Protein AF-0000000084686240 (afdb_homodimer)

Radius of gyration: 30.11 Å; Cα contacts (8 Å, |Δi|>4): 1381; chains: 2; bounding box: 44×96×64 Å

Secondary structure (DSSP, 8-state):
------SS-EEEEE--SHHHHHHHHHHHHTTPEEEEEE-SSHHHHHHHHHHHT-SEEESSHHHHHTT---SEEEE-S-GGGHHHHHHHHHHTT-EEEEPSSSSSSHHHHHHHHHHHHHTT--EEE--GGGGSHHHHHHHHHGGGS--EEEEEEEEE-PPPSSHHHHHHHHHHHTHHHHHHHHHHSTT----GGGSEEEEEETTEEEEEEEETTEEEEEEEESS-BS-EEEEEEEESSEEEEEETTTTEEEEEE----HHHHHHHHHHHHHHHHHHHHHHHHHHHHHT--S-HHHHHHHHHHHHHHTTSS--SS-HHHHHHHHHHHHHHHHHHHT-/------SS-EEEEE--SHHHHHHHHHHHHTTPEEEEEE-SSHHHHHHHHHHHT-SEEESSHHHHHTT---SEEEE-S-GGGHHHHHHHHHHTT-EEEEPSSSSSSHHHHHHHHHHHHHTT--EEE--GGGGSHHHHHHHHHGGGS--EEEEEEEEE-PPPSSHHHHHHHHHHHTHHHHHHHHHHSTT----GGGSEEEEEETTEEEEEEEETTEEEEEEEESS-BS-EEEEEEEESSEEEEEETTTTEEEEEE----HHHHHHHHHHHHHHHHHHHHHHHHHHHHTT--S-HHHHHHHHHHHHHHTTSS--SS-HHHHHHHHHHHHHHHHHHHT-

pLDDT: mean 86.52, std 18.17, range [26.11, 98.81]

Nearest PDB structures (foldseek):
  2glx-assembly6_F  TM=7.530E-01  e=4.816E-18  Ensifer adhaerens
  4had-assembly1_C  TM=7.810E-01  e=4.188E-17  Rhizobium etli CFN 42
  5uib-assembly1_A  TM=7.452E-01  e=3.749E-17  Rhizobium rhizogenes K84
  4had-assembly1_D  TM=7.802E-01  e=6.175E-17  Rhizobium etli CFN 42
  4koa-assembly1_A-2  TM=7.677E-01  e=1.500E-16  Sinorhizobium meliloti 1021

Solvent-accessible surface area (backbone atoms only — not comparable to full-atom values): 34046 Å² total; per-residue (Å²): 130,77,77,69,71,63,91,54,48,36,28,28,38,32,24,52,47,76,63,22,49,51,50,51,52,38,41,45,75,63,54,35,40,51,56,32,27,25,14,81,52,49,67,44,11,43,52,49,30,64,72,68,70,45,53,46,64,28,58,40,71,66,66,39,56,75,76,49,79,49,53,31,34,37,42,39,60,66,49,90,50,32,57,64,53,48,53,56,35,37,76,70,61,20,25,38,40,29,39,65,53,60,36,91,41,32,69,55,37,49,49,52,50,52,54,19,56,75,59,77,31,56,64,34,64,52,61,30,67,57,44,18,63,25,46,45,50,44,59,74,38,48,84,76,43,43,58,69,49,35,39,42,38,47,35,23,35,84,61,61,92,42,64,70,50,24,52,51,49,50,63,59,48,46,54,55,64,46,46,38,51,38,66,68,41,73,88,57,73,67,69,61,85,76,37,47,64,46,68,87,47,85,39,30,39,41,35,42,36,64,52,88,86,16,43,33,37,41,36,40,28,27,54,34,16,40,70,41,42,33,37,34,40,30,5,53,42,14,26,40,39,31,34,66,73,74,45,37,64,43,80,41,67,33,68,72,50,80,67,43,62,61,45,39,54,27,47,45,17,38,44,44,12,44,46,34,38,46,43,39,44,38,36,66,70,54,65,52,64,90,51,56,10,45,43,49,46,50,45,41,39,52,34,21,76,59,67,74,42,69,63,80,52,48,65,67,61,53,34,50,38,36,42,48,46,49,50,52,54,55,49,56,66,75,102,129,77,77,70,72,64,90,53,50,35,30,29,38,32,22,52,46,75,64,22,50,51,50,51,52,38,40,47,74,63,56,36,40,51,55,32,27,25,15,82,51,48,67,44,11,42,52,49,29,62,72,69,69,45,54,45,65,27,58,40,69,66,67,38,56,75,75,48,79,49,54,33,35,37,42,38,61,65,51,92,51,31,57,64,52,48,52,55,35,36,76,72,62,21,25,36,39,29,41,65,51,60,38,90,42,32,69,54,38,49,50,52,47,52,53,19,56,76,60,76,32,56,63,32,64,51,62,29,67,55,44,20,64,25,46,46,50,44,58,72,37,48,85,76,44,44,59,69,48,33,39,42,37,45,36,21,35,83,58,61,94,43,63,71,50,24,52,52,50,50,62,59,48,47,52,55,64,45,46,41,50,37,68,69,42,73,87,57,73,68,68,59,87,76,37,47,62,45,68,85,48,87,38,30,41,40,36,42,37,62,52,89,87,15,43,33,37,40,37,39,27,26,56,35,16,38,70,40,44,33,39,34,38,30,5,54,43,14,26,41,39,33,34,66,73,73,44,37,64,43,83,42,67,33,68,72,51,78,67,46,61,63,44,40,55,27,47,46,17,37,44,44,11,44,47,32,36,46,43,38,45,37,37,66,68,41,76,53,64,89,50,57,10,45,43,48,47,52,45,40,39,52,35,21,75,58,67,74,43,69,64,79,51,48,66,67,60,54,36,50,38,36,41,50,45,50,51,53,53,53,47,54,66,76,102

Foldseek 3Di:
DPPPLPPEFEEEEEDLDPVSLVLLVLSVVLRHAHAEYEDCPQVSRVVSCVVSVGHDYDNDDVVVLVPDQTQAYEYDDDQVCQLVVLLVNLVSNHAYEYEPPNHDFLVSLVVSQVSNVVSVHHYHYCLLLCQFPLLVVCLVCVVVQAAWAEKAKDFEAADDDDLVRLLVVVLRCLLNVLLSLCSSPVPWAPPQVQKDWDDPDRNWIWIWDDTPNHTYIHTTHNHDDDGFTWMKIQHPFWMWIAGSQLRDIDTQGPPPDPVCVVCRVVVRVVRVVVVSVVSVCCVVVVVPDSRVSSSSLSSQCSCVSSVNDPRPADSVSSSSSSNSSVVNSVNHVVD/DPPPLPPEFEEEEEDLDPVSLVLLVLSVVLRHAHAEYEDCPQVSRVVSCVVSVGHDYDNDDVVVLVPDQTQAYEYDDDQVCQLVVLLVNLVSNHAYEYEPPNHDFLVSLVVSQVSNVVSVHHYDYCLLLCQFPLLVVCLVCVVVQAAWAEKAKDFEAADDDDLVRLLVVVLRCLLNVLLSLCSSPVPWAPPQVQKDWDDPDRNWIWIWDDTPNHTYIHTTHNHDDDGFTWMKIQHPFWMWIAGSQLRDIATQGPPPDPVCVVCRVVVRVVVVVCVSVVSVCCVVVVVPDSRVSSSSLSSQCVCVSSVNDPRPADSVSSSSSSNSSVVNSVNHPVD

InterPro domains:
  IPR000683 Gfo/Idh/MocA-like oxidoreductase, N-terminal [PF01408] (9-120)
  IPR036291 NAD(P)-binding domain superfamily [SSF51735] (6-153)
  IPR050463 Gfo/Idh/MocA family oxidoreductases and glycosidases [PTHR43818] (7-157)

Sequence (670 aa):
MVSEIRETLNVAIVGAGLMGCWHAQYALSSGANIVAVIDTNLSNANKLIKKIKQGKAYADIDSMLLEVVPDVIHICVPVGNHLELAVRSIEAGLHVLMEKPLVITSAEAIKIHKLAENNNILICPVHQFCFQNGVTQVVNQLQNFGKPLRIDFNITSAGANSKSQLNEVIEDILPHPLSILRQLWPEQSFNCHNWVVRQVNDGELVILGEYNNIILNIYISMSARPTICQFSIQSTVGTLHVNLFHDYLVKEFGGVSKIKKITQPIFLSFKMFSTSVINLIKRIFIRQPAYPGLQTLIEEFYFAVMGRKVIPINSTDSIDVSKARDELISMMSDKMVSEIRETLNVAIVGAGLMGCWHAQYALSSGANIVAVIDTNLSNANKLIKKIKQGKAYADIDSMLLEVVPDVIHICVPVGNHLELAVRSIEAGLHVLMEKPLVITSAEAIKIHKLAENNNILICPVHQFCFQNGVTQVVNQLQNFGKPLRIDFNITSAGANSKSQLNEVIEDILPHPLSILRQLWPEQSFNCHNWVVRQVNDGELVILGEYNNIILNIYISMSARPTICQFSIQSTVGTLHVNLFHDYLVKEFGGVSKIKKITQPIFLSFKMFSTSVINLIKRIFIRQPAYPGLQTLIEEFYFAVMGRKVIPINSTDSIDVSKARDELISMMSDK

Structure (mmCIF, N/CA/C/O backbone):
data_AF-0000000084686240-model_v1
#
loop_
_entity.id
_entity.type
_entity.pdbx_description
1 polymer Oxidoreductase
#
loop_
_atom_site.group_PDB
_atom_site.id
_atom_site.type_symbol
_atom_site.label_atom_id
_atom_site.label_alt_id
_atom_site.label_comp_id
_atom_site.label_asym_id
_atom_site.label_entity_id
_atom_site.label_seq_id
_atom_site.pdbx_PDB_ins_code
_atom_site.Cartn_x
_atom_site.Cartn_y
_atom_site.Cartn_z
_atom_site.occupancy
_atom_site.B_iso_or_equiv
_atom_site.auth_seq_id
_atom_site.auth_comp_id
_atom_site.auth_asym_id
_atom_site.auth_atom_id
_atom_site.pdbx_PDB_model_num
ATOM 1 N N . MET A 1 1 ? -20.578 45.125 26.391 1 26.39 1 MET A N 1
ATOM 2 C CA . MET A 1 1 ? -19.688 45.688 25.344 1 26.39 1 MET A CA 1
ATOM 3 C C . MET A 1 1 ? -19.594 44.719 24.172 1 26.39 1 MET A C 1
ATOM 5 O O . MET A 1 1 ? -19.203 43.562 24.344 1 26.39 1 MET A O 1
ATOM 9 N N . VAL A 1 2 ? -20.469 44.719 23.297 1 35.22 2 VAL A N 1
ATOM 10 C CA . VAL A 1 2 ? -20.641 43.906 22.094 1 35.22 2 VAL A CA 1
ATOM 11 C C . VAL A 1 2 ? -19.328 43.844 21.328 1 35.22 2 VAL A C 1
ATOM 13 O O . VAL A 1 2 ? -18.766 44.844 20.938 1 35.22 2 VAL A O 1
ATOM 16 N N . SER A 1 3 ? -18.359 43 21.766 1 39.53 3 SER A N 1
ATOM 17 C CA . SER A 1 3 ? -17.062 42.969 21.094 1 39.53 3 SER A CA 1
ATOM 18 C C . SER A 1 3 ? -17.219 43.25 19.594 1 39.53 3 SER A C 1
ATOM 20 O O . SER A 1 3 ? -18.031 42.625 18.922 1 39.53 3 SER A O 1
ATOM 22 N N . GLU A 1 4 ? -17.188 44.438 19.203 1 41.28 4 GLU A N 1
ATOM 23 C CA . GLU A 1 4 ? -17.281 44.969 17.844 1 41.28 4 GLU A CA 1
ATOM 24 C C . GLU A 1 4 ? -16.625 44 16.844 1 41.28 4 GLU A C 1
ATOM 26 O O . GLU A 1 4 ? -15.492 43.562 17.047 1 41.28 4 GLU A O 1
ATOM 31 N N . ILE A 1 5 ? -17.391 43.156 16.172 1 48.72 5 ILE A N 1
ATOM 32 C CA . ILE A 1 5 ? -16.984 42.25 15.102 1 48.72 5 ILE A CA 1
ATOM 33 C C . ILE A 1 5 ? -15.906 42.906 14.25 1 48.72 5 ILE A C 1
ATOM 35 O O . ILE A 1 5 ? -16.172 43.875 13.547 1 48.72 5 ILE A O 1
ATOM 39 N N . ARG A 1 6 ? -14.68 43.094 14.766 1 58.62 6 ARG A N 1
ATOM 40 C CA . ARG A 1 6 ? -13.602 43.656 13.953 1 58.62 6 ARG A CA 1
ATOM 41 C C . ARG A 1 6 ? -13.57 43 12.57 1 58.62 6 ARG A C 1
ATOM 43 O O . ARG A 1 6 ? -13.648 41.781 12.453 1 58.62 6 ARG A O 1
ATOM 50 N N . GLU A 1 7 ? -13.844 43.781 11.555 1 72.5 7 GLU A N 1
ATOM 51 C CA . GLU A 1 7 ? -13.875 43.406 10.156 1 72.5 7 GLU A CA 1
ATOM 52 C C . GLU A 1 7 ? -12.523 42.875 9.695 1 72.5 7 GLU A C 1
ATOM 54 O O . GLU A 1 7 ? -12.453 41.938 8.891 1 72.5 7 GLU A O 1
ATOM 59 N N . THR A 1 8 ? -11.484 43.375 10.414 1 92.06 8 THR A N 1
ATOM 60 C CA . THR A 1 8 ? -10.141 42.938 10.031 1 92.06 8 THR A CA 1
ATOM 61 C C . THR A 1 8 ? -9.328 42.531 11.258 1 92.06 8 THR A C 1
ATOM 63 O O . THR A 1 8 ? -9.273 43.281 12.242 1 92.06 8 THR A O 1
ATOM 66 N N . LEU A 1 9 ? -8.742 41.406 11.32 1 97.31 9 LEU A N 1
ATOM 67 C CA . LEU A 1 9 ? -7.973 40.875 12.438 1 97.31 9 LEU A CA 1
ATOM 68 C C . LEU A 1 9 ? -6.531 41.375 12.391 1 97.31 9 LEU A C 1
ATOM 70 O O . LEU A 1 9 ? -5.93 41.438 11.312 1 97.31 9 LEU A O 1
ATOM 74 N N . ASN A 1 10 ? -6.039 41.812 13.523 1 98 10 ASN A N 1
ATOM 75 C CA . ASN A 1 10 ? -4.609 42.062 13.68 1 98 10 ASN A CA 1
ATOM 76 C C . ASN A 1 10 ? -3.863 40.781 14.078 1 98 10 ASN A C 1
ATOM 78 O O . ASN A 1 10 ? -4.199 40.156 15.086 1 98 10 ASN A O 1
ATOM 82 N N . VAL A 1 11 ? -2.848 40.5 13.297 1 98.56 11 VAL A N 1
ATOM 83 C CA . VAL A 1 11 ? -2.199 39.219 13.453 1 98.56 11 VAL A CA 1
ATOM 84 C C . VAL A 1 11 ? -0.699 39.406 13.664 1 98.56 11 VAL A C 1
ATOM 86 O O . VAL A 1 11 ? -0.094 40.312 13.086 1 98.56 11 VAL A O 1
ATOM 89 N N . ALA A 1 12 ? -0.129 38.594 14.516 1 98.81 12 ALA A N 1
ATOM 90 C CA . ALA A 1 12 ? 1.32 38.5 14.672 1 98.81 12 ALA A CA 1
ATOM 91 C C . ALA A 1 12 ? 1.836 37.125 14.18 1 98.81 12 ALA A C 1
ATOM 93 O O . ALA A 1 12 ? 1.16 36.125 14.328 1 98.81 12 ALA A O 1
ATOM 94 N N . ILE A 1 13 ? 3.027 37.156 13.625 1 98.75 13 ILE A N 1
ATOM 95 C CA . ILE A 1 13 ? 3.699 35.938 13.172 1 98.75 13 ILE A CA 1
ATOM 96 C C . ILE A 1 13 ? 4.961 35.688 14 1 98.75 13 ILE A C 1
ATOM 98 O O . ILE A 1 13 ? 5.848 36.562 14.047 1 98.75 13 ILE A O 1
ATOM 102 N N . VAL A 1 14 ? 4.973 34.562 14.68 1 98.69 14 VAL A N 1
ATOM 103 C CA . VAL A 1 14 ? 6.184 34.188 15.398 1 98.69 14 VAL A CA 1
ATOM 104 C C . VAL A 1 14 ? 6.973 33.156 14.586 1 98.69 14 VAL A C 1
ATOM 106 O O . VAL A 1 14 ? 6.492 32.062 14.344 1 98.69 14 VAL A O 1
ATOM 109 N N . GLY A 1 15 ? 8.203 33.438 14.312 1 97.81 15 GLY A N 1
ATOM 110 C CA . GLY A 1 15 ? 9.016 32.656 13.406 1 97.81 15 GLY A CA 1
ATOM 111 C C . GLY A 1 15 ? 8.969 33.156 11.977 1 97.81 15 GLY A C 1
ATOM 112 O O . GLY A 1 15 ? 7.926 33.094 11.32 1 97.81 15 GLY A O 1
ATOM 113 N N . ALA A 1 16 ? 10.141 33.562 11.461 1 95.94 16 ALA A N 1
ATOM 114 C CA . ALA A 1 16 ? 10.219 34.125 10.117 1 95.94 16 ALA A CA 1
ATOM 115 C C . ALA A 1 16 ? 10.922 33.188 9.156 1 95.94 16 ALA A C 1
ATOM 117 O O . ALA A 1 16 ? 11.586 33.625 8.219 1 95.94 16 ALA A O 1
ATOM 118 N N . GLY A 1 17 ? 10.805 31.938 9.461 1 91.38 17 GLY A N 1
ATOM 119 C CA . GLY A 1 17 ? 11.312 30.938 8.531 1 91.38 17 GLY A CA 1
ATOM 120 C C . GLY A 1 17 ? 10.352 30.625 7.398 1 91.38 17 GLY A C 1
ATOM 121 O O . GLY A 1 17 ? 9.492 31.453 7.066 1 91.38 17 GLY A O 1
ATOM 122 N N . LEU A 1 18 ? 10.547 29.5 6.758 1 88.25 18 LEU A N 1
ATOM 123 C CA . LEU A 1 18 ? 9.766 29.109 5.59 1 88.25 18 LEU A CA 1
ATOM 124 C C . LEU A 1 18 ? 8.273 29.141 5.906 1 88.25 18 LEU A C 1
ATOM 126 O O . LEU A 1 18 ? 7.496 29.797 5.199 1 88.25 18 LEU A O 1
ATOM 130 N N . MET A 1 19 ? 7.91 28.469 6.973 1 91.38 19 MET A N 1
ATOM 131 C CA . MET A 1 19 ? 6.492 28.391 7.301 1 91.38 19 MET A CA 1
ATOM 132 C C . MET A 1 19 ? 5.965 29.766 7.738 1 91.38 19 MET A C 1
ATOM 134 O O . MET A 1 19 ? 4.816 30.109 7.445 1 91.38 19 MET A O 1
ATOM 138 N N . GLY A 1 20 ? 6.781 30.484 8.484 1 94.62 20 GLY A N 1
ATOM 139 C CA . GLY A 1 20 ? 6.383 31.844 8.852 1 94.62 20 GLY A CA 1
ATOM 140 C C . GLY A 1 20 ? 6.023 32.688 7.656 1 94.62 20 GLY A C 1
ATOM 141 O O . GLY A 1 20 ? 5.047 33.438 7.699 1 94.62 20 GLY A O 1
ATOM 142 N N . CYS A 1 21 ? 6.754 32.531 6.613 1 93.06 21 CYS A N 1
ATOM 143 C CA . CYS A 1 21 ? 6.512 33.281 5.391 1 93.06 21 CYS A CA 1
ATOM 144 C C . CYS A 1 21 ? 5.188 32.875 4.754 1 93.06 21 CYS A C 1
ATOM 146 O O . CYS A 1 21 ? 4.418 33.719 4.316 1 93.06 21 CYS A O 1
ATOM 148 N N . TRP A 1 22 ? 4.918 31.625 4.746 1 93.31 22 TRP A N 1
ATOM 149 C CA . TRP A 1 22 ? 3.662 31.156 4.176 1 93.31 22 TRP A CA 1
ATOM 150 C C . TRP A 1 22 ? 2.477 31.609 5.02 1 93.31 22 TRP A C 1
ATOM 152 O O . TRP A 1 22 ? 1.455 32.031 4.484 1 93.31 22 TRP A O 1
ATOM 162 N N . HIS A 1 23 ? 2.648 31.547 6.301 1 96.94 23 HIS A N 1
ATOM 163 C CA . HIS A 1 23 ? 1.595 32 7.195 1 96.94 23 HIS A CA 1
ATOM 164 C C . HIS A 1 23 ? 1.312 33.5 6.988 1 96.94 23 HIS A C 1
ATOM 166 O O . HIS A 1 23 ? 0.153 33.906 6.953 1 96.94 23 HIS A O 1
ATOM 172 N N . ALA A 1 24 ? 2.346 34.25 6.84 1 96.62 24 ALA A N 1
ATOM 173 C CA . ALA A 1 24 ? 2.182 35.688 6.609 1 96.62 24 ALA A CA 1
ATOM 174 C C . ALA A 1 24 ? 1.425 35.938 5.312 1 96.62 24 ALA A C 1
ATOM 176 O O . ALA A 1 24 ? 0.478 36.719 5.285 1 96.62 24 ALA A O 1
ATOM 177 N N . GLN A 1 25 ? 1.811 35.25 4.328 1 94.44 25 GLN A N 1
ATOM 178 C CA . GLN A 1 25 ? 1.181 35.406 3.021 1 94.44 25 GLN A CA 1
ATOM 179 C C . GLN A 1 25 ? -0.308 35.062 3.084 1 94.44 25 GLN A C 1
ATOM 181 O O . GLN A 1 25 ? -1.14 35.844 2.572 1 94.44 25 GLN A O 1
ATOM 186 N N . TYR A 1 26 ? -0.598 34.031 3.699 1 95.31 26 TYR A N 1
ATOM 187 C CA . TYR A 1 26 ? -1.983 33.594 3.715 1 95.31 26 TYR A CA 1
ATOM 188 C C . TYR A 1 26 ? -2.816 34.406 4.695 1 95.31 26 TYR A C 1
ATOM 190 O O . TYR A 1 26 ? -4.02 34.594 4.492 1 95.31 26 TYR A O 1
ATOM 198 N N . ALA A 1 27 ? -2.182 34.906 5.742 1 96.81 27 ALA A N 1
ATOM 199 C CA . ALA A 1 27 ? -2.879 35.844 6.617 1 96.81 27 ALA A CA 1
ATOM 200 C C . ALA A 1 27 ? -3.312 37.094 5.848 1 96.81 27 ALA A C 1
ATOM 202 O O . ALA A 1 27 ? -4.465 37.531 5.953 1 96.81 27 ALA A O 1
ATOM 203 N N . LEU A 1 28 ? -2.434 37.594 5.043 1 95.69 28 LEU A N 1
ATOM 204 C CA . LEU A 1 28 ? -2.719 38.781 4.238 1 95.69 28 LEU A CA 1
ATOM 205 C C . LEU A 1 28 ? -3.805 38.5 3.207 1 95.69 28 LEU A C 1
ATOM 207 O O . LEU A 1 28 ? -4.738 39.281 3.045 1 95.69 28 LEU A O 1
ATOM 211 N N . SER A 1 29 ? -3.646 37.375 2.578 1 93.75 29 SER A N 1
ATOM 212 C CA . SER A 1 29 ? -4.605 37 1.54 1 93.75 29 SER A CA 1
ATOM 213 C C . SER A 1 29 ? -5.988 36.75 2.129 1 93.75 29 SER A C 1
ATOM 215 O O . SER A 1 29 ? -6.992 36.844 1.418 1 93.75 29 SER A O 1
ATOM 217 N N . SER A 1 30 ? -6.004 36.5 3.412 1 94.31 30 SER A N 1
ATOM 218 C CA . SER A 1 30 ? -7.27 36.25 4.09 1 94.31 30 SER A CA 1
ATOM 219 C C . SER A 1 30 ? -7.844 37.531 4.68 1 94.31 30 SER A C 1
ATOM 221 O O . SER A 1 30 ? -8.828 37.5 5.418 1 94.31 30 SER A O 1
ATOM 223 N N . GLY A 1 31 ? -7.129 38.625 4.441 1 94.38 31 GLY A N 1
ATOM 224 C CA . GLY A 1 31 ? -7.672 39.906 4.793 1 94.38 31 GLY A CA 1
ATOM 225 C C . GLY A 1 31 ? -7.203 40.406 6.148 1 94.38 31 GLY A C 1
ATOM 226 O O . GLY A 1 31 ? -7.703 41.406 6.656 1 94.38 31 GLY A O 1
ATOM 227 N N . ALA A 1 32 ? -6.277 39.812 6.742 1 97.38 32 ALA A N 1
ATOM 228 C CA . ALA A 1 32 ? -5.789 40.219 8.055 1 97.38 32 ALA A CA 1
ATOM 229 C C . ALA A 1 32 ? -4.707 41.281 7.934 1 97.38 32 ALA A C 1
ATOM 231 O O . ALA A 1 32 ? -4.152 41.5 6.852 1 97.38 32 ALA A O 1
ATOM 232 N N . ASN A 1 33 ? -4.527 42 9 1 97.12 33 ASN A N 1
ATOM 233 C CA . ASN A 1 33 ? -3.416 42.906 9.133 1 97.12 33 ASN A CA 1
ATOM 234 C C . ASN A 1 33 ? -2.287 42.344 9.977 1 97.12 33 ASN A C 1
ATOM 236 O O . ASN A 1 33 ? -2.5 41.969 11.133 1 97.12 33 ASN A O 1
ATOM 240 N N . ILE A 1 34 ? -1.116 42.281 9.375 1 98.31 34 ILE A N 1
ATOM 241 C CA . ILE A 1 34 ? 0.021 41.812 10.156 1 98.31 34 ILE A CA 1
ATOM 242 C C . ILE A 1 34 ? 0.659 43 10.906 1 98.31 34 ILE A C 1
ATOM 244 O O . ILE A 1 34 ? 1.183 43.906 10.289 1 98.31 34 ILE A O 1
ATOM 248 N N . VAL A 1 35 ? 0.664 42.906 12.172 1 98.38 35 VAL A N 1
ATOM 249 C CA . VAL A 1 35 ? 1.104 44.031 12.969 1 98.38 35 VAL A CA 1
ATOM 250 C C . VAL A 1 35 ? 2.48 43.75 13.562 1 98.38 35 VAL A C 1
ATOM 252 O O . VAL A 1 35 ? 3.17 44.688 14.016 1 98.38 35 VAL A O 1
ATOM 255 N N . ALA A 1 36 ? 2.822 42.469 13.555 1 98.75 36 ALA A N 1
ATOM 256 C CA . ALA A 1 36 ? 4.102 42.125 14.172 1 98.75 36 ALA A CA 1
ATOM 257 C C . ALA A 1 36 ? 4.668 40.844 13.578 1 98.75 36 ALA A C 1
ATOM 259 O O . ALA A 1 36 ? 3.92 39.906 13.266 1 98.75 36 ALA A O 1
ATOM 260 N N . VAL A 1 37 ? 5.965 40.844 13.43 1 98.75 37 VAL A N 1
ATOM 261 C CA . VAL A 1 37 ? 6.738 39.625 13.148 1 98.75 37 VAL A CA 1
ATOM 262 C C . VAL A 1 37 ? 7.816 39.438 14.211 1 98.75 37 VAL A C 1
ATOM 264 O O . VAL A 1 37 ? 8.594 40.375 14.477 1 98.75 37 VAL A O 1
ATOM 267 N N . ILE A 1 38 ? 7.781 38.281 14.812 1 98.62 38 ILE A N 1
ATOM 268 C CA . ILE A 1 38 ? 8.719 38 15.891 1 98.62 38 ILE A CA 1
ATOM 269 C C . ILE A 1 38 ? 9.703 36.906 15.445 1 98.62 38 ILE A C 1
ATOM 271 O O . ILE A 1 38 ? 9.305 35.875 14.922 1 98.62 38 ILE A O 1
ATOM 275 N N . ASP A 1 39 ? 10.953 37.125 15.648 1 98.19 39 ASP A N 1
ATOM 276 C CA . ASP A 1 39 ? 12.016 36.156 15.453 1 98.19 39 ASP A CA 1
ATOM 277 C C . ASP A 1 39 ? 13.227 36.469 16.328 1 98.19 39 ASP A C 1
ATOM 279 O O . ASP A 1 39 ? 13.586 37.625 16.484 1 98.19 39 ASP A O 1
ATOM 283 N N . THR A 1 40 ? 13.727 35.375 16.891 1 96.5 40 THR A N 1
ATOM 284 C CA . THR A 1 40 ? 14.906 35.625 17.719 1 96.5 40 THR A CA 1
ATOM 285 C C . THR A 1 40 ? 16.031 36.25 16.891 1 96.5 40 THR A C 1
ATOM 287 O O . THR A 1 40 ? 16.891 36.938 17.438 1 96.5 40 THR A O 1
ATOM 290 N N . ASN A 1 41 ? 16.062 35.906 15.648 1 96.62 41 ASN A N 1
ATOM 291 C CA . ASN A 1 41 ? 16.906 36.625 14.688 1 96.62 41 ASN A CA 1
ATOM 292 C C . ASN A 1 41 ? 16.188 37.781 14.039 1 96.62 41 ASN A C 1
ATOM 294 O O . ASN A 1 41 ? 15.469 37.625 13.055 1 96.62 41 ASN A O 1
ATOM 298 N N . LEU A 1 42 ? 16.484 39 14.492 1 96.75 42 LEU A N 1
ATOM 299 C CA . LEU A 1 42 ? 15.758 40.188 14.062 1 96.75 42 LEU A CA 1
ATOM 300 C C . LEU A 1 42 ? 15.914 40.406 12.562 1 96.75 42 LEU A C 1
ATOM 302 O O . LEU A 1 42 ? 15.016 40.938 11.906 1 96.75 42 LEU A O 1
ATOM 306 N N . SER A 1 43 ? 17.047 40 12.078 1 96.94 43 SER A N 1
ATOM 307 C CA . SER A 1 43 ? 17.266 40.156 10.641 1 96.94 43 SER A CA 1
ATOM 308 C C . SER A 1 43 ? 16.234 39.375 9.836 1 96.94 43 SER A C 1
ATOM 310 O O . SER A 1 43 ? 15.742 39.844 8.812 1 96.94 43 SER A O 1
ATOM 312 N N . ASN A 1 44 ? 15.93 38.188 10.312 1 96.5 44 ASN A N 1
ATOM 313 C CA . ASN A 1 44 ? 14.914 37.375 9.656 1 96.5 44 ASN A CA 1
ATOM 314 C C . ASN A 1 44 ? 13.539 38.031 9.727 1 96.5 44 ASN A C 1
ATOM 316 O O . ASN A 1 44 ? 12.805 38.062 8.734 1 96.5 44 ASN A O 1
ATOM 320 N N . ALA A 1 45 ? 13.234 38.562 10.867 1 97.5 45 ALA A N 1
ATOM 321 C CA . ALA A 1 45 ? 11.953 39.219 11.055 1 97.5 45 ALA A CA 1
ATOM 322 C C . ALA A 1 45 ? 11.844 40.438 10.133 1 97.5 45 ALA A C 1
ATOM 324 O O . ALA A 1 45 ? 10.812 40.656 9.5 1 97.5 45 ALA A O 1
ATOM 325 N N . ASN A 1 46 ? 12.906 41.188 10.07 1 97.62 46 ASN A N 1
ATOM 326 C CA . ASN A 1 46 ? 12.922 42.375 9.234 1 97.62 46 ASN A CA 1
ATOM 327 C C . ASN A 1 46 ? 12.789 42.031 7.758 1 97.62 46 ASN A C 1
ATOM 329 O O . ASN A 1 46 ? 12.133 42.75 7 1 97.62 46 ASN A O 1
ATOM 333 N N . LYS A 1 47 ? 13.438 41 7.387 1 97.19 47 LYS A N 1
ATOM 334 C CA . LYS A 1 47 ? 13.328 40.562 6 1 97.19 47 LYS A CA 1
ATOM 335 C C . LYS A 1 47 ? 11.875 40.25 5.637 1 97.19 47 LYS A C 1
ATOM 337 O O . LYS A 1 47 ? 11.414 40.625 4.559 1 97.19 47 LYS A O 1
ATOM 342 N N . LEU A 1 48 ? 11.227 39.562 6.547 1 97.06 48 LEU A N 1
ATOM 343 C CA . LEU A 1 48 ? 9.828 39.25 6.297 1 97.06 48 LEU A CA 1
ATOM 344 C C . LEU A 1 48 ? 8.969 40.5 6.289 1 97.06 48 LEU A C 1
ATOM 346 O O . LEU A 1 48 ? 8.094 40.656 5.43 1 97.06 48 LEU A O 1
ATOM 350 N N . ILE A 1 49 ? 9.195 41.469 7.098 1 97.5 49 ILE A N 1
ATOM 351 C CA . ILE A 1 49 ? 8.469 42.719 7.164 1 97.5 49 ILE A CA 1
ATOM 352 C C . ILE A 1 49 ? 8.633 43.5 5.852 1 97.5 49 ILE A C 1
ATOM 354 O O . ILE A 1 49 ? 7.676 44.062 5.332 1 97.5 49 ILE A O 1
ATOM 358 N N . LYS A 1 50 ? 9.828 43.469 5.395 1 96.5 50 LYS A N 1
ATOM 359 C CA . LYS A 1 50 ? 10.109 44.156 4.133 1 96.5 50 LYS A CA 1
ATOM 360 C C . LYS A 1 50 ? 9.328 43.5 2.982 1 96.5 50 LYS A C 1
ATOM 362 O O . LYS A 1 50 ? 8.852 44.219 2.086 1 96.5 50 LYS A O 1
ATOM 367 N N . LYS A 1 51 ? 9.297 42.25 3.051 1 95.31 51 LYS A N 1
ATOM 368 C CA . LYS A 1 51 ? 8.609 41.531 2 1 95.31 51 LYS A CA 1
ATOM 369 C C . LYS A 1 51 ? 7.105 41.812 2.02 1 95.31 51 LYS A C 1
ATOM 371 O O . LYS A 1 51 ? 6.492 42 0.968 1 95.31 51 LYS A O 1
ATOM 376 N N . ILE A 1 52 ? 6.5 41.844 3.234 1 95.81 52 ILE A N 1
ATOM 377 C CA . ILE A 1 52 ? 5.047 41.938 3.322 1 95.81 52 ILE A CA 1
ATOM 378 C C . ILE A 1 52 ? 4.637 43.406 3.465 1 95.81 52 ILE A C 1
ATOM 380 O O . ILE A 1 52 ? 3.455 43.75 3.326 1 95.81 52 ILE A O 1
ATOM 384 N N . LYS A 1 53 ? 5.523 44.312 3.797 1 95.38 53 LYS A N 1
ATOM 385 C CA . LYS A 1 53 ? 5.355 45.75 3.889 1 95.38 53 LYS A CA 1
ATOM 386 C C . LYS A 1 53 ? 4.312 46.125 4.938 1 95.38 53 LYS A C 1
ATOM 388 O O . LYS A 1 53 ? 3.492 47 4.723 1 95.38 53 LYS A O 1
ATOM 393 N N . GLN A 1 54 ? 4.277 45.406 5.969 1 95.12 54 GLN A N 1
ATOM 394 C CA . GLN A 1 54 ? 3.355 45.625 7.078 1 95.12 54 GLN A CA 1
ATOM 395 C C . GLN A 1 54 ? 3.961 45.156 8.398 1 95.12 54 GLN A C 1
ATOM 397 O O . GLN A 1 54 ? 4.727 44.188 8.43 1 95.12 54 GLN A O 1
ATOM 402 N N . GLY A 1 55 ? 3.686 45.938 9.406 1 96.69 55 GLY A N 1
ATOM 403 C CA . GLY A 1 55 ? 4.02 45.469 10.742 1 96.69 55 GLY A CA 1
ATOM 404 C C . GLY A 1 55 ? 5.406 45.906 11.195 1 96.69 55 GLY A C 1
ATOM 405 O O . GLY A 1 55 ? 6.07 46.688 10.508 1 96.69 55 GLY A O 1
ATOM 406 N N . LYS A 1 56 ? 5.75 45.469 12.367 1 98.12 56 LYS A N 1
ATOM 407 C CA . LYS A 1 56 ? 7.031 45.75 13 1 98.12 56 LYS A CA 1
ATOM 408 C C . LYS A 1 56 ? 7.719 44.469 13.461 1 98.12 56 LYS A C 1
ATOM 410 O O . LYS A 1 56 ? 7.055 43.5 13.844 1 98.12 56 LYS A O 1
ATOM 415 N N . ALA A 1 57 ? 9.078 44.531 13.398 1 98.38 57 ALA A N 1
ATOM 416 C CA . ALA A 1 57 ? 9.859 43.375 13.828 1 98.38 57 ALA A CA 1
ATOM 417 C C . ALA A 1 57 ? 10.156 43.438 15.328 1 98.38 57 ALA A C 1
ATOM 419 O O . ALA A 1 57 ? 10.438 44.5 15.867 1 98.38 57 ALA A O 1
ATOM 420 N N . TYR A 1 58 ? 10.023 42.312 15.977 1 98.56 58 TYR A N 1
ATOM 421 C CA . TYR A 1 58 ? 10.344 42.219 17.391 1 98.56 58 TYR A CA 1
ATOM 422 C C . TYR A 1 58 ? 11.25 41 17.656 1 98.56 58 TYR A C 1
ATOM 424 O O . TYR A 1 58 ? 11.203 40.031 16.922 1 98.56 58 TYR A O 1
ATOM 432 N N . ALA A 1 59 ? 11.961 41.031 18.766 1 97.31 59 ALA A N 1
ATOM 433 C CA . ALA A 1 59 ? 12.875 39.938 19.125 1 97.31 59 ALA A CA 1
ATOM 434 C C . ALA A 1 59 ? 12.172 38.875 19.938 1 97.31 59 ALA A C 1
ATOM 436 O O . ALA A 1 59 ? 12.617 37.719 19.984 1 97.31 59 ALA A O 1
ATOM 437 N N . ASP A 1 60 ? 11.164 39.281 20.594 1 97.5 60 ASP A N 1
ATOM 438 C CA . ASP A 1 60 ? 10.422 38.344 21.422 1 97.5 60 ASP A CA 1
ATOM 439 C C . ASP A 1 60 ? 8.992 38.844 21.656 1 97.5 60 ASP A C 1
ATOM 441 O O . ASP A 1 60 ? 8.656 39.969 21.328 1 97.5 60 ASP A O 1
ATOM 445 N N . ILE A 1 61 ? 8.203 37.906 22.188 1 98 61 ILE A N 1
ATOM 446 C CA . ILE A 1 61 ? 6.773 38.156 22.344 1 98 61 ILE A CA 1
ATOM 447 C C . ILE A 1 61 ? 6.543 39.25 23.391 1 98 61 ILE A C 1
ATOM 449 O O . ILE A 1 61 ? 5.629 40.062 23.25 1 98 61 ILE A O 1
ATOM 453 N N . ASP A 1 62 ? 7.32 39.344 24.406 1 97.81 62 ASP A N 1
ATOM 454 C CA . ASP A 1 62 ? 7.129 40.344 25.469 1 97.81 62 ASP A CA 1
ATOM 455 C C . ASP A 1 62 ? 7.352 41.75 24.938 1 97.81 62 ASP A C 1
ATOM 457 O O . ASP A 1 62 ? 6.602 42.688 25.281 1 97.81 62 ASP A O 1
ATOM 461 N N . SER A 1 63 ? 8.414 41.875 24.156 1 97.81 63 SER A N 1
ATOM 462 C CA . SER A 1 63 ? 8.656 43.188 23.562 1 97.81 63 SER A CA 1
ATOM 463 C C . SER A 1 63 ? 7.488 43.625 22.672 1 97.81 63 SER A C 1
ATOM 465 O O . SER A 1 63 ? 7.133 44.812 22.641 1 97.81 63 SER A O 1
ATOM 467 N N . MET A 1 64 ? 6.918 42.719 21.938 1 98.25 64 MET A N 1
ATOM 468 C CA . MET A 1 64 ? 5.754 43 21.109 1 98.25 64 MET A CA 1
ATOM 469 C C . MET A 1 64 ? 4.566 43.438 21.969 1 98.25 64 MET A C 1
ATOM 471 O O . MET A 1 64 ? 3.93 44.438 21.703 1 98.25 64 MET A O 1
ATOM 475 N N . LEU A 1 65 ? 4.344 42.688 23.094 1 97.81 65 LEU A N 1
ATOM 476 C CA . LEU A 1 65 ? 3.16 42.875 23.922 1 97.81 65 LEU A CA 1
ATOM 477 C C . LEU A 1 65 ? 3.211 44.219 24.641 1 97.81 65 LEU A C 1
ATOM 479 O O . LEU A 1 65 ? 2.174 44.781 25.031 1 97.81 65 LEU A O 1
ATOM 483 N N . LEU A 1 66 ? 4.375 44.75 24.797 1 97.12 66 LEU A N 1
ATOM 484 C CA . LEU A 1 66 ? 4.531 46.094 25.391 1 97.12 66 LEU A CA 1
ATOM 485 C C . LEU A 1 66 ? 3.998 47.156 24.469 1 97.12 66 LEU A C 1
ATOM 487 O O . LEU A 1 66 ? 3.607 48.25 24.922 1 97.12 66 LEU A O 1
ATOM 491 N N . GLU A 1 67 ? 3.941 46.875 23.234 1 97.5 67 GLU A N 1
ATOM 492 C CA . GLU A 1 67 ? 3.604 47.906 22.25 1 97.5 67 GLU A CA 1
ATOM 493 C C . GLU A 1 67 ? 2.256 47.625 21.594 1 97.5 67 GLU A C 1
ATOM 495 O O . GLU A 1 67 ? 1.496 48.562 21.297 1 97.5 67 GLU A O 1
ATOM 500 N N . VAL A 1 68 ? 2.012 46.375 21.312 1 96.69 68 VAL A N 1
ATOM 501 C CA . VAL A 1 68 ? 0.79 46.031 20.594 1 96.69 68 VAL A CA 1
ATOM 502 C C . VAL A 1 68 ? 0.302 44.656 21.062 1 96.69 68 VAL A C 1
ATOM 504 O O . VAL A 1 68 ? 1.109 43.75 21.359 1 96.69 68 VAL A O 1
ATOM 507 N N . VAL A 1 69 ? -1.013 44.469 21.156 1 96.56 69 VAL A N 1
ATOM 508 C CA . VAL A 1 69 ? -1.642 43.188 21.453 1 96.56 69 VAL A CA 1
ATOM 509 C C . VAL A 1 69 ? -2.521 42.75 20.281 1 96.56 69 VAL A C 1
ATOM 511 O O . VAL A 1 69 ? -3.639 43.25 20.125 1 96.56 69 VAL A O 1
ATOM 514 N N . PRO A 1 70 ? -2.02 41.875 19.469 1 97.94 70 PRO A N 1
ATOM 515 C CA . PRO A 1 70 ? -2.805 41.406 18.328 1 97.94 70 PRO A CA 1
ATOM 516 C C . PRO A 1 70 ? -3.994 40.531 18.75 1 97.94 70 PRO A C 1
ATOM 518 O O . PRO A 1 70 ? -4.098 40.125 19.906 1 97.94 70 PRO A O 1
ATOM 521 N N . ASP A 1 71 ? -4.93 40.281 17.734 1 98 71 ASP A N 1
ATOM 522 C CA . ASP A 1 71 ? -6.055 39.406 17.969 1 98 71 ASP A CA 1
ATOM 523 C C . ASP A 1 71 ? -5.605 37.938 17.922 1 98 71 ASP A C 1
ATOM 525 O O . ASP A 1 71 ? -6.102 37.094 18.688 1 98 71 ASP A O 1
ATOM 529 N N . VAL A 1 72 ? -4.75 37.656 16.984 1 98.69 72 VAL A N 1
ATOM 530 C CA . VAL A 1 72 ? -4.305 36.281 16.703 1 98.69 72 VAL A CA 1
ATOM 531 C C . VAL A 1 72 ? -2.779 36.25 16.625 1 98.69 72 VAL A C 1
ATOM 533 O O . VAL A 1 72 ? -2.152 37.219 16.172 1 98.69 72 VAL A O 1
ATOM 536 N N . ILE A 1 73 ? -2.203 35.188 17.031 1 98.81 73 ILE A N 1
ATOM 537 C CA . ILE A 1 73 ? -0.776 34.938 16.859 1 98.81 73 ILE A CA 1
ATOM 538 C C . ILE A 1 73 ? -0.562 33.594 16.172 1 98.81 73 ILE A C 1
ATOM 540 O O . ILE A 1 73 ? -1.175 32.594 16.562 1 98.81 73 ILE A O 1
ATOM 544 N N . HIS A 1 74 ? 0.173 33.562 15.047 1 98.81 74 HIS A N 1
ATOM 545 C CA . HIS A 1 74 ? 0.662 32.312 14.43 1 98.81 74 HIS A CA 1
ATOM 546 C C . HIS A 1 74 ? 2.025 31.922 14.992 1 98.81 74 HIS A C 1
ATOM 548 O O . HIS A 1 74 ? 2.973 32.719 14.945 1 98.81 74 HIS A O 1
ATOM 554 N N . ILE A 1 75 ? 2.111 30.766 15.508 1 98.69 75 ILE A N 1
ATOM 555 C CA . ILE A 1 75 ? 3.381 30.281 16.047 1 98.69 75 ILE A CA 1
ATOM 556 C C . ILE A 1 75 ? 3.998 29.266 15.07 1 98.69 75 ILE A C 1
ATOM 558 O O . ILE A 1 75 ? 3.523 28.141 14.953 1 98.69 75 ILE A O 1
ATOM 562 N N . CYS A 1 76 ? 5.09 29.703 14.414 1 97.25 76 CYS A N 1
ATOM 563 C CA . CYS A 1 76 ? 5.727 28.953 13.336 1 97.25 76 CYS A CA 1
ATOM 564 C C . CYS A 1 76 ? 7.199 28.703 13.641 1 97.25 76 CYS A C 1
ATOM 566 O O . CYS A 1 76 ? 8.062 28.953 12.797 1 97.25 76 CYS A O 1
ATOM 568 N N . VAL A 1 77 ? 7.512 28.266 14.836 1 94.88 77 VAL A N 1
ATOM 569 C CA . VAL A 1 77 ? 8.867 27.984 15.297 1 94.88 77 VAL A CA 1
ATOM 570 C C . VAL A 1 77 ? 9 26.5 15.625 1 94.88 77 VAL A C 1
ATOM 572 O O . VAL A 1 77 ? 8.023 25.75 15.57 1 94.88 77 VAL A O 1
ATOM 575 N N . PRO A 1 78 ? 10.18 26.047 15.945 1 91.19 78 PRO A N 1
ATOM 576 C CA . PRO A 1 78 ? 10.336 24.641 16.344 1 91.19 78 PRO A CA 1
ATOM 577 C C . PRO A 1 78 ? 9.547 24.297 17.609 1 91.19 78 PRO A C 1
ATOM 579 O O . PRO A 1 78 ? 9.359 25.141 18.469 1 91.19 78 PRO A O 1
ATOM 582 N N . VAL A 1 79 ? 9.211 23.062 17.703 1 92.06 79 VAL A N 1
ATOM 583 C CA . VAL A 1 79 ? 8.234 22.578 18.672 1 92.06 79 VAL A CA 1
ATOM 584 C C . VAL A 1 79 ? 8.742 22.828 20.094 1 92.06 79 VAL A C 1
ATOM 586 O O . VAL A 1 79 ? 7.953 23.047 21.016 1 92.06 79 VAL A O 1
ATOM 589 N N . GLY A 1 80 ? 9.961 22.891 20.297 1 92.88 80 GLY A N 1
ATOM 590 C CA . GLY A 1 80 ? 10.531 23.094 21.625 1 92.88 80 GLY A CA 1
ATOM 591 C C . GLY A 1 80 ? 10.07 24.391 22.266 1 92.88 80 GLY A C 1
ATOM 592 O O . GLY A 1 80 ? 10.086 24.516 23.5 1 92.88 80 GLY A O 1
ATOM 593 N N . ASN A 1 81 ? 9.602 25.359 21.516 1 95.69 81 ASN A N 1
ATOM 594 C CA . ASN A 1 81 ? 9.203 26.672 22 1 95.69 81 ASN A CA 1
ATOM 595 C C . ASN A 1 81 ? 7.684 26.797 22.078 1 95.69 81 ASN A C 1
ATOM 597 O O . ASN A 1 81 ? 7.164 27.797 22.594 1 95.69 81 ASN A O 1
ATOM 601 N N . HIS A 1 82 ? 6.973 25.812 21.672 1 97.94 82 HIS A N 1
ATOM 602 C CA . HIS A 1 82 ? 5.527 25.922 21.484 1 97.94 82 HIS A CA 1
ATOM 603 C C . HIS A 1 82 ? 4.816 26.156 22.812 1 97.94 82 HIS A C 1
ATOM 605 O O . HIS A 1 82 ? 3.986 27.062 22.922 1 97.94 82 HIS A O 1
ATOM 611 N N . LEU A 1 83 ? 5.207 25.391 23.797 1 98.12 83 LEU A N 1
ATOM 612 C CA . LEU A 1 83 ? 4.492 25.438 25.062 1 98.12 83 LEU A CA 1
ATOM 613 C C . LEU A 1 83 ? 4.594 26.828 25.688 1 98.12 83 LEU A C 1
ATOM 615 O O . LEU A 1 83 ? 3.578 27.438 26.016 1 98.12 83 LEU A O 1
ATOM 619 N N . GLU A 1 84 ? 5.754 27.312 25.828 1 98.06 84 GLU A N 1
ATOM 620 C CA . GLU A 1 84 ? 5.992 28.609 26.453 1 98.06 84 GLU A CA 1
ATOM 621 C C . GLU A 1 84 ? 5.289 29.719 25.688 1 98.06 84 GLU A C 1
ATOM 623 O O . GLU A 1 84 ? 4.637 30.578 26.281 1 98.06 84 GLU A O 1
ATOM 628 N N . LEU A 1 85 ? 5.398 29.703 24.406 1 98.44 85 LEU A N 1
ATOM 629 C CA . LEU A 1 85 ? 4.797 30.734 23.578 1 98.44 85 LEU A CA 1
ATOM 630 C C . LEU A 1 85 ? 3.277 30.688 23.641 1 98.44 85 LEU A C 1
ATOM 632 O O . LEU A 1 85 ? 2.611 31.719 23.672 1 98.44 85 LEU A O 1
ATOM 636 N N . ALA A 1 86 ? 2.773 29.484 23.641 1 98.44 86 ALA A N 1
ATOM 637 C CA . ALA A 1 86 ? 1.327 29.312 23.75 1 98.44 86 ALA A CA 1
ATOM 638 C C . ALA A 1 86 ? 0.804 29.875 25.062 1 98.44 86 ALA A C 1
ATOM 640 O O . ALA A 1 86 ? -0.16 30.656 25.078 1 98.44 86 ALA A O 1
ATOM 641 N N . VAL A 1 87 ? 1.459 29.516 26.141 1 98.38 87 VAL A N 1
ATOM 642 C CA . VAL A 1 87 ? 1.04 29.953 27.469 1 98.38 87 VAL A CA 1
ATOM 643 C C . VAL A 1 87 ? 1.065 31.484 27.531 1 98.38 87 VAL A C 1
ATOM 645 O O . VAL A 1 87 ? 0.082 32.125 27.938 1 98.38 87 VAL A O 1
ATOM 648 N N . ARG A 1 88 ? 2.131 32.031 27.109 1 98.31 88 ARG A N 1
ATOM 649 C CA . ARG A 1 88 ? 2.285 33.5 27.156 1 98.31 88 ARG A CA 1
ATOM 650 C C . ARG A 1 88 ? 1.221 34.188 26.297 1 98.31 88 ARG A C 1
ATOM 652 O O . ARG A 1 88 ? 0.675 35.219 26.703 1 98.31 88 ARG A O 1
ATOM 659 N N . SER A 1 89 ? 0.942 33.656 25.141 1 98.56 89 SER A N 1
ATOM 660 C CA . SER A 1 89 ? -0.051 34.219 24.234 1 98.56 89 SER A CA 1
ATOM 661 C C . SER A 1 89 ? -1.452 34.156 24.828 1 98.56 89 SER A C 1
ATOM 663 O O . SER A 1 89 ? -2.197 35.125 24.781 1 98.56 89 SER A O 1
ATOM 665 N N . ILE A 1 90 ? -1.777 33.031 25.406 1 98.31 90 ILE A N 1
ATOM 666 C CA . ILE A 1 90 ? -3.094 32.812 25.984 1 98.31 90 ILE A CA 1
ATOM 667 C C . ILE A 1 90 ? -3.305 33.781 27.141 1 98.31 90 ILE A C 1
ATOM 669 O O . ILE A 1 90 ? -4.344 34.438 27.219 1 98.31 90 ILE A O 1
ATOM 673 N N . GLU A 1 91 ? -2.297 33.906 27.938 1 97.81 91 GLU A N 1
ATOM 674 C CA . GLU A 1 91 ? -2.379 34.781 29.094 1 97.81 91 GLU A CA 1
ATOM 675 C C . GLU A 1 91 ? -2.537 36.25 28.641 1 97.81 91 GLU A C 1
ATOM 677 O O . GLU A 1 91 ? -3.137 37.062 29.359 1 97.81 91 GLU A O 1
ATOM 682 N N . ALA A 1 92 ? -2.018 36.594 27.484 1 98.12 92 ALA A N 1
ATOM 683 C CA . ALA A 1 92 ? -2.098 37.938 26.953 1 98.12 92 ALA A CA 1
ATOM 684 C C . ALA A 1 92 ? -3.402 38.156 26.188 1 98.12 92 ALA A C 1
ATOM 686 O O . ALA A 1 92 ? -3.672 39.25 25.703 1 98.12 92 ALA A O 1
ATOM 687 N N . GLY A 1 93 ? -4.195 37.094 26.031 1 97.75 93 GLY A N 1
ATOM 688 C CA . GLY A 1 93 ? -5.516 37.188 25.422 1 97.75 93 GLY A CA 1
ATOM 689 C C . GLY A 1 93 ? -5.508 37 23.922 1 97.75 93 GLY A C 1
ATOM 690 O O . GLY A 1 93 ? -6.453 37.375 23.234 1 97.75 93 GLY A O 1
ATOM 691 N N . LEU A 1 94 ? -4.434 36.438 23.359 1 98.31 94 LEU A N 1
ATOM 692 C CA . LEU A 1 94 ? -4.332 36.219 21.922 1 98.31 94 LEU A CA 1
ATOM 693 C C . LEU A 1 94 ? -4.859 34.812 21.562 1 98.31 94 LEU A C 1
ATOM 695 O O . LEU A 1 94 ? -4.539 33.844 22.219 1 98.31 94 LEU A O 1
ATOM 699 N N . HIS A 1 95 ? -5.715 34.75 20.469 1 98.62 95 HIS A N 1
ATOM 700 C CA . HIS A 1 95 ? -5.996 33.438 19.875 1 98.62 95 HIS A CA 1
ATOM 701 C C . HIS A 1 95 ? -4.762 32.875 19.188 1 98.62 95 HIS A C 1
ATOM 703 O O . HIS A 1 95 ? -3.945 33.625 18.641 1 98.62 95 HIS A O 1
ATOM 709 N N . VAL A 1 96 ? -4.629 31.562 19.172 1 98.81 96 VAL A N 1
ATOM 710 C CA . VAL A 1 96 ? -3.346 30.984 18.797 1 98.81 96 VAL A CA 1
ATOM 711 C C . VAL A 1 96 ? -3.541 30 17.641 1 98.81 96 VAL A C 1
ATOM 713 O O . VAL A 1 96 ? -4.355 29.078 17.734 1 98.81 96 VAL A O 1
ATOM 716 N N . LEU A 1 97 ? -2.904 30.172 16.562 1 98.69 97 LEU A N 1
ATOM 717 C CA . LEU A 1 97 ? -2.697 29.203 15.5 1 98.69 97 LEU A CA 1
ATOM 718 C C . LEU A 1 97 ? -1.271 28.656 15.523 1 98.69 97 LEU A C 1
ATOM 720 O O . LEU A 1 97 ? -0.315 29.406 15.305 1 98.69 97 LEU A O 1
ATOM 724 N N . MET A 1 98 ? -1.122 27.391 15.734 1 97.69 98 MET A N 1
ATOM 725 C CA . MET A 1 98 ? 0.191 26.828 16.047 1 97.69 98 MET A CA 1
ATOM 726 C C . MET A 1 98 ? 0.575 25.75 15.055 1 97.69 98 MET A C 1
ATOM 728 O O . MET A 1 98 ? -0.213 24.828 14.789 1 97.69 98 MET A O 1
ATOM 732 N N . GLU A 1 99 ? 1.777 25.781 14.562 1 96.06 99 GLU A N 1
ATOM 733 C CA . GLU A 1 99 ? 2.309 24.75 13.688 1 96.06 99 GLU A CA 1
ATOM 734 C C . GLU A 1 99 ? 2.344 23.391 14.391 1 96.06 99 GLU A C 1
ATOM 736 O O . GLU A 1 99 ? 2.369 23.328 15.617 1 96.06 99 GLU A O 1
ATOM 741 N N . LYS A 1 100 ? 2.312 22.391 13.578 1 93.5 100 LYS A N 1
ATOM 742 C CA . LYS A 1 100 ? 2.379 21.031 14.109 1 93.5 100 LYS A CA 1
ATOM 743 C C . LYS A 1 100 ? 3.818 20.641 14.422 1 93.5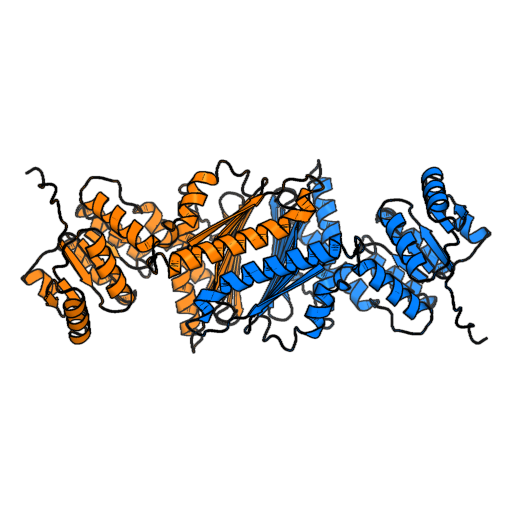 100 LYS A C 1
ATOM 745 O O . LYS A 1 100 ? 4.754 21.125 13.781 1 93.5 100 LYS A O 1
ATOM 750 N N . PRO A 1 101 ? 4.09 19.75 15.297 1 94.31 101 PRO A N 1
ATOM 751 C CA . PRO A 1 101 ? 3.084 19.281 16.266 1 94.31 101 PRO A CA 1
ATOM 752 C C . PRO A 1 101 ? 2.678 20.375 17.25 1 94.31 101 PRO A C 1
ATOM 754 O O . PRO A 1 101 ? 3.441 21.312 17.484 1 94.31 101 PRO A O 1
ATOM 757 N N . LEU A 1 102 ? 1.481 20.234 17.812 1 96.19 102 LEU A N 1
ATOM 758 C CA . LEU A 1 102 ? 0.965 21.281 18.688 1 96.19 102 LEU A CA 1
ATOM 759 C C . LEU A 1 102 ? 1.948 21.578 19.812 1 96.19 102 LEU A C 1
ATOM 761 O O . LEU A 1 102 ? 2.391 22.719 19.984 1 96.19 102 LEU A O 1
ATOM 765 N N . VAL A 1 103 ? 2.273 20.609 20.578 1 96.56 103 VAL A N 1
ATOM 766 C CA . VAL A 1 103 ? 3.264 20.609 21.656 1 96.56 103 VAL A CA 1
ATOM 767 C C . VAL A 1 103 ? 3.928 19.234 21.734 1 96.56 103 VAL A C 1
ATOM 769 O O . VAL A 1 103 ? 3.541 18.297 21.016 1 96.56 103 VAL A O 1
ATOM 772 N N . ILE A 1 104 ? 4.887 19.109 22.562 1 94.69 104 ILE A N 1
ATOM 773 C CA . ILE A 1 104 ? 5.738 17.922 22.578 1 94.69 104 ILE A CA 1
ATOM 774 C C . ILE A 1 104 ? 4.949 16.719 23.109 1 94.69 104 ILE A C 1
ATOM 776 O O . ILE A 1 104 ? 5.066 15.609 22.594 1 94.69 104 ILE A O 1
ATOM 780 N N . THR A 1 105 ? 4.125 16.938 24.156 1 97 105 THR A N 1
ATOM 781 C CA . THR A 1 105 ? 3.42 15.828 24.781 1 97 105 THR A CA 1
ATOM 782 C C . THR A 1 105 ? 1.919 16.094 24.828 1 97 105 THR A C 1
ATOM 784 O O . THR A 1 105 ? 1.487 17.25 24.797 1 97 105 THR A O 1
ATOM 787 N N . SER A 1 106 ? 1.208 14.938 24.953 1 97.69 106 SER A N 1
ATOM 788 C CA . SER A 1 106 ? -0.238 15.07 25.094 1 97.69 106 SER A CA 1
ATOM 789 C C . SER A 1 106 ? -0.6 15.742 26.422 1 97.69 106 SER A C 1
ATOM 791 O O . SER A 1 106 ? -1.597 16.453 26.5 1 97.69 106 SER A O 1
ATOM 793 N N . ALA A 1 107 ? 0.207 15.555 27.438 1 98.25 107 ALA A N 1
ATOM 794 C CA . ALA A 1 107 ? -0.009 16.25 28.703 1 98.25 107 ALA A CA 1
ATOM 795 C C . ALA A 1 107 ? 0.072 17.75 28.531 1 98.25 107 ALA A C 1
ATOM 797 O O . ALA A 1 107 ? -0.76 18.5 29.062 1 98.25 107 ALA A O 1
ATOM 798 N N . GLU A 1 108 ? 1.01 18.203 27.797 1 98.31 108 GLU A N 1
ATOM 799 C CA . GLU A 1 108 ? 1.144 19.625 27.484 1 98.31 108 GLU A CA 1
ATOM 800 C C . GLU A 1 108 ? -0.044 20.125 26.672 1 98.31 108 GLU A C 1
ATOM 802 O O . GLU A 1 108 ? -0.509 21.25 26.859 1 98.31 108 GLU A O 1
ATOM 807 N N . ALA A 1 109 ? -0.481 19.312 25.734 1 98.44 109 ALA A N 1
ATOM 808 C CA . ALA A 1 109 ? -1.636 19.672 24.922 1 98.44 109 ALA A CA 1
ATOM 809 C C . ALA A 1 109 ? -2.871 19.891 25.781 1 98.44 109 ALA A C 1
ATOM 811 O O . ALA A 1 109 ? -3.588 20.891 25.609 1 98.44 109 ALA A O 1
ATOM 812 N N . ILE A 1 110 ? -3.09 18.984 26.688 1 98.5 110 ILE A N 1
ATOM 813 C CA . ILE A 1 110 ? -4.215 19.109 27.609 1 98.5 110 ILE A CA 1
ATOM 814 C C . ILE A 1 110 ? -4.086 20.391 28.406 1 98.5 110 ILE A C 1
ATOM 816 O O . ILE A 1 110 ? -5.055 21.141 28.562 1 98.5 110 ILE A O 1
ATOM 820 N N . LYS A 1 111 ? -2.9 20.641 28.859 1 98.19 111 LYS A N 1
ATOM 821 C CA . LYS A 1 111 ? -2.627 21.812 29.672 1 98.19 111 LYS A CA 1
ATOM 822 C C . LYS A 1 111 ? -2.969 23.094 28.922 1 98.19 111 LYS A C 1
ATOM 824 O O . LYS A 1 111 ? -3.684 23.953 29.438 1 98.19 111 LYS A O 1
ATOM 829 N N . ILE A 1 112 ? -2.533 23.25 27.719 1 98.38 112 ILE A N 1
ATOM 830 C CA . ILE A 1 112 ? -2.705 24.5 27.016 1 98.38 112 ILE A CA 1
ATOM 831 C C . ILE A 1 112 ? -4.156 24.656 26.562 1 98.38 112 ILE A C 1
ATOM 833 O O . ILE A 1 112 ? -4.688 25.766 26.516 1 98.38 112 ILE A O 1
ATOM 837 N N . HIS A 1 113 ? -4.789 23.594 26.234 1 98.44 113 HIS A N 1
ATOM 838 C CA . HIS A 1 113 ? -6.199 23.688 25.859 1 98.44 113 HIS A CA 1
ATOM 839 C C . HIS A 1 113 ? -7.051 24.094 27.062 1 98.44 113 HIS A C 1
ATOM 841 O O . HIS A 1 113 ? -8 24.875 26.922 1 98.44 113 HIS A O 1
ATOM 847 N N . LYS A 1 114 ? -6.758 23.531 28.234 1 98.38 114 LYS A N 1
ATOM 848 C CA . LYS A 1 114 ? -7.457 23.922 29.453 1 98.38 114 LYS A CA 1
ATOM 849 C C . LYS A 1 114 ? -7.234 25.406 29.766 1 98.38 114 LYS A C 1
ATOM 851 O O . LYS A 1 114 ? -8.18 26.125 30.094 1 98.38 114 LYS A O 1
ATOM 856 N N . LEU A 1 115 ? -5.992 25.797 29.688 1 98.44 115 LEU A N 1
ATOM 857 C CA . LEU A 1 115 ? -5.656 27.203 29.891 1 98.44 115 LEU A CA 1
ATOM 858 C C . LEU A 1 115 ? -6.414 28.094 28.922 1 98.44 115 LEU A C 1
ATOM 860 O O . LEU A 1 115 ? -6.934 29.141 29.312 1 98.44 115 LEU A O 1
ATOM 864 N N . ALA A 1 116 ? -6.465 27.734 27.672 1 98.5 116 ALA A N 1
ATOM 865 C CA . ALA A 1 116 ? -7.164 28.5 26.641 1 98.5 116 ALA A CA 1
ATOM 866 C C . ALA A 1 116 ? -8.648 28.609 26.953 1 98.5 116 ALA A C 1
ATOM 868 O O . ALA A 1 116 ? -9.234 29.688 26.844 1 98.5 116 ALA A O 1
ATOM 869 N N . GLU A 1 117 ? -9.188 27.5 27.312 1 97.75 117 GLU A N 1
ATOM 870 C CA . GLU A 1 117 ? -10.602 27.484 27.672 1 97.75 117 GLU A CA 1
ATOM 871 C C . GLU A 1 117 ? -10.891 28.438 28.828 1 97.75 117 GLU A C 1
ATOM 873 O O . GLU A 1 117 ? -11.852 29.203 28.781 1 97.75 117 GLU A O 1
ATOM 878 N N . ASN A 1 118 ? -10.094 28.438 29.812 1 97.94 118 ASN A N 1
ATOM 879 C CA . ASN A 1 118 ? -10.25 29.266 31 1 97.94 118 ASN A CA 1
ATOM 880 C C . ASN A 1 118 ? -10.125 30.75 30.656 1 97.94 118 ASN A C 1
ATOM 882 O O . ASN A 1 118 ? -10.617 31.609 31.391 1 97.94 118 ASN A O 1
ATOM 886 N N . ASN A 1 119 ? -9.461 31.062 29.609 1 97.94 119 ASN A N 1
ATOM 887 C CA . ASN A 1 119 ? -9.227 32.438 29.234 1 97.94 119 ASN A CA 1
ATOM 888 C C . ASN A 1 119 ? -10.086 32.844 28.031 1 97.94 119 ASN A C 1
ATOM 890 O O . ASN A 1 119 ? -9.906 33.938 27.484 1 97.94 119 ASN A O 1
ATOM 894 N N . ASN A 1 120 ? -10.977 31.953 27.594 1 97.25 120 ASN A N 1
ATOM 895 C CA . ASN A 1 120 ? -11.82 32.156 26.438 1 97.25 120 ASN A CA 1
ATOM 896 C C . ASN A 1 120 ? -11 32.469 25.188 1 97.25 120 ASN A C 1
ATOM 898 O O . ASN A 1 120 ? -11.273 33.438 24.469 1 97.25 120 ASN A O 1
ATOM 902 N N . ILE A 1 121 ? -9.938 31.734 25.016 1 97.75 121 ILE A N 1
ATOM 903 C CA . ILE A 1 121 ? -9.023 31.844 23.891 1 97.75 121 ILE A CA 1
ATOM 904 C C . ILE A 1 121 ? -9.141 30.609 23 1 97.75 121 ILE A C 1
ATOM 906 O O . ILE A 1 121 ? -9.227 29.484 23.516 1 97.75 121 ILE A O 1
ATOM 910 N N . LEU A 1 122 ? -9.133 30.797 21.656 1 98.25 122 LEU A N 1
ATOM 911 C CA . LEU A 1 122 ? -9.102 29.672 20.703 1 98.25 122 LEU A CA 1
ATOM 912 C C . LEU A 1 122 ? -7.664 29.281 20.391 1 98.25 122 LEU A C 1
ATOM 914 O O . LEU A 1 122 ? -6.801 30.141 20.203 1 98.25 122 LEU A O 1
ATOM 918 N N . ILE A 1 123 ? -7.406 28 20.438 1 98.25 123 ILE A N 1
ATOM 919 C CA . ILE A 1 123 ? -6.129 27.438 20.016 1 98.25 123 ILE A CA 1
ATOM 920 C C . ILE A 1 123 ? -6.363 26.391 18.938 1 98.25 123 ILE A C 1
ATOM 922 O O . ILE A 1 123 ? -7.246 25.531 19.078 1 98.25 123 ILE A O 1
ATOM 926 N N . CYS A 1 124 ? -5.609 26.469 17.875 1 98.19 124 CYS A N 1
ATOM 927 C CA . CYS A 1 124 ? -5.805 25.562 16.75 1 98.19 124 CYS A CA 1
ATOM 928 C C . CYS A 1 124 ? -4.469 25.078 16.188 1 98.19 124 CYS A C 1
ATOM 930 O O . CYS A 1 124 ? -3.613 25.891 15.836 1 98.19 124 CYS A O 1
ATOM 932 N N . PRO A 1 125 ? -4.266 23.703 16.172 1 98.12 125 PRO A N 1
ATOM 933 C CA . PRO A 1 125 ? -3.074 23.203 15.484 1 98.12 125 PRO A CA 1
ATOM 934 C C . PRO A 1 125 ? -3.178 23.328 13.969 1 98.12 125 PRO A C 1
ATOM 936 O O . PRO A 1 125 ? -4.281 23.312 13.422 1 98.12 125 PRO A O 1
ATOM 939 N N . VAL A 1 126 ? -2.023 23.375 13.32 1 97.12 126 VAL A N 1
ATOM 940 C CA . VAL A 1 126 ? -1.984 23.5 11.867 1 97.12 126 VAL A CA 1
ATOM 941 C C . VAL A 1 126 ? -1.918 22.109 11.234 1 97.12 126 VAL A C 1
ATOM 943 O O . VAL A 1 126 ? -0.862 21.688 10.758 1 97.12 126 VAL A O 1
ATOM 946 N N . HIS A 1 127 ? -3.057 21.469 11.188 1 96.69 127 HIS A N 1
ATOM 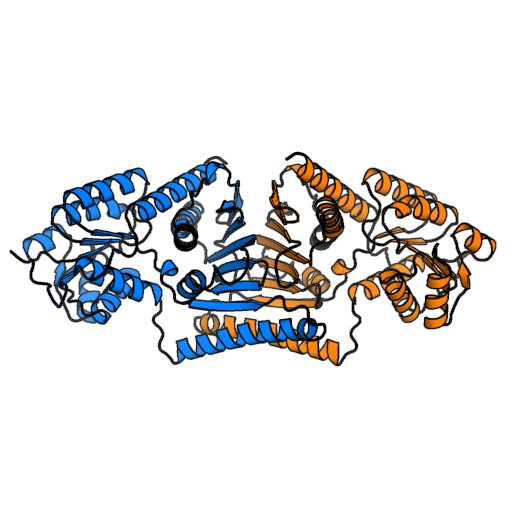947 C CA . HIS A 1 127 ? -3.227 20.25 10.414 1 96.69 127 HIS A CA 1
ATOM 948 C C . HIS A 1 127 ? -3.734 20.547 9.008 1 96.69 127 HIS A C 1
ATOM 950 O O . HIS A 1 127 ? -4.824 20.125 8.625 1 96.69 127 HIS A O 1
ATOM 956 N N . GLN A 1 128 ? -2.881 21.125 8.258 1 93.75 128 GLN A N 1
ATOM 957 C CA . GLN A 1 128 ? -3.264 21.75 6.996 1 93.75 128 GLN A CA 1
ATOM 958 C C . GLN A 1 128 ? -3.758 20.719 5.992 1 93.75 128 GLN A C 1
ATOM 960 O O . GLN A 1 128 ? -4.621 21.016 5.16 1 93.75 128 GLN A O 1
ATOM 965 N N . PHE A 1 129 ? -3.287 19.516 6.055 1 93.44 129 PHE A N 1
ATOM 966 C CA . PHE A 1 129 ? -3.658 18.5 5.082 1 93.44 129 PHE A CA 1
ATOM 967 C C . PHE A 1 129 ? -5.137 18.156 5.191 1 93.44 129 PHE A C 1
ATOM 969 O O . PHE A 1 129 ? -5.77 17.781 4.203 1 93.44 129 PHE A O 1
ATOM 976 N N . CYS A 1 130 ? -5.703 18.312 6.359 1 95.69 130 CYS A N 1
ATOM 977 C CA . CYS A 1 130 ? -7.125 18.062 6.566 1 95.69 130 CYS A CA 1
ATOM 978 C C . CYS A 1 130 ? -7.98 19.016 5.746 1 95.69 130 CYS A C 1
ATOM 980 O O . CYS A 1 130 ? -9.164 18.75 5.512 1 95.69 130 CYS A O 1
ATOM 982 N N . PHE A 1 131 ? -7.355 20.047 5.285 1 94.12 131 PHE A N 1
ATOM 983 C CA . PHE A 1 131 ? -8.125 21.109 4.637 1 94.12 131 PHE A CA 1
ATOM 984 C C . PHE A 1 131 ? -7.758 21.219 3.162 1 94.12 131 PHE A C 1
ATOM 986 O O . PHE A 1 131 ? -8.125 22.188 2.496 1 94.12 131 PHE A O 1
ATOM 993 N N . GLN A 1 132 ? -6.98 20.266 2.77 1 89.38 132 GLN A N 1
ATOM 994 C CA . GLN A 1 132 ? -6.75 20.156 1.334 1 89.38 132 GLN A CA 1
ATOM 995 C C . GLN A 1 132 ? -8.031 19.781 0.597 1 89.38 132 GLN A C 1
ATOM 997 O O . GLN A 1 132 ? -8.906 19.125 1.155 1 89.38 132 GLN A O 1
ATOM 1002 N N . ASN A 1 133 ? -8.117 20.25 -0.642 1 86.56 133 ASN A N 1
ATOM 1003 C CA . ASN A 1 133 ? -9.305 19.984 -1.438 1 86.56 133 ASN A CA 1
ATOM 1004 C C . ASN A 1 133 ? -9.555 18.484 -1.574 1 86.56 133 ASN A C 1
ATOM 1006 O O . ASN A 1 133 ? -10.695 18.016 -1.46 1 86.56 133 ASN A O 1
ATOM 1010 N N . GLY A 1 134 ? -8.531 17.734 -1.855 1 86.88 134 GLY A N 1
ATOM 1011 C CA . GLY A 1 134 ? -8.664 16.297 -1.979 1 86.88 134 GLY A CA 1
ATOM 1012 C C . GLY A 1 134 ? -9.258 15.641 -0.745 1 86.88 134 GLY A C 1
ATOM 1013 O O . GLY A 1 134 ? -10.141 14.781 -0.853 1 86.88 134 GLY A O 1
ATOM 1014 N N . VAL A 1 135 ? -8.828 16.047 0.417 1 92.88 135 VAL A N 1
ATOM 1015 C CA . VAL A 1 135 ? -9.305 15.461 1.667 1 92.88 135 VAL A CA 1
ATOM 1016 C C . VAL A 1 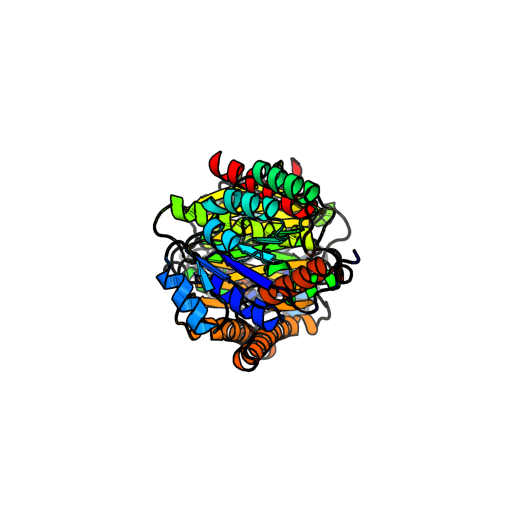135 ? -10.75 15.883 1.916 1 92.88 135 VAL A C 1
ATOM 1018 O O . VAL A 1 135 ? -11.586 15.062 2.307 1 92.88 135 VAL A O 1
ATOM 1021 N N . THR A 1 136 ? -11.031 17.125 1.633 1 90.81 136 THR A N 1
ATOM 1022 C CA . THR A 1 136 ? -12.398 17.625 1.794 1 90.81 136 THR A CA 1
ATOM 1023 C C . THR A 1 136 ? -13.359 16.844 0.898 1 90.81 136 THR A C 1
ATOM 1025 O O . THR A 1 136 ? -14.461 16.5 1.322 1 90.81 136 THR A O 1
ATOM 1028 N N . GLN A 1 137 ? -12.938 16.594 -0.247 1 90.06 137 GLN A N 1
ATOM 1029 C CA . GLN A 1 137 ? -13.758 15.828 -1.175 1 90.06 137 GLN A CA 1
ATOM 1030 C C . GLN A 1 137 ? -14 14.414 -0.658 1 90.06 137 GLN A C 1
ATOM 1032 O O . GLN A 1 137 ? -15.109 13.883 -0.772 1 90.06 137 GLN A O 1
ATOM 1037 N N . VAL A 1 138 ? -12.992 13.828 -0.136 1 93.69 138 VAL A N 1
ATOM 1038 C CA . VAL A 1 138 ? -13.133 12.484 0.42 1 93.69 138 VAL A CA 1
ATOM 1039 C C . VAL A 1 138 ? -14.141 12.508 1.565 1 93.69 138 VAL A C 1
ATOM 1041 O O . VAL A 1 138 ? -15.047 11.672 1.621 1 93.69 138 VAL A O 1
ATOM 1044 N N . VAL A 1 139 ? -14.047 13.469 2.449 1 92.94 139 VAL A N 1
ATOM 1045 C CA . VAL A 1 139 ? -14.938 13.586 3.598 1 92.94 139 VAL A CA 1
ATOM 1046 C C . VAL A 1 139 ? -16.391 13.68 3.117 1 92.94 139 VAL A C 1
ATOM 1048 O O . VAL A 1 139 ? -17.281 13.039 3.684 1 92.94 139 VAL A O 1
ATOM 1051 N N . ASN A 1 140 ? -16.562 14.359 2.041 1 91.44 140 ASN A N 1
ATOM 1052 C CA . ASN A 1 140 ? -17.906 14.609 1.528 1 91.44 140 ASN A CA 1
ATOM 1053 C C . ASN A 1 140 ? -18.453 13.391 0.79 1 91.44 140 ASN A C 1
ATOM 1055 O O . ASN A 1 140 ? -19.672 13.227 0.674 1 91.44 140 ASN A O 1
ATOM 1059 N N . GLN A 1 141 ? -17.578 12.555 0.369 1 91.56 141 GLN A N 1
ATOM 1060 C CA . GLN A 1 141 ? -18.031 11.492 -0.529 1 91.56 141 GLN A CA 1
ATOM 1061 C C . GLN A 1 141 ? -17.922 10.125 0.137 1 91.56 141 GLN A C 1
ATOM 1063 O O . GLN A 1 141 ? -18.5 9.148 -0.344 1 91.56 141 GLN A O 1
ATOM 1068 N N . LEU A 1 142 ? -17.188 10.055 1.114 1 91.88 142 LEU A N 1
ATOM 1069 C CA . LEU A 1 142 ? -16.812 8.773 1.707 1 91.88 142 LEU A CA 1
ATOM 1070 C C . LEU A 1 142 ? -18.062 7.953 2.062 1 91.88 142 LEU A C 1
ATOM 1072 O O . LEU A 1 142 ? -18.078 6.738 1.856 1 91.88 142 LEU A O 1
ATOM 1076 N N . GLN A 1 143 ? -19.109 8.57 2.477 1 89.12 143 GLN A N 1
ATOM 1077 C CA . GLN A 1 143 ? -20.328 7.875 2.9 1 89.12 143 GLN A CA 1
ATOM 1078 C C . GLN A 1 143 ? -21.062 7.289 1.703 1 89.12 143 GLN A C 1
ATOM 1080 O O . GLN A 1 143 ? -21.828 6.328 1.848 1 89.12 143 GLN A O 1
ATOM 1085 N N . ASN A 1 144 ? -20.797 7.871 0.552 1 90.19 144 ASN A N 1
ATOM 1086 C CA . ASN A 1 144 ? -21.516 7.43 -0.645 1 90.19 144 ASN A CA 1
ATOM 1087 C C . ASN A 1 144 ? -20.594 6.645 -1.581 1 90.19 144 ASN A C 1
ATOM 1089 O O . ASN A 1 144 ? -20.906 6.473 -2.76 1 90.19 144 ASN A O 1
ATOM 1093 N N . PHE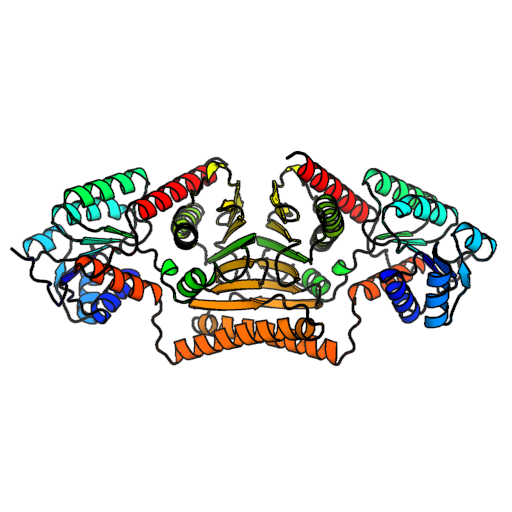 A 1 145 ? -19.547 6.242 -1.072 1 92.5 145 PHE A N 1
ATOM 1094 C CA . PHE A 1 145 ? -18.578 5.582 -1.934 1 92.5 145 PHE A CA 1
ATOM 1095 C C . PHE A 1 145 ? -18.344 4.145 -1.485 1 92.5 145 PHE A C 1
ATOM 1097 O O . PHE A 1 145 ? -17.203 3.678 -1.458 1 92.5 145 PHE A O 1
ATOM 1104 N N . GLY A 1 146 ? -19.422 3.506 -1.015 1 93.19 146 GLY A N 1
ATOM 1105 C CA . GLY A 1 146 ? -19.297 2.135 -0.548 1 93.19 146 GLY A CA 1
ATOM 1106 C C . GLY A 1 146 ? -18.703 2.025 0.843 1 93.19 146 GLY A C 1
ATOM 1107 O O . GLY A 1 146 ? -18.312 3.031 1.438 1 93.19 146 GLY A O 1
ATOM 1108 N N . LYS A 1 147 ? -18.641 0.833 1.307 1 94.12 147 LYS A N 1
ATOM 1109 C CA . LYS A 1 147 ? -18.047 0.586 2.621 1 94.12 147 LYS A CA 1
ATOM 1110 C C . LYS A 1 147 ? -16.531 0.625 2.561 1 94.12 147 LYS A C 1
ATOM 1112 O O . LYS A 1 147 ? -15.914 -0.136 1.812 1 94.12 147 LYS A O 1
ATOM 1117 N N . PRO A 1 148 ? -15.891 1.555 3.311 1 95.56 148 PRO A N 1
ATOM 1118 C CA . PRO A 1 148 ? -14.422 1.531 3.352 1 95.56 148 PRO A CA 1
ATOM 1119 C C . PRO A 1 148 ? -13.867 0.239 3.947 1 95.56 148 PRO A C 1
ATOM 1121 O O . PRO A 1 148 ? -14.438 -0.297 4.902 1 95.56 148 PRO A O 1
ATOM 1124 N N . LEU A 1 149 ? -12.766 -0.271 3.395 1 95.62 149 LEU A N 1
ATOM 1125 C CA . LEU A 1 149 ? -12.18 -1.536 3.83 1 95.62 149 LEU A CA 1
ATOM 1126 C C . LEU A 1 149 ? -10.742 -1.34 4.305 1 95.62 149 LEU A C 1
ATOM 1128 O O . LEU A 1 149 ? -10.281 -2.057 5.191 1 95.62 149 LEU A O 1
ATOM 1132 N N . ARG A 1 150 ? -10.078 -0.435 3.707 1 96.69 150 ARG A N 1
ATOM 1133 C CA . ARG A 1 150 ? -8.664 -0.21 3.998 1 96.69 150 ARG A CA 1
ATOM 1134 C C . ARG A 1 150 ? -8.273 1.232 3.703 1 96.69 150 ARG A C 1
ATOM 1136 O O . ARG A 1 150 ? -8.711 1.812 2.707 1 96.69 150 ARG A O 1
ATOM 1143 N N . ILE A 1 151 ? -7.535 1.834 4.531 1 97.56 151 ILE A N 1
ATOM 1144 C CA . ILE A 1 151 ? -6.871 3.105 4.27 1 97.56 151 ILE A CA 1
ATOM 1145 C C . ILE A 1 151 ? -5.355 2.928 4.367 1 97.56 151 ILE A C 1
ATOM 1147 O O . ILE A 1 151 ? -4.859 2.311 5.312 1 97.56 151 ILE A O 1
ATOM 1151 N N . ASP A 1 152 ? -4.633 3.371 3.363 1 97.38 152 ASP A N 1
ATOM 1152 C CA . ASP A 1 152 ? -3.188 3.205 3.25 1 97.38 152 ASP A CA 1
ATOM 1153 C C . ASP A 1 152 ? -2.494 4.555 3.072 1 97.38 152 ASP A C 1
ATOM 1155 O O . ASP A 1 152 ? -2.74 5.262 2.092 1 97.38 152 ASP A O 1
ATOM 1159 N N . PHE A 1 153 ? -1.652 4.934 4.051 1 97.62 153 PHE A N 1
ATOM 1160 C CA . PHE A 1 153 ? -0.824 6.129 3.938 1 97.62 153 PHE A CA 1
ATOM 1161 C C . PHE A 1 153 ? 0.58 5.77 3.463 1 97.62 153 PHE A C 1
ATOM 1163 O O . PHE A 1 153 ? 1.203 4.848 3.992 1 97.62 153 PHE A O 1
ATOM 1170 N N . ASN A 1 154 ? 1.061 6.379 2.479 1 95.38 154 ASN A N 1
ATOM 1171 C CA . ASN A 1 154 ? 2.422 6.281 1.963 1 95.38 154 ASN A CA 1
ATOM 1172 C C . ASN A 1 154 ? 3.119 7.637 1.956 1 95.38 154 ASN A C 1
ATOM 1174 O O . ASN A 1 154 ? 2.822 8.484 1.115 1 95.38 154 ASN A O 1
ATOM 1178 N N . ILE A 1 155 ? 4.012 7.809 2.912 1 94.31 155 ILE A N 1
ATOM 1179 C CA . ILE A 1 155 ? 4.691 9.086 3.102 1 94.31 155 ILE A CA 1
ATOM 1180 C C . ILE A 1 155 ? 6.203 8.883 2.992 1 94.31 155 ILE A C 1
ATOM 1182 O O . ILE A 1 155 ? 6.812 8.234 3.842 1 94.31 155 ILE A O 1
ATOM 1186 N N . THR A 1 156 ? 6.77 9.398 1.946 1 90.81 156 THR A N 1
ATOM 1187 C CA . THR A 1 156 ? 8.203 9.297 1.72 1 90.81 156 THR A CA 1
ATOM 1188 C C . THR A 1 156 ? 8.844 10.68 1.628 1 90.81 156 THR A C 1
ATOM 1190 O O . THR A 1 156 ? 8.312 11.57 0.959 1 90.81 156 THR A O 1
ATOM 1193 N N . SER A 1 157 ? 9.797 10.852 2.361 1 84.69 157 SER A N 1
ATOM 1194 C CA . SER A 1 157 ? 10.508 12.133 2.395 1 84.69 157 SER A CA 1
ATOM 1195 C C . SER A 1 157 ? 12.016 11.93 2.307 1 84.69 157 SER A C 1
ATOM 1197 O O . SER A 1 157 ? 12.508 10.805 2.4 1 84.69 157 SER A O 1
ATOM 1199 N N . ALA A 1 158 ? 12.711 13.031 1.929 1 73.75 158 ALA A N 1
ATOM 1200 C CA . ALA A 1 158 ? 14.172 12.961 1.849 1 73.75 158 ALA A CA 1
ATOM 1201 C C . ALA A 1 158 ? 14.805 13.07 3.234 1 73.75 158 ALA A C 1
ATOM 1203 O O . ALA A 1 158 ? 14.273 13.75 4.117 1 73.75 158 ALA A O 1
ATOM 1204 N N . GLY A 1 159 ? 15.789 12.258 3.428 1 67.38 159 GLY A N 1
ATOM 1205 C CA . GLY A 1 159 ? 16.406 11.828 4.672 1 67.38 159 GLY A CA 1
ATOM 1206 C C . GLY A 1 159 ? 17.234 12.914 5.332 1 67.38 159 GLY A C 1
ATOM 1207 O O . GLY A 1 159 ? 17.203 14.07 4.902 1 67.38 159 GLY A O 1
ATOM 1208 N N . ALA A 1 160 ? 17.484 12.633 6.496 1 66.25 160 ALA A N 1
ATOM 1209 C CA . ALA A 1 160 ? 18.375 13.344 7.406 1 66.25 160 ALA A CA 1
ATOM 1210 C C . ALA A 1 160 ? 19.703 12.625 7.551 1 66.25 160 ALA A C 1
ATOM 1212 O O . ALA A 1 160 ? 19.891 11.523 7.02 1 66.25 160 ALA A O 1
ATOM 1213 N N . ASN A 1 161 ? 20.562 13.188 8.094 1 68 161 ASN A N 1
ATOM 1214 C CA . ASN A 1 161 ? 21.938 12.727 8.164 1 68 161 ASN A CA 1
ATOM 1215 C C . ASN A 1 161 ? 22.156 11.766 9.328 1 68 161 ASN A C 1
ATOM 1217 O O . ASN A 1 161 ? 23.141 11.008 9.344 1 68 161 ASN A O 1
ATOM 1221 N N . SER A 1 162 ? 21.344 11.859 10.391 1 71.75 162 SER A N 1
ATOM 1222 C CA . SER A 1 162 ? 21.531 11.008 11.562 1 71.75 162 SER A CA 1
ATOM 1223 C C . SER A 1 162 ? 20.234 10.273 11.914 1 71.75 162 SER A C 1
ATOM 1225 O O . SER A 1 162 ? 19.141 10.711 11.531 1 71.75 162 SER A O 1
ATOM 1227 N N . LYS A 1 163 ? 20.484 9.141 12.656 1 76.62 163 LYS A N 1
ATOM 1228 C CA . LYS A 1 163 ? 19.328 8.352 13.117 1 76.62 163 LYS A CA 1
ATOM 1229 C C . LYS A 1 163 ? 18.391 9.195 13.953 1 76.62 163 LYS A C 1
ATOM 1231 O O . LYS A 1 163 ? 17.172 9.117 13.797 1 76.62 163 LYS A O 1
ATOM 1236 N N . SER A 1 164 ? 18.969 9.852 14.898 1 75.44 164 SER A N 1
ATOM 1237 C CA . SER A 1 164 ? 18.172 10.703 15.773 1 75.44 164 SER A CA 1
ATOM 1238 C C . SER A 1 164 ? 17.359 11.711 14.969 1 75.44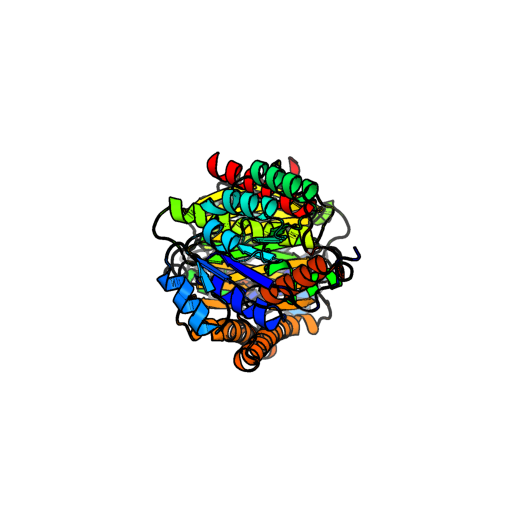 164 SER A C 1
ATOM 1240 O O . SER A 1 164 ? 16.172 11.922 15.242 1 75.44 164 SER A O 1
ATOM 1242 N N . GLN A 1 165 ? 17.906 12.18 13.992 1 79.94 165 GLN A N 1
ATOM 1243 C CA . GLN A 1 165 ? 17.234 13.148 13.133 1 79.94 165 GLN A CA 1
ATOM 1244 C C . GLN A 1 165 ? 16.109 12.484 12.336 1 79.94 165 GLN A C 1
ATOM 1246 O O . GLN A 1 165 ? 15.039 13.07 12.156 1 79.94 165 GLN A O 1
ATOM 1251 N N . LEU A 1 166 ? 16.422 11.289 12.016 1 83.25 166 LEU A N 1
ATOM 1252 C CA . LEU A 1 166 ? 15.422 10.555 11.25 1 83.25 166 LEU A CA 1
ATOM 1253 C C . LEU A 1 166 ? 14.18 10.297 12.094 1 83.25 166 LEU A C 1
ATOM 1255 O O . LEU A 1 166 ? 13.055 10.5 11.625 1 83.25 166 LEU A O 1
ATOM 1259 N N . ASN A 1 167 ? 14.367 9.922 13.305 1 84.62 167 ASN A N 1
ATOM 1260 C CA . ASN A 1 167 ? 13.242 9.656 14.203 1 84.62 167 ASN A CA 1
ATOM 1261 C C . ASN A 1 167 ? 12.453 10.93 14.492 1 84.62 167 ASN A C 1
ATOM 1263 O O . ASN A 1 167 ? 11.219 10.891 14.57 1 84.62 167 ASN A O 1
ATOM 1267 N N . GLU A 1 168 ? 13.195 11.922 14.625 1 83.25 168 GLU A N 1
ATOM 1268 C CA . GLU A 1 168 ? 12.531 13.203 14.875 1 83.25 168 GLU A CA 1
ATOM 1269 C C . GLU A 1 168 ? 11.617 13.586 13.719 1 83.25 168 GLU A C 1
ATOM 1271 O O . GLU A 1 168 ? 10.508 14.07 13.938 1 83.25 168 GLU A O 1
ATOM 1276 N N . VAL A 1 169 ? 12.109 13.336 12.602 1 86.31 169 VAL A N 1
ATOM 1277 C CA . VAL A 1 169 ? 11.328 13.68 11.414 1 86.31 169 VAL A CA 1
ATOM 1278 C C . VAL A 1 169 ? 10.078 12.797 11.352 1 86.31 169 VAL A C 1
ATOM 1280 O O . VAL A 1 169 ? 8.984 13.289 11.055 1 86.31 169 VAL A O 1
ATOM 1283 N N . ILE A 1 170 ? 10.219 11.625 11.664 1 90.38 170 ILE A N 1
ATOM 1284 C CA . ILE A 1 170 ? 9.094 10.695 11.656 1 90.38 170 ILE A CA 1
ATOM 1285 C C . ILE A 1 170 ? 8.047 11.148 12.672 1 90.38 170 ILE A C 1
ATOM 1287 O O . ILE A 1 170 ? 6.852 11.188 12.375 1 90.38 170 ILE A O 1
ATOM 1291 N N . GLU A 1 171 ? 8.531 11.539 13.836 1 89.62 171 GLU A N 1
ATOM 1292 C CA . GLU A 1 171 ? 7.633 12.016 14.883 1 89.62 171 GLU A CA 1
ATOM 1293 C C . GLU A 1 171 ? 6.875 13.266 14.438 1 89.62 171 GLU A C 1
ATOM 1295 O O . GLU A 1 171 ? 5.715 13.461 14.812 1 89.62 171 GLU A O 1
ATOM 1300 N N . ASP A 1 172 ? 7.52 13.992 13.602 1 88.62 172 ASP A N 1
ATOM 1301 C CA . ASP A 1 172 ? 6.938 15.227 13.078 1 88.62 172 ASP A CA 1
ATOM 1302 C C . ASP A 1 172 ? 5.891 14.93 12.008 1 88.62 172 ASP A C 1
ATOM 1304 O O . ASP A 1 172 ? 5.027 15.758 11.727 1 88.62 172 ASP A O 1
ATOM 1308 N N . ILE A 1 173 ? 5.973 13.789 11.414 1 92.69 173 ILE A N 1
ATOM 1309 C CA . ILE A 1 173 ? 5.098 13.43 10.305 1 92.69 173 ILE A CA 1
ATOM 1310 C C . ILE A 1 173 ? 3.834 12.75 10.844 1 92.69 173 ILE A C 1
ATOM 1312 O O . ILE A 1 173 ? 2.76 12.875 10.25 1 92.69 173 ILE A O 1
ATOM 1316 N N . LEU A 1 174 ? 3.871 12.164 11.984 1 95.56 174 LEU A N 1
ATOM 1317 C CA . LEU A 1 174 ? 2.836 11.297 12.531 1 95.56 174 LEU A CA 1
ATOM 1318 C C . LEU A 1 174 ? 1.521 12.047 12.695 1 95.56 174 LEU A C 1
ATOM 1320 O O . LEU A 1 174 ? 0.447 11.5 12.453 1 95.56 174 LEU A O 1
ATOM 1324 N N . PRO A 1 175 ? 1.547 13.336 13.008 1 96.44 175 PRO A N 1
ATOM 1325 C CA . PRO A 1 175 ? 0.266 14.023 13.18 1 96.44 175 PRO A CA 1
ATOM 1326 C C . PRO A 1 175 ? -0.529 14.117 11.875 1 96.44 175 PRO A C 1
ATOM 1328 O O . PRO A 1 175 ? -1.756 14.25 11.906 1 96.44 175 PRO A O 1
ATOM 1331 N N . HIS A 1 176 ? 0.121 14.031 10.75 1 96.06 176 HIS A N 1
ATOM 1332 C CA . HIS A 1 176 ? -0.556 14.195 9.469 1 96.06 176 HIS A CA 1
ATOM 1333 C C . HIS A 1 176 ? -1.536 13.055 9.211 1 96.06 176 HIS A C 1
ATOM 1335 O O . HIS A 1 176 ? -2.742 13.281 9.094 1 96.06 176 HIS A O 1
ATOM 1341 N N . PRO A 1 177 ? -1.057 11.852 9.195 1 97.56 177 PRO A N 1
ATOM 1342 C CA . PRO A 1 177 ? -2.047 10.797 8.984 1 97.56 177 PRO A CA 1
ATOM 1343 C C . PRO A 1 177 ? -3.057 10.688 10.125 1 97.56 177 PRO A C 1
ATOM 1345 O O . PRO A 1 177 ? -4.227 10.383 9.891 1 97.56 177 PRO A O 1
ATOM 1348 N N . LEU A 1 178 ? -2.691 10.984 11.359 1 97.88 178 LEU A N 1
ATOM 1349 C CA . LEU A 1 178 ? -3.586 10.875 12.508 1 97.88 178 LEU A CA 1
ATOM 1350 C C . LEU A 1 178 ? -4.699 11.914 12.43 1 97.88 178 LEU A C 1
ATOM 1352 O O . LEU A 1 178 ? -5.863 11.602 12.695 1 97.88 178 LEU A O 1
ATOM 1356 N N . SER A 1 179 ? -4.336 13.109 12.047 1 97.69 179 SER A N 1
ATOM 1357 C CA . SER A 1 179 ? -5.344 14.156 11.945 1 97.69 179 SER A CA 1
ATOM 1358 C C . SER A 1 179 ? -6.312 13.875 10.797 1 97.69 179 SER A C 1
ATOM 1360 O O . SER A 1 179 ? -7.504 14.188 10.898 1 97.69 179 SER A O 1
ATOM 1362 N N . ILE A 1 180 ? -5.824 13.336 9.703 1 97.44 180 ILE A N 1
ATOM 1363 C CA . ILE A 1 180 ? -6.688 12.984 8.578 1 97.44 180 ILE A CA 1
ATOM 1364 C C . ILE A 1 180 ? -7.664 11.891 9 1 97.44 180 ILE A C 1
ATOM 1366 O O . ILE A 1 180 ? -8.859 11.969 8.703 1 97.44 180 ILE A O 1
ATOM 1370 N N . LEU A 1 181 ? -7.164 10.898 9.727 1 97.62 181 LEU A N 1
ATOM 1371 C CA . LEU A 1 181 ? -8.031 9.844 10.234 1 97.62 181 LEU A CA 1
ATOM 1372 C C . LEU A 1 181 ? -9.148 10.43 11.094 1 97.62 181 LEU A C 1
ATOM 1374 O O . LEU A 1 181 ? -10.312 10.055 10.945 1 97.62 181 LEU A O 1
ATOM 1378 N N . ARG A 1 182 ? -8.773 11.336 11.969 1 96.69 182 ARG A N 1
ATOM 1379 C CA . ARG A 1 182 ? -9.75 11.969 12.844 1 96.69 182 ARG A CA 1
ATOM 1380 C C . ARG A 1 182 ? -10.797 12.734 12.039 1 96.69 182 ARG A C 1
ATOM 1382 O O . ARG A 1 182 ? -11.977 12.719 12.375 1 96.69 182 ARG A O 1
ATOM 1389 N N . GLN A 1 183 ? -10.328 13.398 11 1 95.06 183 GLN A N 1
ATOM 1390 C CA . GLN A 1 183 ? -11.242 14.156 10.156 1 95.06 183 GLN A CA 1
ATOM 1391 C C . GLN A 1 183 ? -12.195 13.234 9.398 1 95.06 183 GLN A C 1
ATOM 1393 O O . GLN A 1 183 ? -13.375 13.547 9.234 1 95.06 183 GLN A O 1
ATOM 1398 N N . LEU A 1 184 ? -11.75 12.141 8.945 1 95.56 184 LEU A N 1
ATOM 1399 C CA . LEU A 1 184 ? -12.547 11.203 8.164 1 95.56 184 LEU A CA 1
ATOM 1400 C C . LEU A 1 184 ? -13.586 10.516 9.039 1 95.56 184 LEU A C 1
ATOM 1402 O O . LEU A 1 184 ? -14.711 10.266 8.602 1 95.56 184 LEU A O 1
ATOM 1406 N N . TRP A 1 185 ? -13.188 10.25 10.297 1 94.94 185 TRP A N 1
ATOM 1407 C CA . TRP A 1 185 ? -14.07 9.586 11.258 1 94.94 185 TRP A CA 1
ATOM 1408 C C . TRP A 1 185 ? -13.961 10.25 12.625 1 94.94 185 TRP A C 1
ATOM 1410 O O . TRP A 1 185 ? -13.375 9.68 13.547 1 94.94 185 TRP A O 1
ATOM 1420 N N . PRO A 1 186 ? -14.547 11.445 12.898 1 90.69 186 PRO A N 1
ATOM 1421 C CA . PRO A 1 186 ? -14.367 12.289 14.078 1 90.69 186 PRO A CA 1
ATOM 1422 C C . PRO A 1 186 ? -14.734 11.578 15.383 1 90.69 186 PRO A C 1
ATOM 1424 O O . PRO A 1 186 ? -14.172 11.883 16.438 1 90.69 186 PRO A O 1
ATOM 1427 N N . GLU A 1 187 ? -15.539 10.5 15.438 1 88.44 187 GLU A N 1
ATOM 1428 C CA . GLU A 1 187 ? -16 9.906 16.688 1 88.44 187 GLU A CA 1
ATOM 1429 C C . GLU A 1 187 ? -15.25 8.617 17 1 88.44 187 GLU A C 1
ATOM 1431 O O . GLU A 1 187 ? -15.461 8.008 18.047 1 88.44 187 GLU A O 1
ATOM 1436 N N . GLN A 1 188 ? -14.273 8.383 16.219 1 92.12 188 GLN A N 1
ATOM 1437 C CA . GLN A 1 188 ? -13.594 7.109 16.391 1 92.12 188 GLN A CA 1
ATOM 1438 C C . GLN A 1 188 ? -12.375 7.262 17.297 1 92.12 188 GLN A C 1
ATOM 1440 O O . GLN A 1 188 ? -11.602 8.211 17.156 1 92.12 188 GLN A O 1
ATOM 1445 N N . SER A 1 189 ? -12.219 6.332 18.203 1 90.5 189 SER A N 1
ATOM 1446 C CA . SER A 1 189 ? -11.047 6.309 19.062 1 90.5 189 SER A CA 1
ATOM 1447 C C . SER A 1 189 ? -9.836 5.711 18.344 1 90.5 189 SER A C 1
ATOM 1449 O O . SER A 1 189 ? -9.984 4.777 17.562 1 90.5 189 SER A O 1
ATOM 1451 N N . PHE A 1 190 ? -8.562 6.219 18.5 1 93.56 190 PHE A N 1
ATOM 1452 C CA . PHE A 1 190 ? -7.367 5.703 17.859 1 93.56 190 PHE A CA 1
ATOM 1453 C C . PHE A 1 190 ? -6.98 4.348 18.438 1 93.56 190 PHE A C 1
ATOM 1455 O O . PHE A 1 190 ? -6.453 3.49 17.719 1 93.56 190 PHE A O 1
ATOM 1462 N N . ASN A 1 191 ? -7.188 4.004 19.641 1 90.88 191 ASN A N 1
ATOM 1463 C CA . ASN A 1 191 ? -6.824 2.742 20.281 1 90.88 191 ASN A CA 1
ATOM 1464 C C . ASN A 1 191 ? -5.504 2.203 19.734 1 90.88 191 ASN A C 1
ATOM 1466 O O . ASN A 1 191 ? -5.43 1.051 19.297 1 90.88 191 ASN A O 1
ATOM 1470 N N . CYS A 1 192 ? -4.465 2.906 19.75 1 93.94 192 CYS A N 1
ATOM 1471 C CA . CYS A 1 192 ? -3.182 2.6 19.125 1 93.94 192 CYS A CA 1
ATOM 1472 C C . CYS A 1 192 ? -2.521 1.403 19.812 1 93.94 192 CYS A C 1
ATOM 1474 O O . CYS A 1 192 ? -1.633 0.772 19.234 1 93.94 192 CYS A O 1
ATOM 1476 N N . HIS A 1 193 ? -2.961 1.104 21 1 89.88 193 HIS A N 1
ATOM 1477 C CA . HIS A 1 193 ? -2.33 0.035 21.766 1 89.88 193 HIS A CA 1
ATOM 1478 C C . HIS A 1 193 ? -2.436 -1.301 21.031 1 89.88 193 HIS A C 1
ATOM 1480 O O . HIS A 1 193 ? -1.638 -2.209 21.266 1 89.88 193 HIS A O 1
ATOM 1486 N N . ASN A 1 194 ? -3.355 -1.448 20.141 1 90.75 194 ASN A N 1
ATOM 1487 C CA . ASN A 1 194 ? -3.545 -2.686 19.391 1 90.75 194 ASN A CA 1
ATOM 1488 C C . ASN A 1 194 ? -2.865 -2.623 18.016 1 90.75 194 ASN A C 1
ATOM 1490 O O . ASN A 1 194 ? -2.992 -3.547 17.219 1 90.75 194 ASN A O 1
ATOM 1494 N N . TRP A 1 195 ? -2.246 -1.521 17.75 1 95.44 195 TRP A N 1
ATOM 1495 C CA . TRP A 1 195 ? -1.563 -1.381 16.469 1 95.44 195 TRP A CA 1
ATOM 1496 C C . TRP A 1 195 ? -0.153 -1.957 16.547 1 95.44 195 TRP A C 1
ATOM 1498 O O . TRP A 1 195 ? 0.434 -2.051 17.625 1 95.44 195 TRP A O 1
ATOM 1508 N N . VAL A 1 196 ? 0.315 -2.432 15.469 1 94.94 196 VAL A N 1
ATOM 1509 C CA . VAL A 1 196 ? 1.688 -2.908 15.344 1 94.94 196 VAL A CA 1
ATOM 1510 C C . VAL A 1 196 ? 2.568 -1.799 14.766 1 94.94 196 VAL A C 1
ATOM 1512 O O . VAL A 1 196 ? 2.258 -1.228 13.719 1 94.94 196 VAL A O 1
ATOM 1515 N N . VAL A 1 197 ? 3.637 -1.461 15.492 1 95.06 197 VAL A N 1
ATOM 1516 C CA . VAL A 1 197 ? 4.594 -0.438 15.086 1 95.06 197 VAL A CA 1
ATOM 1517 C C . VAL A 1 197 ? 5.977 -1.062 14.914 1 95.06 197 VAL A C 1
ATOM 1519 O O . VAL A 1 197 ? 6.52 -1.644 15.852 1 95.06 197 VAL A O 1
ATOM 1522 N N . ARG A 1 198 ? 6.535 -0.93 13.695 1 92.44 198 ARG A N 1
ATOM 1523 C CA . ARG A 1 198 ? 7.844 -1.524 13.43 1 92.44 198 ARG A CA 1
ATOM 1524 C C . ARG A 1 198 ? 8.766 -0.53 12.734 1 92.44 198 ARG A C 1
ATOM 1526 O O . ARG A 1 198 ? 8.367 0.129 11.773 1 92.44 198 ARG A O 1
ATOM 1533 N N . GLN A 1 199 ? 9.898 -0.379 13.273 1 90.5 199 GLN A N 1
ATOM 1534 C CA . GLN A 1 199 ? 10.992 0.322 12.602 1 90.5 199 GLN A CA 1
ATOM 1535 C C . GLN A 1 199 ? 12 -0.662 12.023 1 90.5 199 GLN A C 1
ATOM 1537 O O . GLN A 1 199 ? 12.828 -1.211 12.758 1 90.5 199 GLN A O 1
ATOM 1542 N N . VAL A 1 200 ? 12.047 -0.927 10.781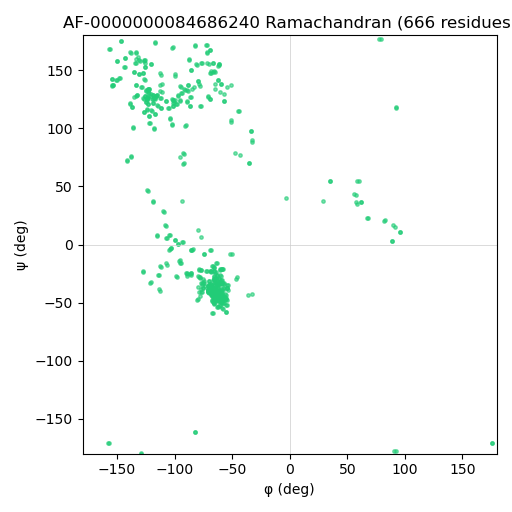 1 85.69 200 VAL A N 1
ATOM 1543 C CA . VAL A 1 200 ? 12.859 -1.956 10.133 1 85.69 200 VAL A CA 1
ATOM 1544 C C . VAL A 1 200 ? 14.289 -1.453 9.961 1 85.69 200 VAL A C 1
ATOM 1546 O O . VAL A 1 200 ? 15.25 -2.195 10.195 1 85.69 200 VAL A O 1
ATOM 1549 N N . ASN A 1 201 ? 14.438 -0.217 9.445 1 85.69 201 ASN A N 1
ATOM 1550 C CA . ASN A 1 201 ? 15.688 0.526 9.312 1 85.69 201 ASN A CA 1
ATOM 1551 C C . ASN A 1 201 ? 15.539 1.965 9.797 1 85.69 201 ASN A C 1
ATOM 1553 O O . ASN A 1 201 ? 14.422 2.436 10.023 1 85.69 201 ASN A O 1
ATOM 1557 N N . ASP A 1 202 ? 16.688 2.514 9.977 1 86.31 202 ASP A N 1
ATOM 1558 C CA . ASP A 1 202 ? 16.625 3.92 10.367 1 86.31 202 ASP A CA 1
ATOM 1559 C C . ASP A 1 202 ? 15.852 4.742 9.336 1 86.31 202 ASP A C 1
ATOM 1561 O O . ASP A 1 202 ? 16.125 4.664 8.133 1 86.31 202 ASP A O 1
ATOM 1565 N N . GLY A 1 203 ? 14.867 5.363 9.891 1 90.62 203 GLY A N 1
ATOM 1566 C CA . GLY A 1 203 ? 14.117 6.234 9.008 1 90.62 203 GLY A CA 1
ATOM 1567 C C . GLY A 1 203 ? 12.977 5.527 8.297 1 90.62 203 GLY A C 1
ATOM 1568 O O . GLY A 1 203 ? 12.336 6.105 7.418 1 90.62 203 GLY A O 1
ATOM 1569 N N . GLU A 1 204 ? 12.805 4.227 8.648 1 92.88 204 GLU A N 1
ATOM 1570 C CA . GLU A 1 204 ? 11.734 3.436 8.047 1 92.88 204 GLU A CA 1
ATOM 1571 C C . GLU A 1 204 ? 10.727 2.975 9.094 1 92.88 204 GLU A C 1
ATOM 1573 O O . GLU A 1 204 ? 11.039 2.135 9.938 1 92.88 204 GLU A O 1
ATOM 1578 N N . LEU A 1 205 ? 9.492 3.508 9.023 1 94.69 205 LEU A N 1
ATOM 1579 C CA . LEU A 1 205 ? 8.453 3.164 9.984 1 94.69 205 LEU A CA 1
ATOM 1580 C C . LEU A 1 205 ? 7.227 2.594 9.281 1 94.69 205 LEU A C 1
ATOM 1582 O O . LEU A 1 205 ? 6.809 3.109 8.242 1 94.69 205 LEU A O 1
ATOM 1586 N N . VAL A 1 206 ? 6.734 1.526 9.812 1 96.38 206 VAL A N 1
ATOM 1587 C CA . VAL A 1 206 ? 5.465 0.986 9.336 1 96.38 206 VAL A CA 1
ATOM 1588 C C . VAL A 1 206 ? 4.531 0.744 10.516 1 96.38 206 VAL A C 1
ATOM 1590 O O . VAL A 1 206 ? 4.965 0.306 11.586 1 96.38 206 VAL A O 1
ATOM 1593 N N . ILE A 1 207 ? 3.301 1.14 10.344 1 96.81 207 ILE A N 1
ATOM 1594 C CA . ILE A 1 207 ? 2.25 0.928 11.328 1 96.81 207 ILE A CA 1
ATOM 1595 C C . ILE A 1 207 ? 1.094 0.158 10.695 1 96.81 207 ILE A C 1
ATOM 1597 O O . ILE A 1 207 ? 0.603 0.531 9.633 1 96.81 207 ILE A O 1
ATOM 1601 N N . LEU A 1 208 ? 0.707 -0.932 11.312 1 96.94 208 LEU A N 1
ATOM 1602 C CA . LEU A 1 208 ? -0.474 -1.698 10.938 1 96.94 208 LEU A CA 1
ATOM 1603 C C . LEU A 1 208 ? -1.49 -1.733 12.07 1 96.94 208 LEU A C 1
ATOM 1605 O O . LEU A 1 208 ? -1.146 -2.066 13.211 1 96.94 208 LEU A O 1
ATOM 1609 N N . GLY A 1 209 ? -2.725 -1.315 11.703 1 94.81 209 GLY A N 1
ATOM 1610 C CA . GLY A 1 209 ? -3.758 -1.34 12.727 1 94.81 209 GLY A CA 1
ATOM 1611 C C . GLY A 1 209 ? -5.164 -1.403 12.156 1 94.81 209 GLY A C 1
ATOM 1612 O O . GLY A 1 209 ? -5.352 -1.782 11 1 94.81 209 GLY A O 1
ATOM 1613 N N . GLU A 1 210 ? -6.062 -1.229 13.094 1 94.25 210 GLU A N 1
ATOM 1614 C CA . GLU A 1 210 ? -7.477 -1.107 12.758 1 94.25 210 GLU A CA 1
ATOM 1615 C C . GLU A 1 210 ? -8.055 0.211 13.266 1 94.25 210 GLU A C 1
ATOM 1617 O O . GLU A 1 210 ? -7.742 0.643 14.383 1 94.25 210 GLU A O 1
ATOM 1622 N N . TYR A 1 211 ? -8.727 0.906 12.438 1 94.5 211 TYR A N 1
ATOM 1623 C CA . TYR A 1 211 ? -9.406 2.158 12.758 1 94.5 211 TYR A CA 1
ATOM 1624 C C . TYR A 1 211 ? -10.797 2.203 12.133 1 94.5 211 TYR A C 1
ATOM 1626 O O . TYR A 1 211 ? -10.938 2.148 10.914 1 94.5 211 TYR A O 1
ATOM 1634 N N . ASN A 1 212 ? -11.852 2.293 12.93 1 92.56 212 ASN A N 1
ATOM 1635 C CA . ASN A 1 212 ? -13.227 2.268 12.453 1 92.56 212 ASN A CA 1
ATOM 1636 C C . ASN A 1 212 ? -13.539 0.986 11.688 1 92.56 212 ASN A C 1
ATOM 1638 O O . ASN A 1 212 ? -14.164 1.028 10.625 1 92.56 212 ASN A O 1
ATOM 1642 N N . ASN A 1 213 ? -12.961 -0.112 12.102 1 90.38 213 ASN A N 1
ATOM 1643 C CA . ASN A 1 213 ? -13.188 -1.441 11.547 1 90.38 213 ASN A CA 1
ATOM 1644 C C . ASN A 1 213 ? -12.641 -1.562 10.133 1 90.38 213 ASN A C 1
ATOM 1646 O O . ASN A 1 213 ? -13.188 -2.301 9.305 1 90.38 213 ASN A O 1
ATOM 1650 N N . ILE A 1 214 ? -11.688 -0.708 9.82 1 93.12 214 ILE A N 1
ATOM 1651 C CA . ILE A 1 214 ? -11.016 -0.855 8.539 1 93.12 214 ILE A CA 1
ATOM 1652 C C . ILE A 1 214 ? -9.523 -1.078 8.758 1 93.12 214 ILE A C 1
ATOM 1654 O O . ILE A 1 214 ? -8.984 -0.715 9.805 1 93.12 214 ILE A O 1
ATOM 1658 N N . ILE A 1 215 ? -8.898 -1.696 7.816 1 95.88 215 ILE A N 1
ATOM 1659 C CA . ILE A 1 215 ? -7.457 -1.925 7.887 1 95.88 215 ILE A CA 1
ATOM 1660 C C . ILE A 1 215 ? -6.719 -0.603 7.699 1 95.88 215 ILE A C 1
ATOM 1662 O O . ILE A 1 215 ? -7.008 0.152 6.77 1 95.88 215 ILE A O 1
ATOM 1666 N N . LEU A 1 216 ? -5.836 -0.297 8.609 1 97.25 216 LEU A N 1
ATOM 1667 C CA . LEU A 1 216 ? -5.008 0.904 8.539 1 97.25 216 LEU A CA 1
ATOM 1668 C C . LEU A 1 216 ? -3.543 0.543 8.32 1 97.25 216 LEU A C 1
ATOM 1670 O O . LEU A 1 216 ? -2.982 -0.27 9.062 1 97.25 216 LEU A O 1
ATOM 1674 N N . ASN A 1 217 ? -3 1.102 7.336 1 97.31 217 ASN A N 1
ATOM 1675 C CA . ASN A 1 217 ? -1.563 1.004 7.098 1 97.31 217 ASN A CA 1
ATOM 1676 C C . ASN A 1 217 ? -0.925 2.383 6.949 1 97.31 217 ASN A C 1
ATOM 1678 O O . ASN A 1 217 ? -1.396 3.207 6.164 1 97.31 217 ASN A O 1
ATOM 1682 N N . ILE A 1 218 ? 0.111 2.664 7.699 1 97.75 218 ILE A N 1
ATOM 1683 C CA . ILE A 1 218 ? 0.898 3.885 7.562 1 97.75 218 ILE A CA 1
ATOM 1684 C C . ILE A 1 218 ? 2.361 3.529 7.312 1 97.75 218 ILE A C 1
ATOM 1686 O O . ILE A 1 218 ? 2.99 2.85 8.125 1 97.75 218 ILE A O 1
ATOM 1690 N N . TYR A 1 219 ? 2.854 3.982 6.219 1 97.31 219 TYR A N 1
ATOM 1691 C CA . TYR A 1 219 ? 4.266 3.816 5.887 1 97.31 219 TYR A CA 1
ATOM 1692 C C . TYR A 1 219 ? 4.965 5.168 5.785 1 97.31 219 TYR A C 1
ATOM 1694 O O . TYR A 1 219 ? 4.508 6.055 5.062 1 97.31 219 TYR A O 1
ATOM 1702 N N . ILE A 1 220 ? 6.008 5.312 6.523 1 95.69 220 ILE A N 1
ATOM 1703 C CA . ILE A 1 220 ? 6.84 6.508 6.484 1 95.69 220 ILE A CA 1
ATOM 1704 C C . ILE A 1 220 ? 8.281 6.121 6.176 1 95.69 220 ILE A C 1
ATOM 1706 O O . ILE A 1 220 ? 8.875 5.305 6.883 1 95.69 220 ILE A O 1
ATOM 1710 N N . SER A 1 221 ? 8.828 6.742 5.164 1 94.44 221 SER A N 1
ATOM 1711 C CA . SER A 1 221 ? 10.211 6.461 4.777 1 94.44 221 SER A CA 1
ATOM 1712 C C . SER A 1 221 ? 10.992 7.746 4.539 1 94.44 221 SER A C 1
ATOM 1714 O O . SER A 1 221 ? 10.492 8.68 3.906 1 94.44 221 SER A O 1
ATOM 1716 N N . MET A 1 222 ? 12.172 7.727 5.023 1 91.44 222 MET A N 1
ATOM 1717 C CA . MET A 1 222 ? 13.07 8.859 4.801 1 91.44 222 MET A CA 1
ATOM 1718 C C . MET A 1 222 ? 14.047 8.562 3.668 1 91.44 222 MET A C 1
ATOM 1720 O O . MET A 1 222 ? 14.922 9.383 3.369 1 91.44 222 MET A O 1
ATOM 1724 N N . SER A 1 223 ? 13.898 7.43 3.041 1 89.81 223 SER A N 1
ATOM 1725 C CA . SER A 1 223 ? 14.891 7.027 2.051 1 89.81 223 SER A CA 1
ATOM 1726 C C . SER A 1 223 ? 14.227 6.664 0.725 1 89.81 223 SER A C 1
ATOM 1728 O O . SER A 1 223 ? 14.875 6.707 -0.326 1 89.81 223 SER A O 1
ATOM 1730 N N . ALA A 1 224 ? 12.969 6.312 0.818 1 90.5 224 ALA A N 1
ATOM 1731 C CA . ALA A 1 224 ? 12.289 5.859 -0.391 1 90.5 224 ALA A CA 1
ATOM 1732 C C . ALA A 1 224 ? 12.086 7.012 -1.371 1 90.5 224 ALA A C 1
ATOM 1734 O O . ALA A 1 224 ? 11.898 8.156 -0.961 1 90.5 224 ALA A O 1
ATOM 1735 N N . ARG A 1 225 ? 12.133 6.652 -2.615 1 86.25 225 ARG A N 1
ATOM 1736 C CA . ARG A 1 225 ? 11.898 7.637 -3.67 1 86.25 225 ARG A CA 1
ATOM 1737 C C . ARG A 1 225 ? 10.789 7.18 -4.605 1 86.25 225 ARG A C 1
ATOM 1739 O O . ARG A 1 225 ? 10.602 5.98 -4.82 1 86.25 225 ARG A O 1
ATOM 1746 N N . PRO A 1 226 ? 10.023 8.055 -5.285 1 82.44 226 PRO A N 1
ATOM 1747 C CA . PRO A 1 226 ? 10.125 9.508 -5.098 1 82.44 226 PRO A CA 1
ATOM 1748 C C . PRO A 1 226 ? 9.531 9.969 -3.768 1 82.44 226 PRO A C 1
ATOM 1750 O O . PRO A 1 226 ? 8.945 9.164 -3.035 1 82.44 226 PRO A O 1
ATOM 1753 N N . THR A 1 227 ? 9.758 11.219 -3.482 1 82.25 227 THR A N 1
ATOM 1754 C CA . THR A 1 227 ? 9.078 11.812 -2.338 1 82.25 227 THR A CA 1
ATOM 1755 C C . THR A 1 227 ? 7.582 11.953 -2.615 1 82.25 227 THR A C 1
ATOM 1757 O O . THR A 1 227 ? 7.188 12.516 -3.637 1 82.25 227 THR A O 1
ATOM 1760 N N . ILE A 1 228 ? 6.84 11.367 -1.693 1 83.31 228 ILE A N 1
ATOM 1761 C CA . ILE A 1 228 ? 5.395 11.414 -1.879 1 83.31 228 ILE A CA 1
ATOM 1762 C C . ILE A 1 228 ? 4.707 11.562 -0.524 1 83.31 228 ILE A C 1
ATOM 1764 O O . ILE A 1 228 ? 5.281 11.219 0.512 1 83.31 228 ILE A O 1
ATOM 1768 N N . CYS A 1 229 ? 3.561 12.141 -0.518 1 89.12 229 CYS A N 1
ATOM 1769 C CA . CYS A 1 229 ? 2.609 12.172 0.588 1 89.12 229 CYS A CA 1
ATOM 1770 C C . CYS A 1 229 ? 1.19 11.914 0.097 1 89.12 229 CYS A C 1
ATOM 1772 O O . CYS A 1 229 ? 0.533 12.82 -0.42 1 89.12 229 CYS A O 1
ATOM 1774 N N . GLN A 1 230 ? 0.792 10.68 0.316 1 90.12 230 GLN A N 1
ATOM 1775 C CA . GLN A 1 230 ? -0.48 10.281 -0.278 1 90.12 230 GLN A CA 1
ATOM 1776 C C . GLN A 1 230 ? -1.175 9.219 0.571 1 90.12 230 GLN A C 1
ATOM 1778 O O . GLN A 1 230 ? -0.548 8.594 1.429 1 90.12 230 GLN A O 1
ATOM 1783 N N . PHE A 1 231 ? -2.443 9.133 0.393 1 94.06 231 PHE A N 1
ATOM 1784 C CA . PHE A 1 231 ? -3.176 8.008 0.965 1 94.06 231 PHE A CA 1
ATOM 1785 C C . PHE A 1 231 ? -4.289 7.559 0.03 1 94.06 231 PHE A C 1
ATOM 1787 O O . PHE A 1 231 ? -4.648 8.273 -0.909 1 94.06 231 PHE A O 1
ATOM 1794 N N . SER A 1 232 ? -4.746 6.363 0.228 1 94.81 232 SER A N 1
ATOM 1795 C CA . SER A 1 232 ? -5.859 5.805 -0.533 1 94.81 232 SER A CA 1
ATOM 1796 C C . SER A 1 232 ? -6.852 5.094 0.381 1 94.81 232 SER A C 1
ATOM 1798 O O . SER A 1 232 ? -6.48 4.605 1.449 1 94.81 232 SER A O 1
ATOM 1800 N N . ILE A 1 233 ? -8.078 5.16 -0.055 1 95.94 233 ILE A N 1
ATOM 1801 C CA . ILE A 1 233 ? -9.141 4.422 0.62 1 95.94 233 ILE A CA 1
ATOM 1802 C C . ILE A 1 233 ? -9.789 3.441 -0.355 1 95.94 233 ILE A C 1
ATOM 1804 O O . ILE A 1 233 ? -10.359 3.85 -1.369 1 95.94 233 ILE A O 1
ATOM 1808 N N . GLN A 1 234 ? -9.633 2.201 -0.028 1 94.5 234 GLN A N 1
ATOM 1809 C CA . GLN A 1 234 ? -10.289 1.17 -0.822 1 94.5 234 GLN A CA 1
ATOM 1810 C C . GLN A 1 234 ? -11.633 0.783 -0.212 1 94.5 234 GLN A C 1
ATOM 1812 O O . GLN A 1 234 ? -11.734 0.553 0.995 1 94.5 234 GLN A O 1
ATOM 1817 N N . SER A 1 235 ? -12.633 0.783 -1.066 1 94.12 235 SER A N 1
ATOM 1818 C CA . SER A 1 235 ? -13.984 0.464 -0.628 1 94.12 235 SER A CA 1
ATOM 1819 C C . SER A 1 235 ? -14.617 -0.604 -1.516 1 94.12 235 SER A C 1
ATOM 1821 O O . SER A 1 235 ? -13.969 -1.12 -2.43 1 94.12 235 SER A O 1
ATOM 1823 N N . THR A 1 236 ? -15.859 -0.958 -1.197 1 91.81 236 THR A N 1
ATOM 1824 C CA . THR A 1 236 ? -16.578 -1.991 -1.928 1 91.81 236 THR A CA 1
ATOM 1825 C C . THR A 1 236 ? -17.031 -1.475 -3.291 1 91.81 236 THR A C 1
ATOM 1827 O O . THR A 1 236 ? -17.453 -2.254 -4.145 1 91.81 236 THR A O 1
ATOM 1830 N N . VAL A 1 237 ? -16.875 -0.16 -3.566 1 89.5 237 VAL A N 1
ATOM 1831 C CA . VAL A 1 237 ? -17.328 0.39 -4.84 1 89.5 237 VAL A CA 1
ATOM 1832 C C . VAL A 1 237 ? -16.125 0.861 -5.656 1 89.5 237 VAL A C 1
ATOM 1834 O O . VAL A 1 237 ? -16.172 0.905 -6.887 1 89.5 237 VAL A O 1
ATOM 1837 N N . GLY A 1 238 ? -15.117 1.184 -4.941 1 89.56 238 GLY A N 1
ATOM 1838 C CA . GLY A 1 238 ? -13.953 1.721 -5.629 1 89.56 238 GLY A CA 1
ATOM 1839 C C . GLY A 1 238 ? -12.859 2.174 -4.68 1 89.56 238 GLY A C 1
ATOM 1840 O O . GLY A 1 238 ? -12.891 1.853 -3.49 1 89.56 238 GLY A O 1
ATOM 1841 N N . THR A 1 239 ? -11.883 2.838 -5.27 1 90 239 THR A N 1
ATOM 1842 C CA . THR A 1 239 ? -10.75 3.334 -4.504 1 90 239 THR A CA 1
ATOM 1843 C C . THR A 1 239 ? -10.578 4.836 -4.703 1 90 239 THR A C 1
ATOM 1845 O O . THR A 1 239 ? -10.688 5.336 -5.824 1 90 239 THR A O 1
ATOM 1848 N N . LEU A 1 240 ? -10.398 5.543 -3.629 1 90.56 240 LEU A N 1
ATOM 1849 C CA . LEU A 1 240 ? -10.062 6.965 -3.627 1 90.56 240 LEU A CA 1
ATOM 1850 C C . LEU A 1 240 ? -8.562 7.164 -3.426 1 90.56 240 LEU A C 1
ATOM 1852 O O . LEU A 1 240 ? -7.988 6.652 -2.463 1 90.56 240 LEU A O 1
ATOM 1856 N N . HIS A 1 241 ? -7.906 7.805 -4.352 1 88 241 HIS A N 1
ATOM 1857 C CA . HIS A 1 241 ? -6.492 8.141 -4.234 1 88 241 HIS A CA 1
ATOM 1858 C C . HIS A 1 241 ? -6.301 9.641 -3.996 1 88 241 HIS A C 1
ATOM 1860 O O . HIS A 1 241 ? -6.754 10.461 -4.797 1 88 241 HIS A O 1
ATOM 1866 N N . VAL A 1 242 ? -5.633 9.961 -2.93 1 89 242 VAL A N 1
ATOM 1867 C CA . VAL A 1 242 ? -5.422 11.359 -2.586 1 89 242 VAL A CA 1
ATOM 1868 C C . VAL A 1 242 ? -3.926 11.664 -2.561 1 89 242 VAL A C 1
ATOM 1870 O O . VAL A 1 242 ? -3.15 10.953 -1.925 1 89 242 VAL A O 1
ATOM 1873 N N . ASN A 1 243 ? -3.555 12.617 -3.283 1 83.69 243 ASN A N 1
ATOM 1874 C CA . ASN A 1 243 ? -2.207 13.172 -3.189 1 83.69 243 ASN A CA 1
ATOM 1875 C C . ASN A 1 243 ? -2.188 14.477 -2.396 1 83.69 243 ASN A C 1
ATOM 1877 O O . ASN A 1 243 ? -2.785 15.469 -2.814 1 83.69 243 ASN A O 1
ATOM 1881 N N . LEU A 1 244 ? -1.489 14.469 -1.377 1 81.56 244 LEU A N 1
ATOM 1882 C CA . LEU A 1 244 ? -1.549 15.602 -0.453 1 81.56 244 LEU A CA 1
ATOM 1883 C C . LEU A 1 244 ? -0.594 16.703 -0.884 1 81.56 244 LEU A C 1
ATOM 1885 O O . LEU A 1 244 ? -0.805 17.875 -0.555 1 81.56 244 LEU A O 1
ATOM 1889 N N . PHE A 1 245 ? 0.43 16.328 -1.622 1 69.62 245 PHE A N 1
ATOM 1890 C CA . PHE A 1 245 ? 1.356 17.328 -2.125 1 69.62 245 PHE A CA 1
ATOM 1891 C C . PHE A 1 245 ? 0.745 18.094 -3.295 1 69.62 245 PHE A C 1
ATOM 1893 O O . PHE A 1 245 ? 0.85 19.328 -3.365 1 69.62 245 PHE A O 1
ATOM 1900 N N . HIS A 1 246 ? 0.028 17.312 -4.062 1 67.62 246 HIS A N 1
ATOM 1901 C CA . HIS A 1 246 ? -0.501 17.922 -5.277 1 67.62 246 HIS A CA 1
ATOM 1902 C C . HIS A 1 246 ? -1.992 18.219 -5.145 1 67.62 246 HIS A C 1
ATOM 1904 O O . HIS A 1 246 ? -2.604 18.781 -6.055 1 67.62 246 HIS A O 1
ATOM 1910 N N . ASP A 1 247 ? -2.518 17.844 -4.129 1 68.56 247 ASP A N 1
ATOM 1911 C CA . ASP A 1 247 ? -3.867 18.188 -3.682 1 68.56 247 ASP A CA 1
ATOM 1912 C C . ASP A 1 247 ? -4.91 17.719 -4.699 1 68.56 247 ASP A C 1
ATOM 1914 O O . ASP A 1 247 ? -5.73 18.516 -5.16 1 68.56 247 ASP A O 1
ATOM 1918 N N . TYR A 1 248 ? -4.891 16.5 -5.031 1 64 248 TYR A N 1
ATOM 1919 C CA . TYR A 1 248 ? -5.945 15.984 -5.895 1 64 248 TYR A CA 1
ATOM 1920 C C . TYR A 1 248 ? -6.488 14.656 -5.367 1 64 248 TYR A C 1
ATOM 1922 O O . TYR A 1 248 ? -5.844 14 -4.551 1 64 248 TYR A O 1
ATOM 1930 N N . LEU A 1 249 ? -7.703 14.469 -5.805 1 62.66 249 LEU A N 1
ATOM 1931 C CA . LEU A 1 249 ? -8.383 13.195 -5.57 1 62.66 249 LEU A CA 1
ATOM 1932 C C . LEU A 1 249 ? -8.664 12.484 -6.891 1 62.66 249 LEU A C 1
ATOM 1934 O O . LEU A 1 249 ? -9.156 13.102 -7.84 1 62.66 249 LEU A O 1
ATOM 1938 N N . VAL A 1 250 ? -8.234 11.25 -6.93 1 69.62 250 VAL A N 1
ATOM 1939 C CA . VAL A 1 250 ? -8.586 10.398 -8.062 1 69.62 250 VAL A CA 1
ATOM 1940 C C . VAL A 1 250 ? -9.461 9.242 -7.586 1 69.62 250 VAL A C 1
ATOM 1942 O O . VAL A 1 250 ? -9.156 8.594 -6.582 1 69.62 250 VAL A O 1
ATOM 1945 N N . LYS A 1 251 ? -10.617 9.133 -8.352 1 71.69 251 LYS A N 1
ATOM 1946 C CA . LYS A 1 251 ? -11.555 8.055 -8.055 1 71.69 251 LYS A CA 1
ATOM 1947 C C . LYS A 1 251 ? -11.414 6.91 -9.055 1 71.69 251 LYS A C 1
ATOM 1949 O O . LYS A 1 251 ? -11.43 7.137 -10.266 1 71.69 251 LYS A O 1
ATOM 1954 N N . GLU A 1 252 ? -11.18 5.664 -8.5 1 73.12 252 GLU A N 1
ATOM 1955 C CA . GLU A 1 252 ? -11.148 4.453 -9.312 1 73.12 252 GLU A CA 1
ATOM 1956 C C . GLU A 1 252 ? -12.336 3.545 -8.984 1 73.12 252 GLU A C 1
ATOM 1958 O O . GLU A 1 252 ? -12.469 3.07 -7.855 1 73.12 252 GLU A O 1
ATOM 1963 N N . PHE A 1 253 ? -13.234 3.287 -9.992 1 67.56 253 PHE A N 1
ATOM 1964 C CA . PHE A 1 253 ? -14.438 2.504 -9.727 1 67.56 253 PHE A CA 1
ATOM 1965 C C . PHE A 1 253 ? -14.258 1.061 -10.18 1 67.56 253 PHE A C 1
ATOM 1967 O O . PHE A 1 253 ? -13.461 0.782 -11.078 1 67.56 253 PHE A O 1
ATOM 1974 N N . GLY A 1 254 ? -14.844 0.006 -9.516 1 66.88 254 GLY A N 1
ATOM 1975 C CA . GLY A 1 254 ? -14.773 -1.419 -9.797 1 66.88 254 GLY A CA 1
ATOM 1976 C C . GLY A 1 254 ? -15.703 -1.853 -10.922 1 66.88 254 GLY A C 1
ATOM 1977 O O . GLY A 1 254 ? -15.938 -3.047 -11.109 1 66.88 254 GLY A O 1
ATOM 1978 N N . GLY A 1 255 ? -16.375 -1.035 -11.805 1 53.22 255 GLY A N 1
ATOM 1979 C CA . GLY A 1 255 ? -17.406 -1.531 -12.695 1 53.22 255 GLY A CA 1
ATOM 1980 C C . GLY A 1 255 ? -16.984 -2.744 -13.5 1 53.22 255 GLY A C 1
ATOM 1981 O O . GLY A 1 255 ? -15.875 -2.773 -14.047 1 53.22 255 GLY A O 1
ATOM 1982 N N . VAL A 1 256 ? -17.484 -3.943 -13.148 1 44.91 256 VAL A N 1
ATOM 1983 C CA . VAL A 1 256 ? -17.359 -5.277 -13.727 1 44.91 256 VAL A CA 1
ATOM 1984 C C . VAL A 1 256 ? -17.703 -5.23 -15.211 1 44.91 256 VAL A C 1
ATOM 1986 O O . VAL A 1 256 ? -17.828 -6.273 -15.859 1 44.91 256 VAL A O 1
ATOM 1989 N N . SER A 1 257 ? -18.141 -4.379 -15.867 1 40.41 257 SER A N 1
ATOM 1990 C CA . SER A 1 257 ? -18.516 -4.863 -17.188 1 40.41 257 SER A CA 1
ATOM 1991 C C . SER A 1 257 ? -17.281 -5.32 -17.969 1 40.41 257 SER A C 1
ATOM 1993 O O . SER A 1 257 ? -16.172 -4.84 -17.734 1 40.41 257 SER A O 1
ATOM 1995 N N . LYS A 1 258 ? -17.391 -6.469 -18.688 1 40.44 258 LYS A N 1
ATOM 1996 C CA . LYS A 1 258 ? -16.406 -7.141 -19.516 1 40.44 258 LYS A CA 1
ATOM 1997 C C . LYS A 1 258 ? -15.523 -6.133 -20.25 1 40.44 258 LYS A C 1
ATOM 1999 O O . LYS A 1 258 ? -14.305 -6.297 -20.328 1 40.44 258 LYS A O 1
ATOM 2004 N N . ILE A 1 259 ? -16.188 -5.188 -20.719 1 33.91 259 ILE A N 1
ATOM 2005 C CA . ILE A 1 259 ? -15.523 -4.199 -21.562 1 33.91 259 ILE A CA 1
ATOM 2006 C C . ILE A 1 259 ? -14.719 -3.232 -20.703 1 33.91 259 ILE A C 1
ATOM 2008 O O . ILE A 1 259 ? -13.609 -2.838 -21.062 1 33.91 259 ILE A O 1
ATOM 2012 N N . LYS A 1 260 ? -15.219 -2.924 -19.672 1 41.41 260 LYS A N 1
ATOM 2013 C CA . LYS A 1 260 ? -14.664 -1.851 -18.859 1 41.41 260 LYS A CA 1
ATOM 2014 C C . LYS A 1 260 ? -13.438 -2.33 -18.078 1 41.41 260 LYS A C 1
ATOM 2016 O O . LYS A 1 260 ? -12.594 -1.524 -17.688 1 41.41 260 LYS A O 1
ATOM 2021 N N . LYS A 1 261 ? -13.375 -3.572 -17.781 1 43.16 261 LYS A N 1
ATOM 2022 C CA . LYS A 1 261 ? -12.195 -4.199 -17.203 1 43.16 261 LYS A CA 1
ATOM 2023 C C . LYS A 1 261 ? -10.969 -4.008 -18.094 1 43.16 261 LYS A C 1
ATOM 2025 O O . LYS A 1 261 ? -9.844 -3.918 -17.609 1 43.16 261 LYS A O 1
ATOM 2030 N N . ILE A 1 262 ? -11.367 -4.004 -19.297 1 39.47 262 ILE A N 1
ATOM 2031 C CA . ILE A 1 262 ? -10.305 -3.85 -20.297 1 39.47 262 ILE A CA 1
ATOM 2032 C C . ILE A 1 262 ? -9.859 -2.391 -20.344 1 39.47 262 ILE A C 1
ATOM 2034 O O . ILE A 1 262 ? -8.672 -2.102 -20.484 1 39.47 262 ILE A O 1
ATOM 2038 N N . THR A 1 263 ? -10.773 -1.521 -20.156 1 41.97 263 THR A N 1
ATOM 2039 C CA . THR A 1 263 ? -10.492 -0.112 -20.406 1 41.97 263 THR A CA 1
ATOM 2040 C C . THR A 1 263 ? -10.094 0.597 -19.125 1 41.97 263 THR A C 1
ATOM 2042 O O . THR A 1 263 ? -9.547 1.702 -19.156 1 41.97 263 THR A O 1
ATOM 2045 N N . GLN A 1 264 ? -10.281 0.059 -18.109 1 43.22 264 GLN A N 1
ATOM 2046 C CA . GLN A 1 264 ? -10.195 0.737 -16.812 1 43.22 264 GLN A CA 1
ATOM 2047 C C . GLN A 1 264 ? -8.766 1.165 -16.516 1 43.22 264 GLN A C 1
ATOM 2049 O O . GLN A 1 264 ? -8.531 2.289 -16.062 1 43.22 264 GLN A O 1
ATOM 2054 N N . PRO A 1 265 ? -7.91 0.265 -16.672 1 42.12 265 PRO A N 1
ATOM 2055 C CA . PRO A 1 265 ? -6.57 0.764 -16.344 1 42.12 265 PRO A CA 1
ATOM 2056 C C . PRO A 1 265 ? -6.16 1.955 -17.203 1 42.12 265 PRO A C 1
ATOM 2058 O O . PRO A 1 265 ? -5.465 2.855 -16.734 1 42.12 265 PRO A O 1
ATOM 2061 N N . ILE A 1 266 ? -6.625 1.952 -18.375 1 42.09 266 ILE A N 1
ATOM 2062 C CA . ILE A 1 266 ? -6.367 3.08 -19.25 1 42.09 266 ILE A CA 1
ATOM 2063 C C . ILE A 1 266 ? -6.992 4.348 -18.672 1 42.09 266 ILE A C 1
ATOM 2065 O O . ILE A 1 266 ? -6.352 5.402 -18.641 1 42.09 266 ILE A O 1
ATOM 2069 N N . PHE A 1 267 ? -8.07 4.078 -18.328 1 40.53 267 PHE A N 1
ATOM 2070 C CA . PHE A 1 267 ? -8.797 5.25 -17.844 1 40.53 267 PHE A CA 1
ATOM 2071 C C . PHE A 1 267 ? -8.211 5.754 -16.531 1 40.53 267 PHE A C 1
ATOM 2073 O O . PHE A 1 267 ? -8.125 6.961 -16.312 1 40.53 267 PHE A O 1
ATOM 2080 N N . LEU A 1 268 ? -7.852 4.809 -15.766 1 43.75 268 LEU A N 1
ATOM 2081 C CA . LEU A 1 268 ? -7.262 5.227 -14.5 1 43.75 268 LEU A CA 1
ATOM 2082 C C . LEU A 1 268 ? -5.934 5.938 -14.727 1 43.75 268 LEU A C 1
ATOM 2084 O O . LEU A 1 268 ? -5.668 6.977 -14.117 1 43.75 268 LEU A O 1
ATOM 2088 N N . SER A 1 269 ? -5.145 5.266 -15.492 1 43.22 269 SER A N 1
ATOM 2089 C CA . SER A 1 269 ? -3.887 5.926 -15.828 1 43.22 269 SER A CA 1
ATOM 2090 C C . SER A 1 269 ? -4.133 7.266 -16.516 1 43.22 269 SER A C 1
ATOM 2092 O O . SER A 1 269 ? -3.434 8.242 -16.25 1 43.22 269 SER A O 1
ATOM 2094 N N . PHE A 1 270 ? -5.121 7.207 -17.344 1 42.31 270 PHE A N 1
ATOM 2095 C CA . PHE A 1 270 ? -5.508 8.453 -18 1 42.31 270 PHE A CA 1
ATOM 2096 C C . PHE A 1 270 ? -6.035 9.461 -16.984 1 42.31 270 PHE A C 1
ATOM 2098 O O . PHE A 1 270 ? -5.711 10.648 -17.047 1 42.31 270 PHE A O 1
ATOM 2105 N N . LYS A 1 271 ? -6.773 8.883 -16.234 1 44.25 271 LYS A N 1
ATOM 2106 C CA . LYS A 1 271 ? -7.391 9.789 -15.258 1 44.25 271 LYS A CA 1
ATOM 2107 C C . LYS A 1 271 ? -6.363 10.297 -14.25 1 44.25 271 LYS A C 1
ATOM 2109 O O . LYS A 1 271 ? -6.367 11.469 -13.891 1 44.25 271 LYS A O 1
ATOM 2114 N N . MET A 1 272 ? -5.613 9.383 -13.906 1 42.28 272 MET A N 1
ATOM 2115 C CA . MET A 1 272 ? -4.531 9.836 -13.039 1 42.28 272 MET A CA 1
ATOM 2116 C C . MET A 1 272 ? -3.621 10.812 -13.766 1 42.28 272 MET A C 1
ATOM 2118 O O . MET A 1 272 ? -3.191 11.82 -13.195 1 42.28 272 MET A O 1
ATOM 2122 N N . PHE A 1 273 ? -3.43 10.453 -14.969 1 42.78 273 PHE A N 1
ATOM 2123 C CA . PHE A 1 273 ? -2.672 11.336 -15.844 1 42.78 273 PHE A CA 1
ATOM 2124 C C . PHE A 1 273 ? -3.389 12.672 -16.016 1 42.78 273 PHE A C 1
ATOM 2126 O O . PHE A 1 273 ? -2.783 13.734 -15.867 1 42.78 273 PHE A O 1
ATOM 2133 N N . SER A 1 274 ? -4.52 12.484 -16.375 1 44.88 274 SER A N 1
ATOM 2134 C CA . SER A 1 274 ? -5.281 13.695 -16.656 1 44.88 274 SER A CA 1
ATOM 2135 C C . SER A 1 274 ? -5.441 14.555 -15.398 1 44.88 274 SER A C 1
ATOM 2137 O O . SER A 1 274 ? -5.316 15.773 -15.453 1 44.88 274 SER A O 1
ATOM 2139 N N . THR A 1 275 ? -5.648 13.828 -14.469 1 44.44 275 THR A N 1
ATOM 2140 C CA . THR A 1 275 ? -5.836 14.609 -13.25 1 44.44 275 THR A CA 1
ATOM 2141 C C . THR A 1 275 ? -4.516 15.227 -12.797 1 44.44 275 THR A C 1
ATOM 2143 O O . THR A 1 275 ? -4.48 16.375 -12.359 1 44.44 275 THR A O 1
ATOM 2146 N N . SER A 1 276 ? -3.506 14.461 -12.945 1 42.91 276 SER A N 1
ATOM 2147 C CA . SER A 1 276 ? -2.197 15.023 -12.641 1 42.91 276 SER A CA 1
ATOM 2148 C C . SER A 1 276 ? -1.853 16.156 -13.594 1 42.91 276 SER A C 1
ATOM 2150 O O . SER A 1 276 ? -1.31 17.188 -13.18 1 42.91 276 SER A O 1
ATOM 2152 N N . VAL A 1 277 ? -2.152 15.867 -14.844 1 44.12 277 VAL A N 1
ATOM 2153 C CA . VAL A 1 277 ? -1.944 16.922 -15.836 1 44.12 277 VAL A CA 1
ATOM 2154 C C . VAL A 1 277 ? -2.826 18.125 -15.508 1 44.12 277 VAL A C 1
ATOM 2156 O O . VAL A 1 277 ? -2.363 19.266 -15.523 1 44.12 277 VAL A O 1
ATOM 2159 N N . ILE A 1 278 ? -3.949 17.828 -15.25 1 43.97 278 ILE A N 1
ATOM 2160 C CA . ILE A 1 278 ? -4.875 18.922 -14.992 1 43.97 278 ILE A CA 1
ATOM 2161 C C . ILE A 1 278 ? -4.453 19.672 -13.719 1 43.97 278 ILE A C 1
ATOM 2163 O O . ILE A 1 278 ? -4.457 20.906 -13.688 1 43.97 278 ILE A O 1
ATOM 2167 N N . ASN A 1 279 ? -4.137 18.875 -12.875 1 43.62 279 ASN A N 1
ATOM 2168 C CA . ASN A 1 279 ? -3.758 19.562 -11.641 1 43.62 279 ASN A CA 1
ATOM 2169 C C . ASN A 1 279 ? -2.42 20.281 -11.789 1 43.62 279 ASN A C 1
ATOM 2171 O O . ASN A 1 279 ? -2.236 21.375 -11.258 1 43.62 279 ASN A O 1
ATOM 2175 N N . LEU A 1 280 ? -1.526 19.641 -12.492 1 43.47 280 LEU A N 1
ATOM 2176 C CA . LEU A 1 280 ? -0.3 20.344 -12.852 1 43.47 280 LEU A CA 1
ATOM 2177 C C . LEU A 1 280 ? -0.61 21.609 -13.656 1 43.47 280 LEU A C 1
ATOM 2179 O O . LEU A 1 280 ? -0.036 22.656 -13.406 1 43.47 280 LEU A O 1
ATOM 2183 N N . ILE A 1 281 ? -1.376 21.312 -14.594 1 42.22 281 ILE A N 1
ATOM 2184 C CA . ILE A 1 281 ? -1.766 22.484 -15.375 1 42.22 281 ILE A CA 1
ATOM 2185 C C . ILE A 1 281 ? -2.4 23.531 -14.453 1 42.22 281 ILE A C 1
ATOM 2187 O O . ILE A 1 281 ? -2.105 24.719 -14.555 1 42.22 281 ILE A O 1
ATOM 2191 N N . LYS A 1 282 ? -3.252 23.062 -13.695 1 42.69 282 LYS A N 1
ATOM 2192 C CA . LYS A 1 282 ? -3.877 24.031 -12.805 1 42.69 282 LYS A CA 1
ATOM 2193 C C . LYS A 1 282 ? -2.855 24.641 -11.844 1 42.69 282 LYS A C 1
ATOM 2195 O O . LYS A 1 282 ? -2.914 25.828 -11.539 1 42.69 282 LYS A O 1
ATOM 2200 N N . ARG A 1 283 ? -1.984 23.797 -11.461 1 45.19 283 ARG A N 1
ATOM 2201 C CA . ARG A 1 283 ? -0.917 24.344 -10.633 1 45.19 283 ARG A CA 1
ATOM 2202 C C . ARG A 1 283 ? -0.062 25.328 -11.422 1 45.19 283 ARG A C 1
ATOM 2204 O O . ARG A 1 283 ? 0.372 26.359 -10.891 1 45.19 283 ARG A O 1
ATOM 2211 N N . ILE A 1 284 ? 0.347 24.844 -12.523 1 40.38 284 ILE A N 1
ATOM 2212 C CA . ILE A 1 284 ? 1.127 25.75 -13.359 1 40.38 284 ILE A CA 1
ATOM 2213 C C . ILE A 1 284 ? 0.3 26.984 -13.688 1 40.38 284 ILE A C 1
ATOM 2215 O O . ILE A 1 284 ? 0.803 28.109 -13.617 1 40.38 284 ILE A O 1
ATOM 2219 N N . PHE A 1 285 ? -0.737 26.641 -14.172 1 36.12 285 PHE A N 1
ATOM 2220 C CA . PHE A 1 285 ? -1.485 27.781 -14.688 1 36.12 285 PHE A CA 1
ATOM 2221 C C . PHE A 1 285 ? -2.193 28.516 -13.562 1 36.12 285 PHE A C 1
ATOM 2223 O O . PHE A 1 285 ? -2.441 29.719 -13.664 1 36.12 285 PHE A O 1
ATOM 2230 N N . ILE A 1 286 ? -2.752 27.688 -12.641 1 38.34 286 ILE A N 1
ATOM 2231 C CA . ILE A 1 286 ? -3.533 28.469 -11.688 1 38.34 286 ILE A CA 1
ATOM 2232 C C . ILE A 1 286 ? -2.674 28.812 -10.469 1 38.34 286 ILE A C 1
ATOM 2234 O O . ILE A 1 286 ? -3.146 29.453 -9.531 1 38.34 286 ILE A O 1
ATOM 2238 N N . ARG A 1 287 ? -1.392 29.094 -10.68 1 40.91 287 ARG A N 1
ATOM 2239 C CA . ARG A 1 287 ? -0.563 29.562 -9.578 1 40.91 287 ARG A CA 1
ATOM 2240 C C . ARG A 1 287 ? -1.055 29.016 -8.242 1 40.91 287 ARG A C 1
ATOM 2242 O O . ARG A 1 287 ? -1.55 29.75 -7.395 1 40.91 287 ARG A O 1
ATOM 2249 N N . GLN A 1 288 ? -1.515 27.781 -8.18 1 47.78 288 GLN A N 1
ATOM 2250 C CA . GLN A 1 288 ? -2.053 27.281 -6.922 1 47.78 288 GLN A CA 1
ATOM 2251 C C . GLN A 1 288 ? -1.019 27.375 -5.805 1 47.78 288 GLN A C 1
ATOM 2253 O O . GLN A 1 288 ? 0.158 27.078 -6.012 1 47.78 288 GLN A O 1
ATOM 2258 N N . PRO A 1 289 ? -1.448 27.938 -4.77 1 51.47 289 PRO A N 1
ATOM 2259 C CA . PRO A 1 289 ? -0.601 28.109 -3.588 1 51.47 289 PRO A CA 1
ATOM 2260 C C . PRO A 1 289 ? 0.063 26.812 -3.145 1 51.47 289 PRO A C 1
ATOM 2262 O O . PRO A 1 289 ? -0.453 25.719 -3.424 1 51.47 289 PRO A O 1
ATOM 2265 N N . ALA A 1 290 ? 1.289 26.844 -2.793 1 57.81 290 ALA A N 1
ATOM 2266 C CA . ALA A 1 290 ? 2.143 25.734 -2.363 1 57.81 290 ALA A CA 1
ATOM 2267 C C . ALA A 1 290 ? 1.427 24.859 -1.343 1 57.81 290 ALA A C 1
ATOM 2269 O O . ALA A 1 290 ? 1.519 23.625 -1.4 1 57.81 290 ALA A O 1
ATOM 2270 N N . TYR A 1 291 ? 0.501 25.578 -0.559 1 76.31 291 TYR A N 1
ATOM 2271 C CA . TYR A 1 291 ? -0.172 24.859 0.521 1 76.31 291 TYR A CA 1
ATOM 2272 C C . TYR A 1 291 ? -1.633 25.281 0.626 1 76.31 291 TYR A C 1
ATOM 2274 O O . TYR A 1 291 ? -2.029 25.938 1.597 1 76.31 291 TYR A O 1
ATOM 2282 N N . PRO A 1 292 ? -2.463 24.891 -0.278 1 82.56 292 PRO A N 1
ATOM 2283 C CA . PRO A 1 292 ? -3.855 25.344 -0.253 1 82.56 292 PRO A CA 1
ATOM 2284 C C . PRO A 1 292 ? -4.574 24.969 1.042 1 82.56 292 PRO A C 1
ATOM 2286 O O . PRO A 1 292 ? -5.414 25.734 1.525 1 82.56 292 PRO A O 1
ATOM 2289 N N . GLY A 1 293 ? -4.285 23.969 1.593 1 92.19 293 GLY A N 1
ATOM 2290 C CA . GLY A 1 293 ? -4.891 23.562 2.854 1 92.19 293 GLY A CA 1
ATOM 2291 C C . GLY A 1 293 ? -4.578 24.516 3.994 1 92.19 293 GLY A C 1
ATOM 2292 O O . GLY A 1 293 ? -5.406 24.719 4.879 1 92.19 293 GLY A O 1
ATOM 2293 N N . LEU A 1 294 ? -3.406 25.078 3.92 1 93.75 294 LEU A N 1
ATOM 2294 C CA . LEU A 1 294 ? -3.014 26.031 4.949 1 93.75 294 LEU A CA 1
ATOM 2295 C C . LEU A 1 294 ? -3.85 27.297 4.852 1 93.75 294 LEU A C 1
ATOM 2297 O O . LEU A 1 294 ? -4.324 27.812 5.867 1 93.75 294 LEU A O 1
ATOM 2301 N N . GLN A 1 295 ? -4.039 27.75 3.678 1 93.38 295 GLN A N 1
ATOM 2302 C CA . GLN A 1 295 ? -4.844 28.953 3.492 1 93.38 295 GLN A CA 1
ATOM 2303 C C . GLN A 1 295 ? -6.27 28.75 3.992 1 93.38 295 GLN A C 1
ATOM 2305 O O . GLN A 1 295 ? -6.812 29.594 4.711 1 93.38 295 GLN A O 1
ATOM 2310 N N . THR A 1 296 ? -6.809 27.641 3.615 1 94.75 296 THR A N 1
ATOM 2311 C CA . THR A 1 296 ? -8.172 27.328 4.031 1 94.75 296 THR A CA 1
ATOM 2312 C C . THR A 1 296 ? -8.266 27.234 5.555 1 94.75 296 THR A C 1
ATOM 2314 O O . THR A 1 296 ? -9.195 27.766 6.156 1 94.75 296 THR A O 1
ATOM 2317 N N . LEU A 1 297 ? -7.336 26.625 6.152 1 96.88 297 LEU A N 1
ATOM 2318 C CA . LEU A 1 297 ? -7.312 26.469 7.602 1 96.88 297 LEU A CA 1
ATOM 2319 C C . LEU A 1 297 ? -7.219 27.828 8.289 1 96.88 297 LEU A C 1
ATOM 2321 O O . LEU A 1 297 ? -7.945 28.109 9.25 1 96.88 297 LEU A O 1
ATOM 2325 N N . ILE A 1 298 ? -6.383 28.688 7.773 1 97.38 298 ILE A N 1
ATOM 2326 C CA . ILE A 1 298 ? -6.188 30.016 8.336 1 97.38 298 ILE A CA 1
ATOM 2327 C C . ILE A 1 298 ? -7.484 30.812 8.219 1 97.38 298 ILE A C 1
ATOM 2329 O O . ILE A 1 298 ? -7.926 31.438 9.188 1 97.38 298 ILE A O 1
ATOM 2333 N N . GLU A 1 299 ? -8.094 30.734 7.105 1 96.62 299 GLU A N 1
ATOM 2334 C CA . GLU A 1 299 ? -9.352 31.453 6.883 1 96.62 299 GLU A CA 1
ATOM 2335 C C . GLU A 1 299 ? -10.445 30.969 7.828 1 96.62 299 GLU A C 1
ATOM 2337 O O . GLU A 1 299 ? -11.141 31.781 8.445 1 96.62 299 GLU A O 1
ATOM 2342 N N . GLU A 1 300 ? -10.531 29.719 7.934 1 96.94 300 GLU A N 1
ATOM 2343 C CA . GLU A 1 300 ? -11.547 29.156 8.82 1 96.94 300 GLU A CA 1
ATOM 2344 C C . GLU A 1 300 ? -11.281 29.531 10.273 1 96.94 300 GLU A C 1
ATOM 2346 O O . GLU A 1 300 ? -12.219 29.766 11.039 1 96.94 300 GLU A O 1
ATOM 2351 N N . PHE A 1 301 ? -10.094 29.5 10.641 1 97.94 301 PHE A N 1
ATOM 2352 C CA . PHE A 1 301 ? -9.742 29.891 12 1 97.94 301 PHE A CA 1
ATOM 2353 C C . PHE A 1 301 ? -10.109 31.344 12.266 1 97.94 301 PHE A C 1
ATOM 2355 O O . PHE A 1 301 ? -10.664 31.672 13.32 1 97.94 301 PHE A O 1
ATOM 2362 N N . TYR A 1 302 ? -9.789 32.219 11.297 1 97.88 302 TYR A N 1
ATOM 2363 C CA . TYR A 1 302 ? -10.133 33.656 11.414 1 97.88 302 TYR A CA 1
ATOM 2364 C C . TYR A 1 302 ? -11.641 33.844 11.547 1 97.88 302 TYR A C 1
ATOM 2366 O O . TYR A 1 302 ? -12.102 34.625 12.383 1 97.88 302 TYR A O 1
ATOM 2374 N N . PHE A 1 303 ? -12.375 33.062 10.797 1 96.88 303 PHE A N 1
ATOM 2375 C CA . PHE A 1 303 ? -13.828 33.156 10.883 1 96.88 303 PHE A CA 1
ATOM 2376 C C . PHE A 1 303 ? -14.312 32.719 12.266 1 96.88 303 PHE A C 1
ATOM 2378 O O . PHE A 1 303 ? -15.273 33.281 12.797 1 96.88 303 PHE A O 1
ATOM 2385 N N . ALA A 1 304 ? -13.664 31.781 12.828 1 97.5 304 ALA A N 1
ATOM 2386 C CA . ALA A 1 304 ? -14.016 31.344 14.172 1 97.5 304 ALA A CA 1
ATOM 2387 C C . ALA A 1 304 ? -13.719 32.406 15.203 1 97.5 304 ALA A C 1
ATOM 2389 O O . ALA A 1 304 ? -14.523 32.656 16.109 1 97.5 304 ALA A O 1
ATOM 2390 N N . VAL A 1 305 ? -12.562 33.062 15.07 1 97.25 305 VAL A N 1
ATOM 2391 C CA . VAL A 1 305 ? -12.148 34.125 15.984 1 97.25 305 VAL A CA 1
ATOM 2392 C C . VAL A 1 305 ? -13.156 35.25 15.922 1 97.25 305 VAL A C 1
ATOM 2394 O O . VAL A 1 305 ? -13.477 35.875 16.953 1 97.25 305 VAL A O 1
ATOM 2397 N N . MET A 1 306 ? -13.719 35.469 14.758 1 95.69 306 MET A N 1
ATOM 2398 C CA . MET A 1 306 ? -14.672 36.531 14.539 1 95.69 306 MET A CA 1
ATOM 2399 C C . MET A 1 306 ? -16.078 36.125 14.945 1 95.69 306 MET A C 1
ATOM 2401 O O . MET A 1 306 ? -17.031 36.906 14.812 1 95.69 306 MET A O 1
ATOM 2405 N N . GLY A 1 307 ? -16.234 34.938 15.328 1 94 307 GLY A N 1
ATOM 2406 C CA . GLY A 1 307 ? -17.531 34.438 15.805 1 94 307 GLY A CA 1
ATOM 2407 C C . GLY A 1 307 ? -18.469 34.031 14.68 1 94 307 GLY A C 1
ATOM 2408 O O . GLY A 1 307 ? -19.672 33.906 14.891 1 94 307 GLY A O 1
ATOM 2409 N N . ARG A 1 308 ? -17.891 33.781 13.539 1 91.81 308 ARG A N 1
ATOM 2410 C CA . ARG A 1 308 ? -18.719 33.5 12.375 1 91.81 308 ARG A CA 1
ATOM 2411 C C . ARG A 1 308 ? -18.844 32 12.141 1 91.81 308 ARG A C 1
ATOM 2413 O O . ARG A 1 308 ? -19.781 31.531 11.492 1 91.81 308 ARG A O 1
ATOM 2420 N N . LYS A 1 309 ? -17.891 31.266 12.531 1 93.62 309 LYS A N 1
ATOM 2421 C CA . LYS A 1 309 ? -17.844 29.812 12.391 1 93.62 309 LYS A CA 1
ATOM 2422 C C . LYS A 1 309 ? -17.297 29.141 13.648 1 93.62 309 LYS A C 1
ATOM 2424 O O . LYS A 1 309 ? -16.797 29.828 14.547 1 93.62 309 LYS A O 1
ATOM 2429 N N . VAL A 1 310 ? -17.531 27.891 13.672 1 95.06 310 VAL A N 1
ATOM 2430 C CA . VAL A 1 310 ? -16.906 27.109 14.734 1 95.06 310 VAL A CA 1
ATOM 2431 C C . VAL A 1 310 ? -15.43 26.891 14.422 1 95.06 310 VAL A C 1
ATOM 2433 O O . VAL A 1 310 ? -15.016 26.969 13.258 1 95.06 310 VAL A O 1
ATOM 2436 N N . ILE A 1 311 ? -14.617 26.641 15.445 1 97.06 311 ILE A N 1
ATOM 2437 C CA . ILE A 1 311 ? -13.188 26.406 15.273 1 97.06 311 ILE A CA 1
ATOM 2438 C C . ILE A 1 311 ? -12.977 25.188 14.375 1 97.06 311 ILE A C 1
ATOM 2440 O O . ILE A 1 311 ? -13.695 24.188 14.492 1 97.06 311 ILE A O 1
ATOM 2444 N N . PRO A 1 312 ? -12.039 25.234 13.461 1 96.69 312 PRO A N 1
ATOM 2445 C CA . PRO A 1 312 ? -11.883 24.156 12.484 1 96.69 312 PRO A CA 1
ATOM 2446 C C . PRO A 1 312 ? -11.391 22.859 13.125 1 96.69 312 PRO A C 1
ATOM 2448 O O . PRO A 1 312 ? -11.727 21.766 12.648 1 96.69 312 PRO A O 1
ATOM 2451 N N . ILE A 1 313 ? -10.562 22.938 14.133 1 97.12 313 ILE A N 1
ATOM 2452 C CA . ILE A 1 313 ? -10.109 21.781 14.898 1 97.12 313 ILE A CA 1
ATOM 2453 C C . ILE A 1 313 ? -10.367 22.016 16.391 1 97.12 313 ILE A C 1
ATOM 2455 O O . ILE A 1 313 ? -9.758 22.906 16.984 1 97.12 313 ILE A O 1
ATOM 2459 N N . ASN A 1 314 ? -11.203 21.266 16.938 1 95 314 ASN A N 1
ATOM 2460 C CA . ASN A 1 314 ? -11.562 21.5 18.344 1 95 314 ASN A CA 1
ATOM 2461 C C . ASN A 1 314 ? -10.547 20.875 19.297 1 95 314 ASN A C 1
ATOM 2463 O O . ASN A 1 314 ? -9.648 20.156 18.859 1 95 314 ASN A O 1
ATOM 2467 N N . SER A 1 315 ? -10.719 21.188 20.562 1 96.69 315 SER A N 1
ATOM 2468 C CA . SER A 1 315 ? -9.75 20.797 21.578 1 96.69 315 SER A CA 1
ATOM 2469 C C . SER A 1 315 ? -9.688 19.281 21.734 1 96.69 315 SER A C 1
ATOM 2471 O O . SER A 1 315 ? -8.602 18.719 21.891 1 96.69 315 SER A O 1
ATOM 2473 N N . THR A 1 316 ? -10.805 18.594 21.656 1 96.31 316 THR A N 1
ATOM 2474 C CA . THR A 1 316 ? -10.852 17.156 21.812 1 96.31 316 THR A CA 1
ATOM 2475 C C . THR A 1 316 ? -10.055 16.469 20.703 1 96.31 316 THR A C 1
ATOM 2477 O O . THR A 1 316 ? -9.227 15.594 20.969 1 96.31 316 THR A O 1
ATOM 2480 N N . ASP A 1 317 ? -10.312 16.891 19.5 1 96.69 317 ASP A N 1
ATOM 2481 C CA . ASP A 1 317 ? -9.609 16.312 18.359 1 96.69 317 ASP A CA 1
ATOM 2482 C C . ASP A 1 317 ? -8.109 16.578 18.438 1 96.69 317 ASP A C 1
ATOM 2484 O O . ASP A 1 317 ? -7.301 15.695 18.156 1 96.69 317 ASP A O 1
ATOM 2488 N N . SER A 1 318 ? -7.785 17.781 18.781 1 97.25 318 SER A N 1
ATOM 2489 C CA . SER A 1 318 ? -6.387 18.172 18.922 1 97.25 318 SER A CA 1
ATOM 2490 C C . SER A 1 318 ? -5.68 17.328 19.969 1 97.25 318 SER A C 1
ATOM 2492 O O . SER A 1 318 ? -4.586 16.812 19.719 1 97.25 318 SER A O 1
ATOM 2494 N N . ILE A 1 319 ? -6.289 17.125 21.094 1 97.44 319 ILE A N 1
ATOM 2495 C CA . ILE A 1 319 ? -5.719 16.359 22.203 1 97.44 319 ILE A CA 1
ATOM 2496 C C . ILE A 1 319 ? -5.625 14.883 21.812 1 97.44 319 ILE A C 1
ATOM 2498 O O . ILE A 1 319 ? -4.621 14.227 22.094 1 97.44 319 ILE A O 1
ATOM 2502 N N . ASP A 1 320 ? -6.625 14.367 21.156 1 97.12 320 ASP A N 1
ATOM 2503 C CA . ASP A 1 320 ? -6.641 12.969 20.734 1 97.12 320 ASP A CA 1
ATOM 2504 C C . ASP A 1 320 ? -5.484 12.664 19.797 1 97.12 320 ASP A C 1
ATOM 2506 O O . ASP A 1 320 ? -4.836 11.617 19.906 1 97.12 320 ASP A O 1
ATOM 2510 N N . VAL A 1 321 ? -5.262 13.523 18.859 1 97.62 321 VAL A N 1
ATOM 2511 C CA . VAL A 1 321 ? -4.168 13.352 17.906 1 97.62 321 VAL A CA 1
ATOM 2512 C C . VAL A 1 321 ? -2.834 13.359 18.656 1 97.62 321 VAL A C 1
ATOM 2514 O O . VAL A 1 321 ? -1.958 12.539 18.375 1 97.62 321 VAL A O 1
ATOM 2517 N N . SER A 1 322 ? -2.668 14.258 19.625 1 97.5 322 SER A N 1
ATOM 2518 C CA . SER A 1 322 ? -1.446 14.328 20.422 1 97.5 322 SER A CA 1
ATOM 2519 C C . SER A 1 322 ? -1.244 13.055 21.234 1 97.5 322 SER A C 1
ATOM 2521 O O . SER A 1 322 ? -0.126 12.539 21.328 1 97.5 322 SER A O 1
ATOM 2523 N N . LYS A 1 323 ? -2.33 12.523 21.812 1 97.56 323 LYS A N 1
ATOM 2524 C CA . LYS A 1 323 ? -2.256 11.289 22.578 1 97.56 323 LYS A CA 1
ATOM 2525 C C . LYS A 1 323 ? -1.83 10.117 21.703 1 97.56 323 LYS A C 1
ATOM 2527 O O . LYS A 1 323 ? -0.967 9.328 22.094 1 97.56 323 LYS A O 1
ATOM 2532 N N . ALA A 1 324 ? -2.475 10.039 20.594 1 97.56 324 ALA A N 1
ATOM 2533 C CA . ALA A 1 324 ? -2.137 8.969 19.672 1 97.56 324 ALA A CA 1
ATOM 2534 C C . ALA A 1 324 ? -0.674 9.047 19.234 1 97.56 324 ALA A C 1
ATOM 2536 O O . ALA A 1 324 ? 0.023 8.031 19.188 1 97.56 324 ALA A O 1
ATOM 2537 N N . ARG A 1 325 ? -0.232 10.242 18.906 1 96.69 325 ARG A N 1
ATOM 2538 C CA . ARG A 1 325 ? 1.163 10.461 18.531 1 96.69 325 ARG A CA 1
ATOM 2539 C C . ARG A 1 325 ? 2.102 9.984 19.641 1 96.69 325 ARG A C 1
ATOM 2541 O O . ARG A 1 325 ? 3.074 9.273 19.359 1 96.69 325 ARG A O 1
ATOM 2548 N N . ASP A 1 326 ? 1.802 10.352 20.891 1 96.56 326 ASP A N 1
ATOM 2549 C CA . ASP A 1 326 ? 2.621 9.945 22.031 1 96.56 326 ASP A CA 1
ATOM 2550 C C . ASP A 1 326 ? 2.701 8.422 22.141 1 96.56 326 ASP A C 1
ATOM 2552 O O . ASP A 1 326 ? 3.777 7.871 22.359 1 96.56 326 ASP A O 1
ATOM 2556 N N . GLU A 1 327 ? 1.604 7.836 22.016 1 96.38 327 GLU A N 1
ATOM 2557 C CA . GLU A 1 327 ? 1.539 6.383 22.125 1 96.38 327 GLU A CA 1
ATOM 2558 C C . GLU A 1 327 ? 2.371 5.707 21.031 1 96.38 327 GLU A C 1
ATOM 2560 O O . GLU A 1 327 ? 3.141 4.785 21.312 1 96.38 327 GLU A O 1
ATOM 2565 N N . LEU A 1 328 ? 2.268 6.184 19.844 1 96.38 328 LEU A N 1
ATOM 2566 C CA . LEU A 1 328 ? 3.002 5.598 18.719 1 96.38 328 LEU A CA 1
ATOM 2567 C C . LEU A 1 328 ? 4.504 5.785 18.906 1 96.38 328 LEU A C 1
ATOM 2569 O O . LEU A 1 328 ? 5.289 4.875 18.625 1 96.38 328 LEU A O 1
ATOM 2573 N N . ILE A 1 329 ? 4.883 6.949 19.375 1 93.94 329 ILE A N 1
ATOM 2574 C CA . ILE A 1 329 ? 6.293 7.234 19.625 1 93.94 329 ILE A CA 1
ATOM 2575 C C . ILE A 1 329 ? 6.836 6.289 20.688 1 93.94 329 ILE A C 1
ATOM 2577 O O . ILE A 1 329 ? 7.945 5.77 20.562 1 93.94 329 ILE A O 1
ATOM 2581 N N . SER A 1 330 ? 6.059 6.062 21.719 1 93.81 330 SER A N 1
ATOM 2582 C CA . SER A 1 330 ? 6.477 5.164 22.781 1 93.81 330 SER A CA 1
ATOM 2583 C C . SER A 1 330 ? 6.656 3.738 22.266 1 93.81 330 SER A C 1
ATOM 2585 O O . SER A 1 330 ? 7.547 3.016 22.719 1 93.81 330 SER A O 1
ATOM 2587 N N . MET A 1 331 ? 5.859 3.383 21.344 1 92.38 331 MET A N 1
ATOM 2588 C CA . MET A 1 331 ? 5.914 2.037 20.781 1 92.38 331 MET A CA 1
ATOM 2589 C C . MET A 1 331 ? 7.113 1.887 19.859 1 92.38 331 MET A C 1
ATOM 2591 O O . MET A 1 331 ? 7.582 0.773 19.609 1 92.38 331 MET A O 1
ATOM 2595 N N . MET A 1 332 ? 7.512 2.934 19.219 1 87.19 332 MET A N 1
ATOM 2596 C CA . MET A 1 332 ? 8.695 2.926 18.375 1 87.19 332 MET A CA 1
ATOM 2597 C C . MET A 1 332 ? 9.953 2.66 19.188 1 87.19 332 MET A C 1
ATOM 2599 O O . MET A 1 332 ? 10.875 1.988 18.734 1 87.19 332 MET A O 1
ATOM 2603 N N . SER A 1 333 ? 10.078 3.234 20.391 1 74.06 333 SER A N 1
ATOM 2604 C CA . SER A 1 333 ? 11.25 3.182 21.266 1 74.06 333 SER A CA 1
ATOM 2605 C C . SER A 1 333 ? 11.367 1.826 21.953 1 74.06 333 SER A C 1
ATOM 2607 O O . SER A 1 333 ? 12.461 1.422 22.359 1 74.06 333 SER A O 1
ATOM 2609 N N . ASP A 1 334 ? 10.289 1.138 22.297 1 61.25 334 ASP A N 1
ATOM 2610 C CA . ASP A 1 334 ? 10.281 -0.102 23.062 1 61.25 334 ASP A CA 1
ATOM 2611 C C . ASP A 1 334 ? 10.875 -1.253 22.266 1 61.25 334 ASP A C 1
ATOM 2613 O O . ASP A 1 334 ? 11.156 -2.322 22.812 1 61.25 334 ASP A O 1
ATOM 2617 N N . LYS A 1 335 ? 11.188 -0.975 21.078 1 51.06 335 LYS A N 1
ATOM 2618 C CA . LYS A 1 335 ? 11.805 -2.119 20.406 1 51.06 335 LYS A CA 1
ATOM 2619 C C . LYS A 1 335 ? 13.289 -1.868 20.156 1 51.06 335 LYS A C 1
ATOM 2621 O O . LYS A 1 335 ? 13.68 -0.76 19.781 1 51.06 335 LYS A O 1
ATOM 2626 N N . MET B 1 1 ? 21.188 -45.938 -23.797 1 26.11 1 MET B N 1
ATOM 2627 C CA . MET B 1 1 ? 20.094 -45.531 -24.672 1 26.11 1 MET B CA 1
ATOM 2628 C C . MET B 1 1 ? 19.844 -44.031 -24.578 1 26.11 1 MET B C 1
ATOM 2630 O O . MET B 1 1 ? 19.578 -43.5 -23.484 1 26.11 1 MET B O 1
ATOM 2634 N N . VAL B 1 2 ? 20.547 -43.219 -25.219 1 34.94 2 VAL B N 1
ATOM 2635 C CA . VAL B 1 2 ? 20.516 -41.75 -25.328 1 34.94 2 VAL B CA 1
ATOM 2636 C C . VAL B 1 2 ? 19.062 -41.281 -25.484 1 34.94 2 VAL B C 1
ATOM 2638 O O . VAL B 1 2 ? 18.391 -41.688 -26.422 1 34.94 2 VAL B O 1
ATOM 2641 N N . SER B 1 3 ? 18.266 -41.25 -24.406 1 39.09 3 SER B N 1
ATOM 2642 C CA . SER B 1 3 ? 16.875 -40.875 -24.562 1 39.09 3 SER B CA 1
ATOM 2643 C C . SER B 1 3 ? 16.703 -39.844 -25.688 1 39.09 3 SER B C 1
ATOM 2645 O O . SER B 1 3 ? 17.422 -38.844 -25.734 1 39.09 3 SER B O 1
ATOM 2647 N N . GLU B 1 4 ? 16.5 -40.281 -26.859 1 40.72 4 GLU B N 1
ATOM 2648 C CA . GLU B 1 4 ? 16.281 -39.5 -28.078 1 40.72 4 GLU B CA 1
ATOM 2649 C C . GLU B 1 4 ? 15.539 -38.219 -27.781 1 40.72 4 GLU B C 1
ATOM 2651 O O . GLU B 1 4 ? 14.492 -38.219 -27.125 1 40.72 4 GLU B O 1
ATOM 2656 N N . ILE B 1 5 ? 16.219 -37.094 -27.641 1 48.44 5 ILE B N 1
ATOM 2657 C CA . ILE B 1 5 ? 15.68 -35.75 -27.484 1 48.44 5 ILE B CA 1
ATOM 2658 C C . ILE B 1 5 ? 14.398 -35.594 -28.312 1 48.44 5 ILE B C 1
ATOM 2660 O O . ILE B 1 5 ? 14.445 -35.625 -29.547 1 48.44 5 ILE B O 1
ATOM 2664 N N . ARG B 1 6 ? 13.289 -36.25 -27.906 1 58.12 6 ARG B N 1
ATOM 2665 C CA . ARG B 1 6 ? 12.039 -36.062 -28.625 1 58.12 6 ARG B CA 1
ATOM 2666 C C . ARG B 1 6 ? 11.797 -34.594 -28.938 1 58.12 6 ARG B C 1
ATOM 2668 O O . ARG B 1 6 ? 11.953 -33.719 -28.062 1 58.12 6 ARG B O 1
ATOM 2675 N N . GLU B 1 7 ? 11.789 -34.219 -30.203 1 72.31 7 GLU B N 1
ATOM 2676 C CA . GLU B 1 7 ? 11.594 -32.875 -30.734 1 72.31 7 GLU B CA 1
ATOM 2677 C C . GLU B 1 7 ? 10.234 -32.312 -30.328 1 72.31 7 GLU B C 1
ATOM 2679 O O . GLU B 1 7 ? 10.109 -31.125 -30.062 1 72.31 7 GLU B O 1
ATOM 2684 N N . THR B 1 8 ? 9.297 -33.281 -30.078 1 92.12 8 THR B N 1
ATOM 2685 C CA . THR B 1 8 ? 7.957 -32.844 -29.703 1 92.12 8 THR B CA 1
ATOM 2686 C C . THR B 1 8 ? 7.434 -33.656 -28.516 1 92.12 8 THR B C 1
ATOM 2688 O O . THR B 1 8 ? 7.492 -34.875 -28.5 1 92.12 8 THR B O 1
ATOM 2691 N N . LEU B 1 9 ? 7 -33.031 -27.469 1 97.38 9 LEU B N 1
ATOM 2692 C CA . LEU B 1 9 ? 6.508 -33.688 -26.25 1 97.38 9 LEU B CA 1
ATOM 2693 C C . LEU B 1 9 ? 5.047 -34.094 -26.391 1 97.38 9 LEU B C 1
ATOM 2695 O O . LEU B 1 9 ? 4.246 -33.344 -26.953 1 97.38 9 LEU B O 1
ATOM 2699 N N . ASN B 1 10 ? 4.738 -35.281 -25.969 1 98 10 ASN B N 1
ATOM 2700 C CA . ASN B 1 10 ? 3.35 -35.688 -25.797 1 98 10 ASN B CA 1
ATOM 2701 C C . ASN B 1 10 ? 2.818 -35.312 -24.422 1 98 10 ASN B C 1
ATOM 2703 O O . ASN B 1 10 ? 3.398 -35.688 -23.406 1 98 10 ASN B O 1
ATOM 2707 N N . VAL B 1 11 ? 1.702 -34.625 -24.469 1 98.56 11 VAL B N 1
ATOM 2708 C CA . VAL B 1 11 ? 1.222 -34 -23.234 1 98.56 11 VAL B CA 1
ATOM 2709 C C . VAL B 1 11 ? -0.22 -34.438 -22.969 1 98.56 11 VAL B C 1
ATOM 2711 O O . VAL B 1 11 ? -1.011 -34.594 -23.906 1 98.56 11 VAL B O 1
ATOM 2714 N N . ALA B 1 12 ? -0.532 -34.656 -21.719 1 98.81 12 ALA B N 1
ATOM 2715 C CA . ALA B 1 12 ? -1.907 -34.844 -21.281 1 98.81 12 ALA B CA 1
ATOM 2716 C C . ALA B 1 12 ? -2.377 -33.688 -20.406 1 98.81 12 ALA B C 1
ATOM 2718 O O . ALA B 1 12 ? -1.593 -33.125 -19.641 1 98.81 12 ALA B O 1
ATOM 2719 N N . ILE B 1 13 ? -3.656 -33.375 -20.5 1 98.75 13 ILE B N 1
ATOM 2720 C CA . ILE B 1 13 ? -4.285 -32.344 -19.688 1 98.75 13 ILE B CA 1
ATOM 2721 C C . ILE B 1 13 ? -5.336 -33 -18.781 1 98.75 13 ILE B C 1
ATOM 2723 O O . ILE B 1 13 ? -6.273 -33.625 -19.25 1 98.75 13 ILE B O 1
ATOM 2727 N N . VAL B 1 14 ? -5.098 -32.812 -17.484 1 98.69 14 VAL B N 1
ATOM 2728 C CA . VAL B 1 14 ? -6.109 -33.281 -16.531 1 98.69 14 VAL B CA 1
ATOM 2729 C C . VAL B 1 14 ? -6.938 -32.094 -16.062 1 98.69 14 VAL B C 1
ATOM 2731 O O . VAL B 1 14 ? -6.414 -31.172 -15.414 1 98.69 14 VAL B O 1
ATOM 2734 N N . GLY B 1 15 ? -8.219 -32.156 -16.203 1 97.81 15 GLY B N 1
ATOM 2735 C CA . GLY B 1 15 ? -9.109 -31.031 -15.953 1 97.81 15 GLY B CA 1
ATOM 2736 C C . GLY B 1 15 ? -9.391 -30.203 -17.188 1 97.81 15 GLY B C 1
ATOM 2737 O O . GLY B 1 15 ? -8.492 -29.562 -17.734 1 97.81 15 GLY B O 1
ATOM 2738 N N . ALA B 1 16 ? -10.672 -30.156 -17.594 1 95.88 16 ALA B N 1
ATOM 2739 C CA . ALA B 1 16 ? -11.055 -29.469 -18.812 1 95.88 16 ALA B CA 1
ATOM 2740 C C . ALA B 1 16 ? -11.836 -28.188 -18.5 1 95.88 16 ALA B C 1
ATOM 2742 O O . ALA B 1 16 ? -12.703 -27.781 -19.281 1 95.88 16 ALA B O 1
ATOM 2743 N N . GLY B 1 17 ? -11.547 -27.656 -17.375 1 91.31 17 GLY B N 1
ATOM 2744 C CA . GLY B 1 17 ? -12.125 -26.359 -17.031 1 91.31 17 GLY B CA 1
ATOM 2745 C C . GLY B 1 17 ? -11.367 -25.203 -17.641 1 91.31 17 GLY B C 1
ATOM 2746 O O . GLY B 1 17 ? -10.672 -25.359 -18.641 1 91.31 17 GLY B O 1
ATOM 2747 N N . LEU B 1 18 ? -11.578 -24.031 -17.078 1 88.06 18 LEU B N 1
ATOM 2748 C CA . LEU B 1 18 ? -11 -22.812 -17.609 1 88.06 18 LEU B CA 1
ATOM 2749 C C . LEU B 1 18 ? -9.484 -22.938 -17.734 1 88.06 18 LEU B C 1
ATOM 2751 O O . LEU B 1 18 ? -8.922 -22.703 -18.812 1 88.06 18 LEU B O 1
ATOM 2755 N N . MET B 1 19 ? -8.867 -23.328 -16.656 1 91.25 19 MET B N 1
ATOM 2756 C CA . MET B 1 19 ? -7.406 -23.406 -16.672 1 91.25 19 MET B CA 1
ATOM 2757 C C . MET B 1 19 ? -6.938 -24.531 -17.594 1 91.25 19 MET B C 1
ATOM 2759 O O . MET B 1 19 ? -5.906 -24.406 -18.266 1 91.25 19 MET B O 1
ATOM 2763 N N . GLY B 1 20 ? -7.668 -25.641 -17.562 1 94.62 20 GLY B N 1
ATOM 2764 C CA . GLY B 1 20 ? -7.332 -26.719 -18.484 1 94.62 20 GLY B CA 1
ATOM 2765 C C . GLY B 1 20 ? -7.293 -26.266 -19.938 1 94.62 20 GLY B C 1
ATOM 2766 O O . GLY B 1 20 ? -6.406 -26.672 -20.688 1 94.62 20 GLY B O 1
ATOM 2767 N N . CYS B 1 21 ? -8.188 -25.406 -20.266 1 92.94 21 CYS B N 1
ATOM 2768 C CA . CYS B 1 21 ? -8.266 -24.891 -21.625 1 92.94 21 CYS B CA 1
ATOM 2769 C C . CYS B 1 21 ? -7.055 -24.016 -21.938 1 92.94 21 CYS B C 1
ATOM 2771 O O . CYS B 1 21 ? -6.469 -24.125 -23.016 1 92.94 21 CYS B O 1
ATOM 2773 N N . TRP B 1 22 ? -6.68 -23.219 -21.016 1 93.12 22 TRP B N 1
ATOM 2774 C CA . TRP B 1 22 ? -5.516 -22.359 -21.219 1 93.12 22 TRP B CA 1
ATOM 2775 C C . TRP B 1 22 ? -4.238 -23.188 -21.312 1 93.12 22 TRP B C 1
ATOM 2777 O O . TRP B 1 22 ? -3.387 -22.938 -22.172 1 93.12 22 TRP B O 1
ATOM 2787 N N . HIS B 1 23 ? -4.152 -24.172 -20.484 1 96.81 23 HIS B N 1
ATOM 2788 C CA . HIS B 1 23 ? -2.994 -25.047 -20.531 1 96.81 23 HIS B CA 1
ATOM 2789 C C . HIS B 1 23 ? -2.898 -25.766 -21.875 1 96.81 23 HIS B C 1
ATOM 2791 O O . HIS B 1 23 ? -1.813 -25.891 -22.438 1 96.81 23 HIS B O 1
ATOM 2797 N N . ALA B 1 24 ? -4.008 -26.219 -22.344 1 96.56 24 ALA B N 1
ATOM 2798 C CA . ALA B 1 24 ? -4.027 -26.891 -23.641 1 96.56 24 ALA B CA 1
ATOM 2799 C C . ALA B 1 24 ? -3.566 -25.969 -24.75 1 96.56 24 ALA B C 1
ATOM 2801 O O . ALA B 1 24 ? -2.721 -26.344 -25.578 1 96.56 24 ALA B O 1
ATOM 2802 N N . GLN B 1 25 ? -4.062 -24.812 -24.719 1 94.25 25 GLN B N 1
ATOM 2803 C CA . GLN B 1 25 ? -3.711 -23.828 -25.734 1 94.25 25 GLN B CA 1
ATOM 2804 C C . GLN B 1 25 ? -2.215 -23.531 -25.719 1 94.25 25 GLN B C 1
ATOM 2806 O O . GLN B 1 25 ? -1.571 -23.516 -26.781 1 94.25 25 GLN B O 1
ATOM 2811 N N . TYR B 1 26 ? -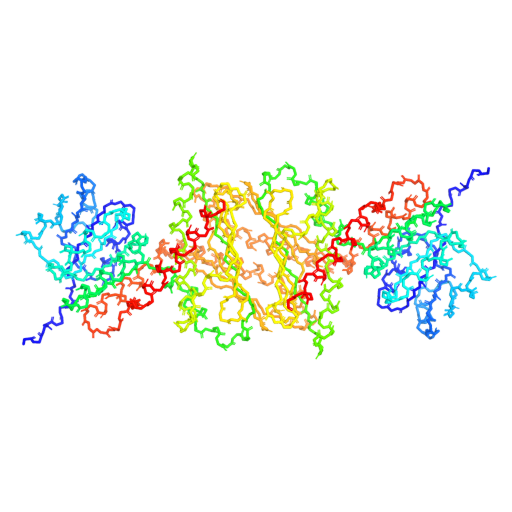1.711 -23.359 -24.594 1 95.19 26 TYR B N 1
ATOM 2812 C CA . TYR B 1 26 ? -0.311 -22.953 -24.5 1 95.19 26 TYR B CA 1
ATOM 2813 C C . TYR B 1 26 ? 0.611 -24.156 -24.719 1 95.19 26 TYR B C 1
ATOM 2815 O O . TYR B 1 26 ? 1.728 -24 -25.219 1 95.19 26 TYR B O 1
ATOM 2823 N N . ALA B 1 27 ? 0.143 -25.344 -24.391 1 96.81 27 ALA B N 1
ATOM 2824 C CA . ALA B 1 27 ? 0.901 -26.531 -24.75 1 96.81 27 ALA B CA 1
ATOM 2825 C C . ALA B 1 27 ? 1.056 -26.656 -26.266 1 96.81 27 ALA B C 1
ATOM 2827 O O . ALA B 1 27 ? 2.158 -26.891 -26.766 1 96.81 27 ALA B O 1
ATOM 2828 N N . LEU B 1 28 ? -0.002 -26.406 -26.953 1 95.62 28 LEU B N 1
ATOM 2829 C CA . LEU B 1 28 ? 0.008 -26.469 -28.422 1 95.62 28 LEU B CA 1
ATOM 2830 C C . LEU B 1 28 ? 0.899 -25.375 -29 1 95.62 28 LEU B C 1
ATOM 2832 O O . LEU B 1 28 ? 1.709 -25.641 -29.891 1 95.62 28 LEU B O 1
ATOM 2836 N N . SER B 1 29 ? 0.727 -24.203 -28.469 1 93.69 29 SER B N 1
ATOM 2837 C CA . SER B 1 29 ? 1.498 -23.078 -28.969 1 93.69 29 SER B CA 1
ATOM 2838 C C . SER B 1 29 ? 2.986 -23.25 -28.688 1 93.69 29 SER B C 1
ATOM 2840 O O . SER B 1 29 ? 3.826 -22.641 -29.359 1 93.69 29 SER B O 1
ATOM 2842 N N . SER B 1 30 ? 3.268 -24.109 -27.75 1 94.31 30 SER B N 1
ATOM 2843 C CA . SER B 1 30 ? 4.66 -24.375 -27.391 1 94.31 30 SER B CA 1
ATOM 2844 C C . SER B 1 30 ? 5.211 -25.562 -28.156 1 94.31 30 SER B C 1
ATOM 2846 O O . SER B 1 30 ? 6.316 -26.031 -27.891 1 94.31 30 SER B O 1
ATOM 2848 N N . GLY B 1 31 ? 4.371 -26.094 -29.016 1 94.44 31 GLY B N 1
ATOM 2849 C CA . GLY B 1 31 ? 4.848 -27.109 -29.922 1 94.44 31 GLY B CA 1
ATOM 2850 C C . GLY B 1 31 ? 4.605 -28.531 -29.438 1 94.44 31 GLY B C 1
ATOM 2851 O O . GLY B 1 31 ? 5.105 -29.484 -30.016 1 94.44 31 GLY B O 1
ATOM 2852 N N . ALA B 1 32 ? 3.861 -28.703 -28.438 1 97.38 32 ALA B N 1
ATOM 2853 C CA . ALA B 1 32 ? 3.602 -30.047 -27.891 1 97.38 32 ALA B CA 1
ATOM 2854 C C . ALA B 1 32 ? 2.416 -30.703 -28.594 1 97.38 32 ALA B C 1
ATOM 2856 O O . ALA B 1 32 ? 1.648 -30.031 -29.297 1 97.38 32 ALA B O 1
ATOM 2857 N N . ASN B 1 33 ? 2.375 -31.984 -28.484 1 97.12 33 ASN B N 1
ATOM 2858 C CA . ASN B 1 33 ? 1.225 -32.781 -28.922 1 97.12 33 ASN B CA 1
ATOM 2859 C C . ASN B 1 33 ? 0.341 -33.188 -27.75 1 97.12 33 ASN B C 1
ATOM 2861 O O . ASN B 1 33 ? 0.808 -33.844 -26.812 1 97.12 33 ASN B O 1
ATOM 2865 N N . ILE B 1 34 ? -0.917 -32.781 -27.844 1 98.31 34 ILE B N 1
ATOM 2866 C CA . ILE B 1 34 ? -1.833 -33.219 -26.797 1 98.31 34 ILE B CA 1
ATOM 2867 C C . ILE B 1 34 ? -2.426 -34.594 -27.141 1 98.31 34 ILE B C 1
ATOM 2869 O O . ILE B 1 34 ? -3.146 -34.719 -28.141 1 98.31 34 ILE B O 1
ATOM 2873 N N . VAL B 1 35 ? -2.176 -35.531 -26.328 1 98.38 35 VAL B N 1
ATOM 2874 C CA . VAL B 1 35 ? -2.562 -36.875 -26.688 1 98.38 35 VAL B CA 1
ATOM 2875 C C . VAL B 1 35 ? -3.764 -37.312 -25.844 1 98.38 35 VAL B C 1
ATOM 2877 O O . VAL B 1 35 ? -4.441 -38.281 -26.172 1 98.38 35 VAL B O 1
ATOM 2880 N N . ALA B 1 36 ? -3.98 -36.562 -24.781 1 98.69 36 ALA B N 1
ATOM 2881 C CA . ALA B 1 36 ? -5.078 -36.938 -23.891 1 98.69 36 ALA B CA 1
ATOM 2882 C C . ALA B 1 36 ? -5.621 -35.75 -23.125 1 98.69 36 ALA B C 1
ATOM 2884 O O . ALA B 1 36 ? -4.859 -34.875 -22.719 1 98.69 36 ALA B O 1
ATOM 2885 N N . VAL B 1 37 ? -6.914 -35.75 -22.953 1 98.75 37 VAL B N 1
ATOM 2886 C CA . VAL B 1 37 ? -7.605 -34.875 -22.031 1 98.75 37 VAL B CA 1
ATOM 2887 C C . VAL B 1 37 ? -8.438 -35.688 -21.047 1 98.75 37 VAL B C 1
ATOM 2889 O O . VAL B 1 37 ? -9.234 -36.531 -21.469 1 98.75 37 VAL B O 1
ATOM 2892 N N . ILE B 1 38 ? -8.18 -35.469 -19.781 1 98.62 38 ILE B N 1
ATOM 2893 C CA . ILE B 1 38 ? -8.859 -36.219 -18.734 1 98.62 38 ILE B CA 1
ATOM 2894 C C . ILE B 1 38 ? -9.805 -35.312 -17.969 1 98.62 38 ILE B C 1
ATOM 2896 O O . ILE B 1 38 ? -9.414 -34.219 -17.531 1 98.62 38 ILE B O 1
ATOM 2900 N N . ASP B 1 39 ? -11 -35.719 -17.781 1 98.19 39 ASP B N 1
ATOM 2901 C CA . ASP B 1 39 ? -11.992 -35.062 -16.922 1 98.19 39 ASP B CA 1
ATOM 2902 C C . ASP B 1 39 ? -13.031 -36.062 -16.422 1 98.19 39 ASP B C 1
ATOM 2904 O O . ASP B 1 39 ? -13.469 -36.938 -17.188 1 98.19 39 ASP B O 1
ATOM 2908 N N . THR B 1 40 ? -13.312 -35.906 -15.148 1 96.44 40 THR B N 1
ATOM 2909 C CA . THR B 1 40 ? -14.328 -36.812 -14.617 1 96.44 40 THR B CA 1
ATOM 2910 C C . THR B 1 40 ? -15.641 -36.656 -15.383 1 96.44 40 THR B C 1
ATOM 2912 O O . THR B 1 40 ? -16.438 -37.594 -15.445 1 96.44 40 THR B O 1
ATOM 2915 N N . ASN B 1 41 ? -15.875 -35.469 -15.859 1 96.56 41 ASN B N 1
ATOM 2916 C CA . ASN B 1 41 ? -16.953 -35.219 -16.812 1 96.56 41 ASN B CA 1
ATOM 2917 C C . ASN B 1 41 ? -16.484 -35.344 -18.25 1 96.56 41 ASN B C 1
ATOM 2919 O O . ASN B 1 41 ? -15.953 -34.406 -18.828 1 96.56 41 ASN B O 1
ATOM 2923 N N . LEU B 1 42 ? -16.797 -36.469 -18.875 1 96.75 42 LEU B N 1
ATOM 2924 C CA . LEU B 1 42 ? -16.297 -36.781 -20.203 1 96.75 42 LEU B CA 1
ATOM 2925 C C . LEU B 1 42 ? -16.75 -35.75 -21.234 1 96.75 42 LEU B C 1
ATOM 2927 O O . LEU B 1 42 ? -16.062 -35.5 -22.203 1 96.75 42 LEU B O 1
ATOM 2931 N N . SER B 1 43 ? -17.922 -35.25 -20.969 1 96.88 43 SER B N 1
ATOM 2932 C CA . SER B 1 43 ? -18.422 -34.219 -21.891 1 96.88 43 SER B CA 1
ATOM 2933 C C . SER B 1 43 ? -17.484 -33.031 -21.953 1 96.88 43 SER B C 1
ATOM 2935 O O . SER B 1 43 ? -17.25 -32.469 -23.016 1 96.88 43 SER B O 1
ATOM 2937 N N . ASN B 1 44 ? -16.984 -32.625 -20.781 1 96.44 44 ASN B N 1
ATOM 2938 C CA . ASN B 1 44 ? -16.047 -31.531 -20.719 1 96.44 44 ASN B CA 1
ATOM 2939 C C . ASN B 1 44 ? -14.75 -31.859 -21.469 1 96.44 44 ASN B C 1
ATOM 2941 O O . ASN B 1 44 ? -14.234 -31.031 -22.219 1 96.44 44 ASN B O 1
ATOM 2945 N N . ALA B 1 45 ? -14.289 -33.062 -21.266 1 97.5 45 ALA B N 1
ATOM 2946 C CA . ALA B 1 45 ? -13.07 -33.5 -21.938 1 97.5 45 ALA B CA 1
ATOM 2947 C C . ALA B 1 45 ? -13.25 -33.5 -23.453 1 97.5 45 ALA B C 1
ATOM 2949 O O . ALA B 1 45 ? -12.383 -33.031 -24.188 1 97.5 45 ALA B O 1
ATOM 2950 N N . ASN B 1 46 ? -14.359 -34 -23.875 1 97.56 46 ASN B N 1
ATOM 2951 C CA . ASN B 1 46 ? -14.656 -34.062 -25.297 1 97.56 46 ASN B CA 1
ATOM 2952 C C . ASN B 1 46 ? -14.773 -32.688 -25.922 1 97.56 46 ASN B C 1
ATOM 2954 O O . ASN B 1 46 ? -14.352 -32.469 -27.047 1 97.56 46 ASN B O 1
ATOM 2958 N N . LYS B 1 47 ? -15.391 -31.828 -25.219 1 97.12 47 LYS B N 1
ATOM 2959 C CA . LYS B 1 47 ? -15.5 -30.453 -25.688 1 97.12 47 LYS B CA 1
ATOM 2960 C C . LYS B 1 47 ? -14.125 -29.844 -25.953 1 97.12 47 LYS B C 1
ATOM 2962 O O . LYS B 1 47 ? -13.914 -29.188 -26.969 1 97.12 47 LYS B O 1
ATOM 2967 N N . LEU B 1 48 ? -13.25 -30.078 -25 1 96.94 48 LEU B N 1
ATOM 2968 C CA . LEU B 1 48 ? -11.906 -29.547 -25.156 1 96.94 48 LEU B CA 1
ATOM 2969 C C . LEU B 1 48 ? -11.188 -30.234 -26.312 1 96.94 48 LEU B C 1
ATOM 2971 O O . LEU B 1 48 ? -10.516 -29.562 -27.109 1 96.94 48 LEU B O 1
ATOM 2975 N N . ILE B 1 49 ? -11.352 -31.469 -26.547 1 97.44 49 ILE B N 1
ATOM 2976 C CA . ILE B 1 49 ? -10.75 -32.219 -27.641 1 97.44 49 ILE B CA 1
ATOM 2977 C C . ILE B 1 49 ? -11.234 -31.672 -28.984 1 97.44 49 ILE B C 1
ATOM 2979 O O . ILE B 1 49 ? -10.445 -31.516 -29.922 1 97.44 49 ILE B O 1
ATOM 2983 N N . LYS B 1 50 ? -12.477 -31.422 -29 1 96.44 50 LYS B N 1
ATOM 2984 C CA . LYS B 1 50 ? -13.062 -30.859 -30.219 1 96.44 50 LYS B CA 1
ATOM 2985 C C . LYS B 1 50 ? -12.461 -29.5 -30.547 1 96.44 50 LYS B C 1
ATOM 2987 O O . LYS B 1 50 ? -12.227 -29.188 -31.719 1 96.44 50 LYS B O 1
ATOM 2992 N N . LYS B 1 51 ? -12.289 -28.781 -29.531 1 95.25 51 LYS B N 1
ATOM 2993 C CA . LYS B 1 51 ? -11.742 -27.438 -29.703 1 95.25 51 LYS B CA 1
ATOM 2994 C C . LYS B 1 51 ? -10.305 -27.484 -30.203 1 95.25 51 LYS B C 1
ATOM 2996 O O . LYS B 1 51 ? -9.93 -26.719 -31.094 1 95.25 51 LYS B O 1
ATOM 3001 N N . ILE B 1 52 ? -9.492 -28.422 -29.641 1 95.69 52 ILE B N 1
ATOM 3002 C CA . ILE B 1 52 ? -8.07 -28.406 -29.938 1 95.69 52 ILE B CA 1
ATOM 3003 C C . ILE B 1 52 ? -7.777 -29.375 -31.094 1 95.69 52 ILE B C 1
ATOM 3005 O O . ILE B 1 52 ? -6.684 -29.359 -31.656 1 95.69 52 ILE B O 1
ATOM 3009 N N . LYS B 1 53 ? -8.672 -30.266 -31.422 1 95.31 53 LYS B N 1
ATOM 3010 C CA . LYS B 1 53 ? -8.633 -31.203 -32.531 1 95.31 53 LYS B CA 1
ATOM 3011 C C . LYS B 1 53 ? -7.441 -32.156 -32.406 1 95.31 53 LYS B C 1
ATOM 3013 O O . LYS B 1 53 ? -6.77 -32.469 -33.406 1 95.31 53 LYS B O 1
ATOM 3018 N N . GLN B 1 54 ? -7.137 -32.531 -31.25 1 95.06 54 GLN B N 1
ATOM 3019 C CA . GLN B 1 54 ? -6.047 -33.438 -30.969 1 95.06 54 GLN B CA 1
ATOM 3020 C C . GLN B 1 54 ? -6.332 -34.25 -29.703 1 95.06 54 GLN B C 1
ATOM 3022 O O . GLN B 1 54 ? -6.973 -33.781 -28.781 1 95.06 54 GLN B O 1
ATOM 3027 N N . GLY B 1 55 ? -5.949 -35.5 -29.766 1 96.62 55 GLY B N 1
ATOM 3028 C CA . GLY B 1 55 ? -5.973 -36.312 -28.562 1 96.62 55 GLY B CA 1
ATOM 3029 C C . GLY B 1 55 ? -7.281 -37.031 -28.359 1 96.62 55 GLY B C 1
ATOM 3030 O O . GLY B 1 55 ? -8.133 -37.062 -29.25 1 96.62 55 GLY B O 1
ATOM 3031 N N . LYS B 1 56 ? -7.352 -37.719 -27.266 1 98.12 56 LYS B N 1
ATOM 3032 C CA . LYS B 1 56 ? -8.508 -38.531 -26.875 1 98.12 56 LYS B CA 1
ATOM 3033 C C . LYS B 1 56 ? -8.969 -38.156 -25.453 1 98.12 56 LYS B C 1
ATOM 3035 O O . LYS B 1 56 ? -8.148 -37.812 -24.609 1 98.12 56 LYS B O 1
ATOM 3040 N N . ALA B 1 57 ? -10.312 -38.281 -25.266 1 98.38 57 ALA B N 1
ATOM 3041 C CA . ALA B 1 57 ? -10.883 -38 -23.953 1 98.38 57 ALA B CA 1
ATOM 3042 C C . ALA B 1 57 ? -10.883 -39.25 -23.078 1 98.38 57 ALA B C 1
ATOM 3044 O O . ALA B 1 57 ? -11.156 -40.344 -23.547 1 98.38 57 ALA B O 1
ATOM 3045 N N . TYR B 1 58 ? -10.516 -39.062 -21.844 1 98.56 58 TYR B N 1
ATOM 3046 C CA . TYR B 1 58 ? -10.547 -40.125 -20.859 1 98.56 58 TYR B CA 1
ATOM 3047 C C . TYR B 1 58 ? -11.266 -39.688 -19.594 1 98.56 58 TYR B C 1
ATOM 3049 O O . TYR B 1 58 ? -11.266 -38.5 -19.25 1 98.56 58 TYR B O 1
ATOM 3057 N N . ALA B 1 59 ? -11.758 -40.625 -18.812 1 97.31 59 ALA B N 1
ATOM 3058 C CA . ALA B 1 59 ? -12.484 -40.344 -17.594 1 97.31 59 ALA B CA 1
ATOM 3059 C C . ALA B 1 59 ? -11.531 -40.25 -16.391 1 97.31 59 ALA B C 1
ATOM 3061 O O . ALA B 1 59 ? -11.852 -39.625 -15.375 1 97.31 59 ALA B O 1
ATOM 3062 N N . ASP B 1 60 ? -10.461 -40.938 -16.531 1 97.5 60 ASP B N 1
ATOM 3063 C CA . ASP B 1 60 ? -9.484 -40.938 -15.445 1 97.5 60 ASP B CA 1
ATOM 3064 C C . ASP B 1 60 ? -8.086 -41.281 -15.961 1 97.5 60 ASP B C 1
ATOM 3066 O O . ASP B 1 60 ? -7.93 -41.688 -17.109 1 97.5 60 ASP B O 1
ATOM 3070 N N . ILE B 1 61 ? -7.133 -41.062 -15.086 1 97.94 61 ILE B N 1
ATOM 3071 C CA . ILE B 1 61 ? -5.727 -41.219 -15.461 1 97.94 61 ILE B CA 1
ATOM 3072 C C . ILE B 1 61 ? -5.414 -42.656 -15.758 1 97.94 61 ILE B C 1
ATOM 3074 O O . ILE B 1 61 ? -4.625 -42.969 -16.656 1 97.94 61 ILE B O 1
ATOM 3078 N N . ASP B 1 62 ? -5.996 -43.625 -15.078 1 97.81 62 ASP B N 1
ATOM 3079 C CA . ASP B 1 62 ? -5.703 -45.031 -15.266 1 97.81 62 ASP B CA 1
ATOM 3080 C C . ASP B 1 62 ? -6.152 -45.5 -16.641 1 97.81 62 ASP B C 1
ATOM 3082 O O . ASP B 1 62 ? -5.438 -46.25 -17.312 1 97.81 62 ASP B O 1
ATOM 3086 N N . SER B 1 63 ? -7.34 -45.062 -17 1 97.81 63 SER B N 1
ATOM 3087 C CA . SER B 1 63 ? -7.82 -45.406 -18.328 1 97.81 63 SER B CA 1
ATOM 3088 C C . SER B 1 63 ? -6.887 -44.875 -19.406 1 97.81 63 SER B C 1
ATOM 3090 O O . SER B 1 63 ? -6.656 -45.531 -20.438 1 97.81 63 SER B O 1
ATOM 3092 N N . MET B 1 64 ? -6.383 -43.688 -19.234 1 98.25 64 MET B N 1
ATOM 3093 C CA . MET B 1 64 ? -5.434 -43.094 -20.188 1 98.25 64 MET B CA 1
ATOM 3094 C C . MET B 1 64 ? -4.148 -43.906 -20.234 1 98.25 64 MET B C 1
ATOM 3096 O O . MET B 1 64 ? -3.678 -44.281 -21.312 1 98.25 64 MET B O 1
ATOM 3100 N N . LEU B 1 65 ? -3.654 -44.312 -19.062 1 97.75 65 LEU B N 1
ATOM 3101 C CA . LEU B 1 65 ? -2.357 -44.969 -18.953 1 97.75 65 LEU B CA 1
ATOM 3102 C C . LEU B 1 65 ? -2.398 -46.375 -19.578 1 97.75 65 LEU B C 1
ATOM 3104 O O . LEU B 1 65 ? -1.361 -46.906 -19.969 1 97.75 65 LEU B O 1
ATOM 3108 N N . LEU B 1 66 ? -3.551 -46.938 -19.672 1 97.12 66 LEU B N 1
ATOM 3109 C CA . LEU B 1 66 ? -3.713 -48.219 -20.328 1 97.12 66 LEU B CA 1
ATOM 3110 C C . LEU B 1 66 ? -3.475 -48.094 -21.828 1 97.12 66 LEU B C 1
ATOM 3112 O O . LEU B 1 66 ? -3.113 -49.094 -22.484 1 97.12 66 LEU B O 1
ATOM 3116 N N . GLU B 1 67 ? -3.627 -46.938 -22.344 1 97.44 67 GLU B N 1
ATOM 3117 C CA . GLU B 1 67 ? -3.586 -46.781 -23.797 1 97.44 67 GLU B CA 1
ATOM 3118 C C . GLU B 1 67 ? -2.367 -45.969 -24.219 1 97.44 67 GLU B C 1
ATOM 3120 O O . GLU B 1 67 ? -1.776 -46.219 -25.266 1 97.44 67 GLU B O 1
ATOM 3125 N N . VAL B 1 68 ? -2.055 -44.969 -23.438 1 96.62 68 VAL B N 1
ATOM 3126 C CA . VAL B 1 68 ? -0.966 -44.062 -23.812 1 96.62 68 VAL B CA 1
ATOM 3127 C C . VAL B 1 68 ? -0.271 -43.531 -22.547 1 96.62 68 VAL B C 1
ATOM 3129 O O . VAL B 1 68 ? -0.919 -43.281 -21.531 1 96.62 68 VAL B O 1
ATOM 3132 N N . VAL B 1 69 ? 1.045 -43.375 -22.625 1 96.5 69 VAL B N 1
ATOM 3133 C CA . VAL B 1 69 ? 1.841 -42.781 -21.562 1 96.5 69 VAL B CA 1
ATOM 3134 C C . VAL B 1 69 ? 2.516 -41.5 -22.062 1 96.5 69 VAL B C 1
ATOM 3136 O O . VAL B 1 69 ? 3.527 -41.594 -22.766 1 96.5 69 VAL B O 1
ATOM 3139 N N . PRO B 1 70 ? 1.952 -40.375 -21.75 1 98 70 PRO B N 1
ATOM 3140 C CA . PRO B 1 70 ? 2.545 -39.125 -22.203 1 98 70 PRO B CA 1
ATOM 3141 C C . PRO B 1 70 ? 3.871 -38.812 -21.516 1 98 70 PRO B C 1
ATOM 3143 O O . PRO B 1 70 ? 4.23 -39.469 -20.531 1 98 70 PRO B O 1
ATOM 3146 N N . ASP B 1 71 ? 4.617 -37.781 -22.094 1 98 71 ASP B N 1
ATOM 3147 C CA . ASP B 1 71 ? 5.848 -37.312 -21.469 1 98 71 ASP B CA 1
ATOM 3148 C C . ASP B 1 71 ? 5.543 -36.438 -20.266 1 98 71 ASP B C 1
ATOM 3150 O O . ASP B 1 71 ? 6.25 -36.469 -19.25 1 98 71 ASP B O 1
ATOM 3154 N N . VAL B 1 72 ? 4.539 -35.594 -20.422 1 98.69 72 VAL B N 1
ATOM 3155 C CA . VAL B 1 72 ? 4.18 -34.594 -19.438 1 98.69 72 VAL B CA 1
ATOM 3156 C C . VAL B 1 72 ? 2.68 -34.656 -19.156 1 98.69 72 VAL B C 1
ATOM 3158 O O . VAL B 1 72 ? 1.886 -34.938 -20.047 1 98.69 72 VAL B O 1
ATOM 3161 N N . ILE B 1 73 ? 2.303 -34.375 -17.969 1 98.81 73 ILE B N 1
ATOM 3162 C CA . ILE B 1 73 ? 0.896 -34.219 -17.609 1 98.81 73 ILE B CA 1
ATOM 3163 C C . ILE B 1 73 ? 0.687 -32.875 -16.906 1 98.81 73 ILE B C 1
ATOM 3165 O O . ILE B 1 73 ? 1.457 -32.5 -16.016 1 98.81 73 ILE B O 1
ATOM 3169 N N . HIS B 1 74 ? -0.249 -32.031 -17.391 1 98.81 74 HIS B N 1
ATOM 3170 C CA . HIS B 1 74 ? -0.727 -30.844 -16.703 1 98.81 74 HIS B CA 1
ATOM 3171 C C . HIS B 1 74 ? -1.913 -31.172 -15.797 1 98.81 74 HIS B C 1
ATOM 3173 O O . HIS B 1 74 ? -2.926 -31.703 -16.266 1 98.81 74 HIS B O 1
ATOM 3179 N N . ILE B 1 75 ? -1.782 -30.875 -14.555 1 98.69 75 ILE B N 1
ATOM 3180 C CA . ILE B 1 75 ? -2.873 -31.109 -13.617 1 98.69 75 ILE B CA 1
ATOM 3181 C C . ILE B 1 75 ? -3.566 -29.797 -13.281 1 98.69 75 ILE B C 1
ATOM 3183 O O . ILE B 1 75 ? -3.018 -28.969 -12.555 1 98.69 75 ILE B O 1
ATOM 3187 N N . CYS B 1 76 ? -4.793 -29.641 -13.805 1 97.25 76 CYS B N 1
ATOM 3188 C CA . CYS B 1 76 ? -5.555 -28.406 -13.727 1 97.25 76 CYS B CA 1
ATOM 3189 C C . CYS B 1 76 ? -6.906 -28.625 -13.062 1 97.25 76 CYS B C 1
ATOM 3191 O O . CYS B 1 76 ? -7.938 -28.188 -13.578 1 97.25 76 CYS B O 1
ATOM 3193 N N . VAL B 1 77 ? -6.941 -29.328 -11.953 1 94.75 77 VAL B N 1
ATOM 3194 C CA . VAL B 1 77 ? -8.148 -29.641 -11.195 1 94.75 77 VAL B CA 1
ATOM 3195 C C . VAL B 1 77 ? -8.07 -29.016 -9.805 1 94.75 77 VAL B C 1
ATOM 3197 O O . VAL B 1 77 ? -7.051 -28.422 -9.445 1 94.75 77 VAL B O 1
ATOM 3200 N N . PRO B 1 78 ? -9.117 -29.094 -9.047 1 91.06 78 PRO B N 1
ATOM 3201 C CA . PRO B 1 78 ? -9.062 -28.562 -7.68 1 91.06 78 PRO B CA 1
ATOM 3202 C C . PRO B 1 78 ? -8.016 -29.266 -6.824 1 91.06 78 PRO B C 1
ATOM 3204 O O . PRO B 1 78 ? -7.746 -30.469 -7.02 1 91.06 78 PRO B O 1
ATOM 3207 N N . VAL B 1 79 ? -7.555 -28.562 -5.852 1 91.94 79 VAL B N 1
ATOM 3208 C CA . VAL B 1 79 ? -6.367 -28.938 -5.09 1 91.94 79 VAL B CA 1
ATOM 3209 C C . VAL B 1 79 ? -6.621 -30.25 -4.359 1 91.94 79 VAL B C 1
ATOM 3211 O O . VAL B 1 79 ? -5.691 -31.031 -4.137 1 91.94 79 VAL B O 1
ATOM 3214 N N . GLY B 1 80 ? -7.77 -30.562 -4.047 1 92.81 80 GLY B N 1
ATOM 3215 C CA . GLY B 1 80 ? -8.094 -31.781 -3.328 1 92.81 80 GLY B CA 1
ATOM 3216 C C . GLY B 1 80 ? -7.648 -33.031 -4.055 1 92.81 80 GLY B C 1
ATOM 3217 O O . GLY B 1 80 ? -7.438 -34.094 -3.428 1 92.81 80 GLY B O 1
ATOM 3218 N N . ASN B 1 81 ? -7.43 -32.969 -5.348 1 95.62 81 ASN B N 1
ATOM 3219 C CA . ASN B 1 81 ? -7.07 -34.125 -6.172 1 95.62 81 ASN B CA 1
ATOM 3220 C C . ASN B 1 81 ? -5.582 -34.125 -6.512 1 95.62 81 ASN B C 1
ATOM 3222 O O . ASN B 1 81 ? -5.074 -35.094 -7.098 1 95.62 81 ASN B O 1
ATOM 3226 N N . HIS B 1 82 ? -4.875 -33.156 -6.117 1 97.88 82 HIS B N 1
ATOM 3227 C CA . HIS B 1 82 ? -3.512 -32.938 -6.594 1 97.88 82 HIS B CA 1
ATOM 3228 C C . HIS B 1 82 ? -2.586 -34.062 -6.129 1 97.88 82 HIS B C 1
ATOM 3230 O O . HIS B 1 82 ? -1.841 -34.625 -6.93 1 97.88 82 HIS B O 1
ATOM 3236 N N . LEU B 1 83 ? -2.701 -34.375 -4.871 1 98.12 83 LEU B N 1
ATOM 3237 C CA . LEU B 1 83 ? -1.765 -35.344 -4.305 1 98.12 83 LEU B CA 1
ATOM 3238 C C . LEU B 1 83 ? -1.877 -36.688 -5.008 1 98.12 83 LEU B C 1
ATOM 3240 O O . LEU B 1 83 ? -0.877 -37.25 -5.484 1 98.12 83 LEU B O 1
ATOM 3244 N N . GLU B 1 84 ? -3.023 -37.219 -5.086 1 98.06 84 GLU B N 1
ATOM 3245 C CA . GLU B 1 84 ? -3.258 -38.531 -5.695 1 98.06 84 GLU B CA 1
ATOM 3246 C C . GLU B 1 84 ? -2.826 -38.531 -7.156 1 98.06 84 GLU B C 1
ATOM 3248 O O . GLU B 1 84 ? -2.154 -39.469 -7.605 1 98.06 84 GLU B O 1
ATOM 3253 N N . LEU B 1 85 ? -3.178 -37.531 -7.875 1 98.44 85 LEU B N 1
ATOM 3254 C CA . LEU B 1 85 ? -2.85 -37.438 -9.297 1 98.44 85 LEU B CA 1
ATOM 3255 C C . LEU B 1 85 ? -1.342 -37.312 -9.492 1 98.44 85 LEU B C 1
ATOM 3257 O O . LEU B 1 85 ? -0.787 -37.906 -10.422 1 98.44 85 LEU B O 1
ATOM 3261 N N . ALA B 1 86 ? -0.74 -36.531 -8.656 1 98.44 86 ALA B N 1
ATOM 3262 C CA . ALA B 1 86 ? 0.71 -36.375 -8.734 1 98.44 86 ALA B CA 1
ATOM 3263 C C . ALA B 1 86 ? 1.42 -37.719 -8.508 1 98.44 86 ALA B C 1
ATOM 3265 O O . ALA B 1 86 ? 2.289 -38.094 -9.289 1 98.44 86 ALA B O 1
ATOM 3266 N N . VAL B 1 87 ? 1.021 -38.406 -7.457 1 98.38 87 VAL B N 1
ATOM 3267 C CA . VAL B 1 87 ? 1.644 -39.656 -7.109 1 98.38 87 VAL B CA 1
ATOM 3268 C C . VAL B 1 87 ? 1.484 -40.656 -8.266 1 98.38 87 VAL B C 1
ATOM 3270 O O . VAL B 1 87 ? 2.461 -41.25 -8.711 1 98.38 87 VAL B O 1
ATOM 3273 N N . ARG B 1 88 ? 0.311 -40.781 -8.734 1 98.31 88 ARG B N 1
ATOM 3274 C CA . ARG B 1 88 ? 0.028 -41.688 -9.828 1 98.31 88 ARG B CA 1
ATOM 3275 C C . ARG B 1 88 ? 0.836 -41.344 -11.07 1 98.31 88 ARG B C 1
ATOM 3277 O O . ARG B 1 88 ? 1.344 -42.25 -11.758 1 98.31 88 ARG B O 1
ATOM 3284 N N . SER B 1 89 ? 0.936 -40.094 -11.406 1 98.56 89 SER B N 1
ATOM 3285 C CA . SER B 1 89 ? 1.676 -39.625 -12.57 1 98.56 89 SER B CA 1
ATOM 3286 C C . SER B 1 89 ? 3.166 -39.938 -12.438 1 98.56 89 SER B C 1
ATOM 3288 O O . SER B 1 89 ? 3.793 -40.406 -13.375 1 98.56 89 SER B O 1
ATOM 3290 N N . ILE B 1 90 ? 3.709 -39.656 -11.273 1 98.25 90 ILE B N 1
ATOM 3291 C CA . ILE B 1 90 ? 5.129 -39.875 -11.016 1 98.25 90 ILE B CA 1
ATOM 3292 C C . ILE B 1 90 ? 5.461 -41.344 -11.148 1 98.25 90 ILE B C 1
ATOM 3294 O O . ILE B 1 90 ? 6.434 -41.719 -11.82 1 98.25 90 ILE B O 1
ATOM 3298 N N . GLU B 1 91 ? 4.621 -42.125 -10.578 1 97.81 91 GLU B N 1
ATOM 3299 C CA . GLU B 1 91 ? 4.836 -43.562 -10.617 1 97.81 91 GLU B CA 1
ATOM 3300 C C . GLU B 1 91 ? 4.766 -44.094 -12.047 1 97.81 91 GLU B C 1
ATOM 3302 O O . GLU B 1 91 ? 5.414 -45.094 -12.383 1 97.81 91 GLU B O 1
ATOM 3307 N N . ALA B 1 92 ? 4.004 -43.438 -12.891 1 98.12 92 ALA B N 1
ATOM 3308 C CA . ALA B 1 92 ? 3.846 -43.844 -14.289 1 98.12 92 ALA B CA 1
ATOM 3309 C C . ALA B 1 92 ? 4.953 -43.25 -15.156 1 98.12 92 ALA B C 1
ATOM 3311 O O . ALA B 1 92 ? 5.016 -43.531 -16.359 1 98.12 92 ALA B O 1
ATOM 3312 N N . GLY B 1 93 ? 5.797 -42.406 -14.562 1 97.69 93 GLY B N 1
ATOM 3313 C CA . GLY B 1 93 ? 6.957 -41.875 -15.266 1 97.69 93 GLY B CA 1
ATOM 3314 C C . GLY B 1 93 ? 6.684 -40.562 -15.984 1 97.69 93 GLY B C 1
ATOM 3315 O O . GLY B 1 93 ? 7.438 -40.156 -16.875 1 97.69 93 GLY B O 1
ATOM 3316 N N . LEU B 1 94 ? 5.574 -39.875 -15.664 1 98.31 94 LEU B N 1
ATOM 3317 C CA . LEU B 1 94 ? 5.219 -38.625 -16.312 1 98.31 94 LEU B CA 1
ATOM 3318 C C . LEU B 1 94 ? 5.797 -37.438 -15.539 1 98.31 94 LEU B C 1
ATOM 3320 O O . LEU B 1 94 ? 5.715 -37.406 -14.312 1 98.31 94 LEU B O 1
ATOM 3324 N N . HIS B 1 95 ? 6.438 -36.469 -16.281 1 98.62 95 HIS B N 1
ATOM 3325 C CA . HIS B 1 95 ? 6.723 -35.156 -15.664 1 98.62 95 HIS B CA 1
ATOM 3326 C C . HIS B 1 95 ? 5.438 -34.406 -15.383 1 98.62 95 HIS B C 1
ATOM 3328 O O . HIS B 1 95 ? 4.461 -34.5 -16.141 1 98.62 95 HIS B O 1
ATOM 3334 N N . VAL B 1 96 ? 5.434 -33.594 -14.328 1 98.81 96 VAL B N 1
ATOM 3335 C CA . VAL B 1 96 ? 4.164 -33.062 -13.852 1 98.81 96 VAL B CA 1
ATOM 3336 C C . VAL B 1 96 ? 4.227 -31.547 -13.797 1 98.81 96 VAL B C 1
ATOM 3338 O O . VAL B 1 96 ? 5.133 -30.984 -13.18 1 98.81 96 VAL B O 1
ATOM 3341 N N . LEU B 1 97 ? 3.371 -30.875 -14.453 1 98.69 97 LEU B N 1
ATOM 3342 C CA . LEU B 1 97 ? 3.059 -29.453 -14.273 1 98.69 97 LEU B CA 1
ATOM 3343 C C . LEU B 1 97 ? 1.724 -29.281 -13.562 1 98.69 97 LEU B C 1
ATOM 3345 O O . LEU B 1 97 ? 0.676 -29.656 -14.086 1 98.69 97 LEU B O 1
ATOM 3349 N N . MET B 1 98 ? 1.753 -28.688 -12.398 1 97.69 98 MET B N 1
ATOM 3350 C CA . MET B 1 98 ? 0.583 -28.719 -11.523 1 97.69 98 MET B CA 1
ATOM 3351 C C . MET B 1 98 ? 0.126 -27.297 -11.172 1 97.69 98 MET B C 1
ATOM 3353 O O . MET B 1 98 ? 0.934 -26.469 -10.766 1 97.69 98 MET B O 1
ATOM 3357 N N . GLU B 1 99 ? -1.149 -27.062 -11.266 1 96 99 GLU B N 1
ATOM 3358 C CA . GLU B 1 99 ? -1.738 -25.781 -10.867 1 96 99 GLU B CA 1
ATOM 3359 C C . GLU B 1 99 ? -1.503 -25.516 -9.383 1 96 99 GLU B C 1
ATOM 3361 O O . GLU B 1 99 ? -1.28 -26.438 -8.602 1 96 99 GLU B O 1
ATOM 3366 N N . LYS B 1 100 ? -1.533 -24.266 -9.078 1 93.31 100 LYS B N 1
ATOM 3367 C CA . LYS B 1 100 ? -1.365 -23.859 -7.684 1 93.31 100 LYS B CA 1
ATOM 3368 C C . LYS B 1 100 ? -2.674 -24 -6.91 1 93.31 100 LYS B C 1
ATOM 3370 O O . LYS B 1 100 ? -3.756 -23.891 -7.488 1 93.31 100 LYS B O 1
ATOM 3375 N N . PRO B 1 101 ? -2.699 -24.156 -5.641 1 94.31 101 PRO B N 1
ATOM 3376 C CA . PRO B 1 101 ? -1.488 -24.531 -4.91 1 94.31 101 PRO B CA 1
ATOM 3377 C C . PRO B 1 101 ? -1.007 -25.938 -5.266 1 94.31 101 PRO B C 1
ATOM 3379 O O . PRO B 1 101 ? -1.798 -26.781 -5.715 1 94.31 101 PRO B O 1
ATOM 3382 N N . LEU B 1 102 ? 0.288 -26.188 -5.055 1 96.19 102 LEU B N 1
ATOM 3383 C CA . LEU B 1 102 ? 0.861 -27.469 -5.465 1 96.19 102 LEU B CA 1
ATOM 3384 C C . LEU B 1 102 ? 0.09 -28.625 -4.848 1 96.19 102 LEU B C 1
ATOM 3386 O O . LEU B 1 102 ? -0.423 -29.484 -5.57 1 96.19 102 LEU B O 1
ATOM 3390 N N . VAL B 1 103 ? 0.013 -28.672 -3.578 1 96.56 103 VAL B N 1
ATOM 3391 C CA . VAL B 1 103 ? -0.747 -29.609 -2.752 1 96.56 103 VAL B CA 1
ATOM 3392 C C . VAL B 1 103 ? -1.244 -28.891 -1.495 1 96.56 103 VAL B C 1
ATOM 3394 O O . VAL B 1 103 ? -0.917 -27.719 -1.263 1 96.56 103 VAL B O 1
ATOM 3397 N N . ILE B 1 104 ? -2.02 -29.562 -0.718 1 94.75 104 ILE B N 1
ATOM 3398 C CA . ILE B 1 104 ? -2.732 -28.922 0.389 1 94.75 104 ILE B CA 1
ATOM 3399 C C . ILE B 1 104 ? -1.743 -28.547 1.485 1 94.75 104 ILE B C 1
ATOM 3401 O O . ILE B 1 104 ? -1.852 -27.469 2.076 1 94.75 104 ILE B O 1
ATOM 3405 N N . THR B 1 105 ? -0.753 -29.422 1.767 1 97 105 THR B N 1
ATOM 3406 C CA . THR B 1 105 ? 0.16 -29.156 2.873 1 97 105 THR B CA 1
ATOM 3407 C C . THR B 1 105 ? 1.61 -29.219 2.406 1 97 105 THR B C 1
ATOM 3409 O O . THR B 1 105 ? 1.915 -29.859 1.397 1 97 105 THR B O 1
ATOM 3412 N N . SER B 1 106 ? 2.434 -28.547 3.242 1 97.69 106 SER B N 1
ATOM 3413 C CA . SER B 1 106 ? 3.863 -28.609 2.951 1 97.69 106 SER B CA 1
ATOM 3414 C C . SER B 1 106 ? 4.406 -30.016 3.129 1 97.69 106 SER B C 1
ATOM 3416 O O . SER B 1 106 ? 5.328 -30.438 2.42 1 97.69 106 SER B O 1
ATOM 3418 N N . ALA B 1 107 ? 3.832 -30.781 4.027 1 98.25 107 ALA B N 1
ATOM 3419 C CA . ALA B 1 107 ? 4.223 -32.156 4.195 1 98.25 107 ALA B CA 1
ATOM 3420 C C . ALA B 1 107 ? 3.965 -32.969 2.92 1 98.25 107 ALA B C 1
ATOM 3422 O O . ALA B 1 107 ? 4.809 -33.75 2.492 1 98.25 107 ALA B O 1
ATOM 3423 N N . GLU B 1 108 ? 2.865 -32.75 2.32 1 98.31 108 GLU B N 1
ATOM 3424 C CA . GLU B 1 108 ? 2.539 -33.406 1.048 1 98.31 108 GLU B CA 1
ATOM 3425 C C . GLU B 1 108 ? 3.492 -32.938 -0.055 1 98.31 108 GLU B C 1
ATOM 3427 O O . GLU B 1 108 ? 3.873 -33.75 -0.917 1 98.31 108 GLU B O 1
ATOM 3432 N N . ALA B 1 109 ? 3.814 -31.672 -0.057 1 98.44 109 ALA B N 1
ATOM 3433 C CA . ALA B 1 109 ? 4.75 -31.141 -1.047 1 98.44 109 ALA B CA 1
ATOM 3434 C C . ALA B 1 109 ? 6.102 -31.844 -0.953 1 98.44 109 ALA B C 1
ATOM 3436 O O . ALA B 1 109 ? 6.672 -32.25 -1.97 1 98.44 109 ALA B O 1
ATOM 3437 N N . ILE B 1 110 ? 6.578 -31.969 0.251 1 98.5 110 ILE B N 1
ATOM 3438 C CA . ILE B 1 110 ? 7.844 -32.656 0.482 1 98.5 110 ILE B CA 1
ATOM 3439 C C . ILE B 1 110 ? 7.75 -34.094 -0.029 1 98.5 110 ILE B C 1
ATOM 3441 O O . ILE B 1 110 ? 8.648 -34.562 -0.722 1 98.5 110 ILE B O 1
ATOM 3445 N N . LYS B 1 111 ? 6.652 -34.719 0.276 1 98.19 111 LYS B N 1
ATOM 3446 C CA . LYS B 1 111 ? 6.43 -36.094 -0.121 1 98.19 111 LYS B CA 1
ATOM 3447 C C . LYS B 1 111 ? 6.492 -36.25 -1.638 1 98.19 111 LYS B C 1
ATOM 3449 O O . LYS B 1 111 ? 7.211 -37.094 -2.148 1 98.19 111 LYS B O 1
ATOM 3454 N N . ILE B 1 112 ? 5.828 -35.438 -2.381 1 98.38 112 ILE B N 1
ATOM 3455 C CA . ILE B 1 112 ? 5.742 -35.625 -3.822 1 98.38 112 ILE B CA 1
ATOM 3456 C C . ILE B 1 112 ? 7.059 -35.25 -4.48 1 98.38 112 ILE B C 1
ATOM 3458 O O . ILE B 1 112 ? 7.461 -35.812 -5.492 1 98.38 112 ILE B O 1
ATOM 3462 N N . HIS B 1 113 ? 7.715 -34.25 -3.971 1 98.44 113 HIS B N 1
ATOM 3463 C CA . HIS B 1 113 ? 9.008 -33.906 -4.527 1 98.44 113 HIS B CA 1
ATOM 3464 C C . HIS B 1 113 ? 10.039 -35 -4.309 1 98.44 113 HIS B C 1
ATOM 3466 O O . HIS B 1 113 ? 10.859 -35.281 -5.184 1 98.44 113 HIS B O 1
ATOM 3472 N N . LYS B 1 114 ? 10.039 -35.625 -3.119 1 98.38 114 LYS B N 1
ATOM 3473 C CA . LYS B 1 114 ? 10.914 -36.75 -2.854 1 98.38 114 LYS B CA 1
ATOM 3474 C C . LYS B 1 114 ? 10.617 -37.906 -3.793 1 98.38 114 LYS B C 1
ATOM 3476 O O . LYS B 1 114 ? 11.531 -38.5 -4.355 1 98.38 114 LYS B O 1
ATOM 3481 N N . LEU B 1 115 ? 9.352 -38.219 -3.898 1 98.44 115 LEU B N 1
ATOM 3482 C CA . LEU B 1 115 ? 8.922 -39.25 -4.812 1 98.44 115 LEU B CA 1
ATOM 3483 C C . LEU B 1 115 ? 9.391 -38.969 -6.23 1 98.44 115 LEU B C 1
ATOM 3485 O O . LEU B 1 115 ? 9.875 -39.875 -6.926 1 98.44 115 LEU B O 1
ATOM 3489 N N . ALA B 1 116 ? 9.234 -37.75 -6.695 1 98.5 116 ALA B N 1
ATOM 3490 C CA . ALA B 1 116 ? 9.641 -37.344 -8.031 1 98.5 116 ALA B CA 1
ATOM 3491 C C . ALA B 1 116 ? 11.148 -37.531 -8.227 1 98.5 116 ALA B C 1
ATOM 3493 O O . ALA B 1 116 ? 11.594 -38.031 -9.25 1 98.5 116 ALA B O 1
ATOM 3494 N N . GLU B 1 117 ? 11.844 -37.062 -7.246 1 97.75 117 GLU B N 1
ATOM 3495 C CA . GLU B 1 117 ? 13.297 -37.219 -7.289 1 97.75 117 GLU B CA 1
ATOM 3496 C C . GLU B 1 117 ? 13.703 -38.688 -7.414 1 97.75 117 GLU B C 1
ATOM 3498 O O . GLU B 1 117 ? 14.555 -39.031 -8.234 1 97.75 117 GLU B O 1
ATOM 3503 N N . ASN B 1 118 ? 13.117 -39.531 -6.672 1 97.94 118 ASN B N 1
ATOM 3504 C CA . ASN B 1 118 ? 13.422 -40.969 -6.668 1 97.94 118 ASN B CA 1
ATOM 3505 C C . ASN B 1 118 ? 13.086 -41.625 -8.008 1 97.94 118 ASN B C 1
ATOM 3507 O O . ASN B 1 118 ? 13.625 -42.656 -8.344 1 97.94 118 ASN B O 1
ATOM 3511 N N . ASN B 1 119 ? 12.211 -41.031 -8.734 1 97.94 119 ASN B N 1
ATOM 3512 C CA . ASN B 1 119 ? 11.773 -41.625 -10.008 1 97.94 119 ASN B CA 1
ATOM 3513 C C . ASN B 1 119 ? 12.344 -40.844 -11.195 1 97.94 119 ASN B C 1
ATOM 3515 O O . ASN B 1 119 ? 11.953 -41.094 -12.336 1 97.94 119 ASN B O 1
ATOM 3519 N N . ASN B 1 120 ? 13.219 -39.844 -10.914 1 97.19 120 ASN B N 1
ATOM 3520 C CA . ASN B 1 120 ? 13.805 -39 -11.938 1 97.19 120 ASN B CA 1
ATOM 3521 C C . ASN B 1 120 ? 12.727 -38.281 -12.75 1 97.19 120 ASN B C 1
ATOM 3523 O O . ASN B 1 120 ? 12.766 -38.281 -13.977 1 97.19 120 ASN B O 1
ATOM 3527 N N . ILE B 1 121 ? 11.734 -37.781 -12.078 1 97.75 121 ILE B N 1
ATOM 3528 C CA . ILE B 1 121 ? 10.609 -37.062 -12.641 1 97.75 121 ILE B CA 1
ATOM 3529 C C . ILE B 1 121 ? 10.672 -35.594 -12.203 1 97.75 121 ILE B C 1
ATOM 3531 O O . ILE B 1 121 ? 10.969 -35.312 -11.047 1 97.75 121 ILE B O 1
ATOM 3535 N N . LEU B 1 122 ? 10.391 -34.656 -13.148 1 98.25 122 LEU B N 1
ATOM 3536 C CA . LEU B 1 122 ? 10.281 -33.25 -12.82 1 98.25 122 LEU B CA 1
ATOM 3537 C C . LEU B 1 122 ? 8.852 -32.875 -12.414 1 98.25 122 LEU B C 1
ATOM 3539 O O . LEU B 1 122 ? 7.895 -33.344 -13.039 1 98.25 122 LEU B O 1
ATOM 3543 N N . ILE B 1 123 ? 8.734 -32.188 -11.344 1 98.25 123 ILE B N 1
ATOM 3544 C CA . ILE B 1 123 ? 7.457 -31.609 -10.906 1 98.25 123 ILE B CA 1
ATOM 3545 C C . ILE B 1 123 ? 7.582 -30.109 -10.742 1 98.25 123 ILE B C 1
ATOM 3547 O O . ILE B 1 123 ? 8.547 -29.609 -10.156 1 98.25 123 ILE B O 1
ATOM 3551 N N . CYS B 1 124 ? 6.625 -29.375 -11.289 1 98.12 124 CYS B N 1
ATOM 3552 C CA . CYS B 1 124 ? 6.691 -27.922 -11.281 1 98.12 124 CYS B CA 1
ATOM 3553 C C . CYS B 1 124 ? 5.328 -27.312 -10.969 1 98.12 124 CYS B C 1
ATOM 3555 O O . CYS B 1 124 ? 4.34 -27.609 -11.648 1 98.12 124 CYS B O 1
ATOM 3557 N N . PRO B 1 125 ? 5.258 -26.5 -9.852 1 98.12 125 PRO B N 1
ATOM 3558 C CA . PRO B 1 125 ? 4.012 -25.75 -9.633 1 98.12 125 PRO B CA 1
ATOM 3559 C C . PRO B 1 125 ? 3.809 -24.625 -10.633 1 98.12 125 PRO B C 1
ATOM 3561 O O . PRO B 1 125 ? 4.781 -24.094 -11.172 1 98.12 125 PRO B O 1
ATOM 3564 N N . VAL B 1 126 ? 2.547 -24.25 -10.836 1 97.12 126 VAL B N 1
ATOM 3565 C CA . VAL B 1 126 ? 2.217 -23.188 -11.773 1 97.12 126 VAL B CA 1
ATOM 3566 C C . VAL B 1 126 ? 2.164 -21.844 -11.039 1 97.12 126 VAL B C 1
ATOM 3568 O O . VAL B 1 126 ? 1.081 -21.312 -10.773 1 97.12 126 VAL B O 1
ATOM 3571 N N . HIS B 1 127 ? 3.33 -21.312 -10.781 1 96.69 127 HIS B N 1
ATOM 3572 C CA . HIS B 1 127 ? 3.465 -19.938 -10.305 1 96.69 127 HIS B CA 1
ATOM 3573 C C . HIS B 1 127 ? 3.658 -18.969 -11.477 1 96.69 127 HIS B C 1
ATOM 3575 O O . HIS B 1 127 ? 4.691 -18.312 -11.57 1 96.69 127 HIS B O 1
ATOM 3581 N N . GLN B 1 128 ? 2.629 -18.812 -12.195 1 93.69 128 GLN B N 1
ATOM 3582 C CA . GLN B 1 128 ? 2.697 -18.172 -13.508 1 93.69 128 GLN B CA 1
ATOM 3583 C C . GLN B 1 128 ? 3.084 -16.703 -13.375 1 93.69 128 GLN B C 1
ATOM 3585 O O . GLN B 1 128 ? 3.736 -16.141 -14.266 1 93.69 128 GLN B O 1
ATOM 3590 N N . PHE B 1 129 ? 2.744 -16.062 -12.305 1 93.44 129 PHE B N 1
ATOM 3591 C CA . PHE B 1 129 ? 3.016 -14.641 -12.148 1 93.44 129 PHE B CA 1
ATOM 3592 C C . PHE B 1 129 ? 4.516 -14.375 -12.094 1 93.44 129 PHE B C 1
ATOM 3594 O O . PHE B 1 129 ? 4.977 -13.312 -12.508 1 93.44 129 PHE B O 1
ATOM 3601 N N . CYS B 1 130 ? 5.281 -15.336 -11.648 1 95.69 130 CYS B N 1
ATOM 3602 C CA . CYS B 1 130 ? 6.734 -15.203 -11.602 1 95.69 130 CYS B CA 1
ATOM 3603 C C . CYS B 1 130 ? 7.316 -15.062 -13 1 95.69 130 CYS B C 1
ATOM 3605 O O . CYS B 1 130 ? 8.453 -14.609 -13.164 1 95.69 130 CYS B O 1
ATOM 3607 N N . PHE B 1 131 ? 6.52 -15.398 -13.961 1 94.19 131 PHE B N 1
ATOM 3608 C CA . PHE B 1 131 ? 7.047 -15.461 -15.32 1 94.19 131 PHE B CA 1
ATOM 3609 C C . PHE B 1 131 ? 6.387 -14.406 -16.203 1 94.19 131 PHE B C 1
ATOM 3611 O O . PHE B 1 131 ? 6.523 -14.438 -17.438 1 94.19 131 PHE B O 1
ATOM 3618 N N . GLN B 1 132 ? 5.645 -13.594 -15.547 1 89.38 132 GLN B N 1
ATOM 3619 C CA . GLN B 1 132 ? 5.148 -12.414 -16.25 1 89.38 132 GLN B CA 1
ATOM 3620 C C . GLN B 1 132 ? 6.297 -11.484 -16.641 1 89.38 132 GLN B C 1
ATOM 3622 O O . GLN B 1 132 ? 7.32 -11.43 -15.953 1 89.38 132 GLN B O 1
ATOM 3627 N N . ASN B 1 133 ? 6.102 -10.797 -17.75 1 86.56 133 ASN B N 1
ATOM 3628 C CA . ASN B 1 133 ? 7.141 -9.891 -18.234 1 86.56 133 ASN B CA 1
ATOM 3629 C C . ASN B 1 133 ? 7.496 -8.844 -17.188 1 86.56 133 ASN B C 1
ATOM 3631 O O . ASN B 1 133 ? 8.672 -8.547 -16.969 1 86.56 133 ASN B O 1
ATOM 3635 N N . GLY B 1 134 ? 6.504 -8.266 -16.578 1 86.62 134 GLY B N 1
ATOM 3636 C CA . GLY B 1 134 ? 6.746 -7.27 -15.539 1 86.62 134 GLY B CA 1
ATOM 3637 C C . GLY B 1 134 ? 7.625 -7.781 -14.414 1 86.62 134 GLY B C 1
ATOM 3638 O O . GLY B 1 134 ? 8.539 -7.09 -13.969 1 86.62 134 GLY B O 1
ATOM 3639 N N . VAL B 1 135 ? 7.391 -8.984 -13.961 1 92.94 135 VAL B N 1
ATOM 3640 C CA . VAL B 1 135 ? 8.148 -9.562 -12.852 1 92.94 135 VAL B CA 1
ATOM 3641 C C . VAL B 1 135 ? 9.57 -9.883 -13.312 1 92.94 135 VAL B C 1
ATOM 3643 O O . VAL B 1 135 ? 10.539 -9.609 -12.602 1 92.94 135 VAL B O 1
ATOM 3646 N N . THR B 1 136 ? 9.68 -10.391 -14.516 1 90.88 136 THR B N 1
ATOM 3647 C CA . THR B 1 136 ? 10.992 -10.695 -15.07 1 90.88 136 THR B CA 1
ATOM 3648 C C . THR B 1 136 ? 11.836 -9.43 -15.18 1 90.88 136 THR B C 1
ATOM 3650 O O . THR B 1 136 ? 13.031 -9.438 -14.859 1 90.88 136 THR B O 1
ATOM 3653 N N . GLN B 1 137 ? 11.234 -8.414 -15.57 1 90 137 GLN B N 1
ATOM 3654 C CA . GLN B 1 137 ? 11.938 -7.141 -15.672 1 90 137 GLN B CA 1
ATOM 3655 C C . GLN B 1 137 ? 12.398 -6.656 -14.305 1 90 137 GLN B C 1
ATOM 3657 O O . GLN B 1 137 ? 13.516 -6.141 -14.164 1 90 137 GLN B O 1
ATOM 3662 N N . VAL B 1 138 ? 11.57 -6.801 -13.344 1 93.62 138 VAL B N 1
ATOM 3663 C CA . VAL B 1 138 ? 11.945 -6.406 -11.992 1 93.62 138 VAL B CA 1
ATOM 3664 C C . VAL B 1 138 ? 13.148 -7.223 -11.531 1 93.62 138 VAL B C 1
ATOM 3666 O O . VAL B 1 138 ? 14.117 -6.668 -11.008 1 93.62 138 VAL B O 1
ATOM 3669 N N . VAL B 1 139 ? 13.125 -8.516 -11.734 1 93.06 139 VAL B N 1
ATOM 3670 C CA . VAL B 1 139 ? 14.211 -9.398 -11.32 1 93.06 139 VAL B CA 1
ATOM 3671 C C . VAL B 1 139 ? 15.523 -8.945 -11.953 1 93.06 139 VAL B C 1
ATOM 3673 O O . VAL B 1 139 ? 16.562 -8.914 -11.289 1 93.06 139 VAL B O 1
ATOM 3676 N N . ASN B 1 140 ? 15.43 -8.5 -13.156 1 91.38 140 ASN B N 1
ATOM 3677 C CA . ASN B 1 140 ? 16.625 -8.125 -13.914 1 91.38 140 ASN B CA 1
ATOM 3678 C C . ASN B 1 140 ? 17.141 -6.75 -13.492 1 91.38 140 ASN B C 1
ATOM 3680 O O . ASN B 1 140 ? 18.312 -6.441 -13.664 1 91.38 140 ASN B O 1
ATOM 3684 N N . GLN B 1 141 ? 16.281 -5.992 -12.922 1 91.5 141 GLN B N 1
ATOM 3685 C CA . GLN B 1 141 ? 16.641 -4.598 -12.703 1 91.5 141 GLN B CA 1
ATOM 3686 C C . GLN B 1 141 ? 16.812 -4.293 -11.219 1 91.5 141 GLN B C 1
ATOM 3688 O O . GLN B 1 141 ? 17.375 -3.264 -10.844 1 91.5 141 GLN B O 1
ATOM 3693 N N . LEU B 1 142 ? 16.281 -5.082 -10.445 1 91.88 142 LEU B N 1
ATOM 3694 C CA . LEU B 1 142 ? 16.156 -4.801 -9.016 1 91.88 142 LEU B CA 1
ATOM 3695 C C . LEU B 1 142 ? 17.5 -4.461 -8.406 1 91.88 142 LEU B C 1
ATOM 3697 O O . LEU B 1 142 ? 17.609 -3.555 -7.578 1 91.88 142 LEU B O 1
ATOM 3701 N N . GLN B 1 143 ? 18.562 -5.059 -8.852 1 89.06 143 GLN B N 1
ATOM 3702 C CA . GLN B 1 143 ? 19.891 -4.848 -8.289 1 89.06 143 GLN B CA 1
ATOM 3703 C C . GLN B 1 143 ? 20.438 -3.477 -8.672 1 89.06 143 GLN B C 1
ATOM 3705 O O . GLN B 1 143 ? 21.297 -2.928 -7.973 1 89.06 143 GLN B O 1
ATOM 3710 N N . ASN B 1 144 ? 19.906 -2.963 -9.75 1 90.12 144 ASN B N 1
ATOM 3711 C CA . ASN B 1 144 ? 20.406 -1.685 -10.242 1 90.12 144 ASN B CA 1
ATOM 3712 C C . ASN B 1 144 ? 19.406 -0.558 -10 1 90.12 144 ASN B C 1
ATOM 3714 O O . ASN B 1 144 ? 19.516 0.507 -10.609 1 90.12 144 ASN B O 1
ATOM 3718 N N . PHE B 1 145 ? 18.516 -0.803 -9.188 1 92.44 145 PHE B N 1
ATOM 3719 C CA . PHE B 1 145 ? 17.469 0.183 -8.992 1 92.44 145 PHE B CA 1
ATOM 3720 C C . PHE B 1 145 ? 17.453 0.682 -7.551 1 92.44 145 PHE B C 1
ATOM 3722 O O . PHE B 1 145 ? 16.391 0.828 -6.941 1 92.44 145 PHE B O 1
ATOM 3729 N N . GLY B 1 146 ? 18.672 0.818 -6.984 1 93.12 146 GLY B N 1
ATOM 3730 C CA . GLY B 1 146 ? 18.781 1.278 -5.609 1 93.12 146 GLY B CA 1
ATOM 3731 C C . GLY B 1 146 ? 18.469 0.195 -4.594 1 93.12 146 GLY B C 1
ATOM 3732 O O . GLY B 1 146 ? 18.094 -0.92 -4.961 1 93.12 146 GLY B O 1
ATOM 3733 N N . LYS B 1 147 ? 18.625 0.546 -3.363 1 94.19 147 LYS B N 1
ATOM 3734 C CA . LYS B 1 147 ? 18.328 -0.391 -2.283 1 94.19 147 LYS B CA 1
ATOM 3735 C C . LYS B 1 147 ? 16.812 -0.512 -2.055 1 94.19 147 LYS B C 1
ATOM 3737 O O . LYS B 1 147 ? 16.141 0.484 -1.781 1 94.19 147 LYS B O 1
ATOM 3742 N N . PRO B 1 148 ? 16.25 -1.734 -2.225 1 95.56 148 PRO B N 1
ATOM 3743 C CA . PRO B 1 148 ? 14.828 -1.892 -1.902 1 95.56 148 PRO B CA 1
ATOM 3744 C C . PRO B 1 148 ? 14.523 -1.624 -0.43 1 95.56 148 PRO B C 1
ATOM 3746 O O . PRO B 1 148 ? 15.305 -1.997 0.444 1 95.56 148 PRO B O 1
ATOM 3749 N N . LEU B 1 149 ? 13.383 -0.973 -0.134 1 95.69 149 LEU B N 1
ATOM 3750 C CA . LEU B 1 149 ? 13.016 -0.602 1.229 1 95.69 149 LEU B CA 1
ATOM 3751 C C . LEU B 1 149 ? 11.688 -1.231 1.628 1 95.69 149 LEU B C 1
ATOM 3753 O O . LEU B 1 149 ? 11.469 -1.534 2.803 1 95.69 149 LEU B O 1
ATOM 3757 N N . ARG B 1 150 ? 10.836 -1.384 0.694 1 96.75 150 ARG B N 1
ATOM 3758 C CA . ARG B 1 150 ? 9.492 -1.887 0.96 1 96.75 150 ARG B CA 1
ATOM 3759 C C . ARG B 1 150 ? 8.906 -2.572 -0.271 1 96.75 150 ARG B C 1
ATOM 3761 O O . ARG B 1 150 ? 9.086 -2.1 -1.395 1 96.75 150 ARG B O 1
ATOM 3768 N N . ILE B 1 151 ? 8.289 -3.662 -0.111 1 97.56 151 ILE B N 1
ATOM 3769 C CA . ILE B 1 151 ? 7.465 -4.293 -1.137 1 97.56 151 ILE B CA 1
ATOM 3770 C C . ILE B 1 151 ? 6.023 -4.406 -0.646 1 97.56 151 ILE B C 1
ATOM 3772 O O . ILE B 1 151 ? 5.777 -4.82 0.489 1 97.56 151 ILE B O 1
ATOM 3776 N N . ASP B 1 152 ? 5.082 -3.949 -1.449 1 97.38 152 ASP B N 1
ATOM 3777 C CA . ASP B 1 152 ? 3.662 -3.896 -1.108 1 97.38 152 ASP B CA 1
ATOM 3778 C C . ASP B 1 152 ? 2.822 -4.645 -2.139 1 97.38 152 ASP B C 1
ATOM 3780 O O . ASP B 1 152 ? 2.801 -4.281 -3.316 1 97.38 152 ASP B O 1
ATOM 3784 N N . PHE B 1 153 ? 2.156 -5.73 -1.7 1 97.69 153 PHE B N 1
ATOM 3785 C CA . PHE B 1 153 ? 1.212 -6.449 -2.547 1 97.69 153 PHE B CA 1
ATOM 3786 C C . PHE B 1 153 ? -0.216 -5.992 -2.273 1 97.69 153 PHE B C 1
ATOM 3788 O O . PHE B 1 153 ? -0.634 -5.902 -1.116 1 97.69 153 PHE B O 1
ATOM 3795 N N . ASN B 1 154 ? -0.94 -5.645 -3.234 1 95.31 154 ASN B N 1
ATOM 3796 C CA . ASN B 1 154 ? -2.359 -5.309 -3.195 1 95.31 154 ASN B CA 1
ATOM 3797 C C . ASN B 1 154 ? -3.17 -6.199 -4.133 1 95.31 154 ASN B C 1
ATOM 3799 O O . ASN B 1 154 ? -3.123 -6.035 -5.352 1 95.31 154 ASN B O 1
ATOM 3803 N N . ILE B 1 155 ? -3.875 -7.141 -3.531 1 94.25 155 ILE B N 1
ATOM 3804 C CA . ILE B 1 155 ? -4.625 -8.141 -4.289 1 94.25 155 ILE B CA 1
ATOM 3805 C C . ILE B 1 155 ? -6.102 -8.078 -3.906 1 94.25 155 ILE B C 1
ATOM 3807 O O . ILE B 1 155 ? -6.469 -8.406 -2.777 1 94.25 155 ILE B O 1
ATOM 3811 N N . THR B 1 156 ? -6.898 -7.621 -4.824 1 90.69 156 THR B N 1
ATOM 3812 C CA . THR B 1 156 ? -8.336 -7.52 -4.594 1 90.69 156 THR B CA 1
ATOM 3813 C C . THR B 1 156 ? -9.102 -8.352 -5.613 1 90.69 156 THR B C 1
ATOM 3815 O O . THR B 1 156 ? -8.797 -8.328 -6.809 1 90.69 156 THR B O 1
ATOM 3818 N N . SER B 1 157 ? -9.93 -9.109 -5.125 1 84.44 157 SER B N 1
ATOM 3819 C CA . SER B 1 157 ? -10.734 -9.984 -5.973 1 84.44 157 SER B CA 1
ATOM 3820 C C . SER B 1 157 ? -12.211 -9.938 -5.574 1 84.44 157 SER B C 1
ATOM 3822 O O . SER B 1 157 ? -12.562 -9.375 -4.535 1 84.44 157 SER B O 1
ATOM 3824 N N . ALA B 1 158 ? -13.07 -10.359 -6.531 1 73.5 158 ALA B N 1
ATOM 3825 C CA . ALA B 1 158 ? -14.5 -10.406 -6.246 1 73.5 158 ALA B CA 1
ATOM 3826 C C . ALA B 1 158 ? -14.852 -11.625 -5.402 1 73.5 158 ALA B C 1
ATOM 3828 O O . ALA B 1 158 ? -14.242 -12.688 -5.547 1 73.5 158 ALA B O 1
ATOM 3829 N N . GLY B 1 159 ? -15.672 -11.359 -4.434 1 67 159 GLY B N 1
ATOM 3830 C CA . GLY B 1 159 ? -15.969 -12.18 -3.271 1 67 159 GLY B CA 1
ATOM 3831 C C . GLY B 1 159 ? -16.797 -13.406 -3.602 1 67 159 GLY B C 1
ATOM 3832 O O . GLY B 1 159 ? -17.016 -13.711 -4.773 1 67 159 GLY B O 1
ATOM 3833 N N . ALA B 1 160 ? -16.797 -14.219 -2.678 1 65.44 160 ALA B N 1
ATOM 3834 C CA . ALA B 1 160 ? -17.594 -15.445 -2.543 1 65.44 160 ALA B CA 1
ATOM 3835 C C . ALA B 1 160 ? -18.781 -15.227 -1.615 1 65.44 160 ALA B C 1
ATOM 3837 O O . ALA B 1 160 ? -18.922 -14.156 -1.021 1 65.44 160 ALA B O 1
ATOM 3838 N N . ASN B 1 161 ? -19.594 -16.062 -1.562 1 66.69 161 ASN B N 1
ATOM 3839 C CA . ASN B 1 161 ? -20.875 -15.953 -0.881 1 66.69 161 ASN B CA 1
ATOM 3840 C C . ASN B 1 161 ? -20.766 -16.328 0.593 1 66.69 161 ASN B C 1
ATOM 3842 O O . ASN B 1 161 ? -21.641 -16 1.392 1 66.69 161 ASN B O 1
ATOM 3846 N N . SER B 1 162 ? -19.781 -17.156 0.968 1 70.25 162 SER B N 1
ATOM 3847 C CA . SER B 1 162 ? -19.641 -17.594 2.355 1 70.25 162 SER B CA 1
ATOM 3848 C C . SER B 1 162 ? -18.234 -17.297 2.887 1 70.25 162 SER B C 1
ATOM 3850 O O . SER B 1 162 ? -17.281 -17.156 2.111 1 70.25 162 SER B O 1
ATOM 3852 N N . LYS B 1 163 ? -18.219 -17.203 4.277 1 75.75 163 LYS B N 1
ATOM 3853 C CA . LYS B 1 163 ? -16.938 -16.969 4.945 1 75.75 163 LYS B CA 1
ATOM 3854 C C . LYS B 1 163 ? -15.93 -18.062 4.59 1 75.75 163 LYS B C 1
ATOM 3856 O O . LYS B 1 163 ? -14.758 -17.766 4.328 1 75.75 163 LYS B O 1
ATOM 3861 N N . SER B 1 164 ? -16.375 -19.25 4.742 1 73.94 164 SER B N 1
ATOM 3862 C CA . SER B 1 164 ? -15.5 -20.391 4.438 1 73.94 164 SER B CA 1
ATOM 3863 C C . SER B 1 164 ? -14.953 -20.297 3.014 1 73.94 164 SER B C 1
ATOM 3865 O O . SER B 1 164 ? -13.766 -20.531 2.783 1 73.94 164 SER B O 1
ATOM 3867 N N . GLN B 1 165 ? -15.719 -19.875 2.193 1 78.75 165 GLN B N 1
ATOM 3868 C CA . GLN B 1 165 ? -15.312 -19.719 0.799 1 78.75 165 GLN B CA 1
ATOM 3869 C C . GLN B 1 165 ? -14.32 -18.578 0.635 1 78.75 165 GLN B C 1
ATOM 3871 O O . GLN B 1 165 ? -13.359 -18.688 -0.133 1 78.75 165 GLN B O 1
ATOM 3876 N N . LEU B 1 166 ? -14.57 -17.625 1.458 1 82.94 166 LEU B N 1
ATOM 3877 C CA . LEU B 1 166 ? -13.672 -16.469 1.396 1 82.94 166 LEU B CA 1
ATOM 3878 C C . LEU B 1 166 ? -12.273 -16.859 1.857 1 82.94 166 LEU B C 1
ATOM 3880 O O . LEU B 1 166 ? -11.281 -16.516 1.206 1 82.94 166 LEU B O 1
ATOM 3884 N N . ASN B 1 167 ? -12.188 -17.609 2.898 1 84.62 167 ASN B N 1
ATOM 3885 C CA . ASN B 1 167 ? -10.891 -18.031 3.412 1 84.62 167 ASN B CA 1
ATOM 3886 C C . ASN B 1 167 ? -10.18 -18.969 2.432 1 84.62 167 ASN B C 1
ATOM 3888 O O . ASN B 1 167 ? -8.961 -18.891 2.27 1 84.62 167 ASN B O 1
ATOM 3892 N N . GLU B 1 168 ? -10.977 -19.75 1.868 1 83.06 168 GLU B N 1
ATOM 3893 C CA . GLU B 1 168 ? -10.406 -20.672 0.885 1 83.06 168 GLU B CA 1
ATOM 3894 C C . GLU B 1 168 ? -9.773 -19.906 -0.277 1 83.06 168 GLU B C 1
ATOM 3896 O O . GLU B 1 168 ? -8.688 -20.266 -0.744 1 83.06 168 GLU B O 1
ATOM 3901 N N . VAL B 1 169 ? -10.438 -18.906 -0.65 1 86.25 169 VAL B N 1
ATOM 3902 C CA . VAL B 1 169 ? -9.938 -18.109 -1.762 1 86.25 169 VAL B CA 1
ATOM 3903 C C . VAL B 1 169 ? -8.648 -17.406 -1.35 1 86.25 169 VAL B C 1
ATOM 3905 O O . VAL B 1 169 ? -7.68 -17.359 -2.115 1 86.25 169 VAL B O 1
ATOM 3908 N N . ILE B 1 170 ? -8.617 -16.953 -0.215 1 90.44 170 ILE B N 1
ATOM 3909 C CA . ILE B 1 170 ? -7.426 -16.266 0.295 1 90.44 170 ILE B CA 1
ATOM 3910 C C . ILE B 1 170 ? -6.254 -17.25 0.333 1 90.44 170 ILE B C 1
ATOM 3912 O O . ILE B 1 170 ? -5.148 -16.922 -0.101 1 90.44 170 ILE B O 1
ATOM 3916 N N . GLU B 1 171 ? -6.535 -18.438 0.798 1 89.75 171 GLU B N 1
ATOM 3917 C CA . GLU B 1 171 ? -5.504 -19.469 0.865 1 89.75 171 GLU B CA 1
ATOM 3918 C C . GLU B 1 171 ? -4.969 -19.812 -0.523 1 89.75 171 GLU B C 1
ATOM 3920 O O . GLU B 1 171 ? -3.781 -20.109 -0.681 1 89.75 171 GLU B O 1
ATOM 3925 N N . ASP B 1 172 ? -5.824 -19.656 -1.461 1 88.69 172 ASP B N 1
ATOM 3926 C CA . ASP B 1 172 ? -5.473 -19.953 -2.848 1 88.69 172 ASP B CA 1
ATOM 3927 C C . ASP B 1 172 ? -4.629 -18.828 -3.443 1 88.69 172 ASP B C 1
ATOM 3929 O O . ASP B 1 172 ? -3.924 -19.031 -4.434 1 88.69 172 ASP B O 1
ATOM 3933 N N . ILE B 1 173 ? -4.719 -17.672 -2.885 1 92.69 173 ILE B N 1
ATOM 3934 C CA . ILE B 1 173 ? -4.043 -16.484 -3.418 1 92.69 173 ILE B CA 1
ATOM 3935 C C . ILE B 1 173 ? -2.643 -16.375 -2.816 1 92.69 173 ILE B C 1
ATOM 3937 O O . ILE B 1 173 ? -1.719 -15.883 -3.463 1 92.69 173 ILE B O 1
ATOM 3941 N N . LEU B 1 174 ? -2.398 -16.922 -1.675 1 95.5 174 LEU B N 1
ATOM 3942 C CA . LEU B 1 174 ? -1.199 -16.734 -0.868 1 95.5 174 LEU B CA 1
ATOM 3943 C C . LEU B 1 174 ? 0.045 -17.188 -1.618 1 95.5 174 LEU B C 1
ATOM 3945 O O . LEU B 1 174 ? 1.1 -16.562 -1.53 1 95.5 174 LEU B O 1
ATOM 3949 N N . PRO B 1 175 ? -0.038 -18.219 -2.438 1 96.38 175 PRO B N 1
ATOM 3950 C CA . PRO B 1 175 ? 1.179 -18.656 -3.131 1 96.38 175 PRO B CA 1
ATOM 3951 C C . PRO B 1 175 ? 1.696 -17.609 -4.117 1 96.38 175 PRO B C 1
ATOM 3953 O O . PRO B 1 175 ? 2.889 -17.594 -4.434 1 96.38 175 PRO B O 1
ATOM 3956 N N . HIS B 1 176 ? 0.845 -16.734 -4.574 1 96 176 HIS B N 1
ATOM 3957 C CA . HIS B 1 176 ? 1.241 -15.766 -5.5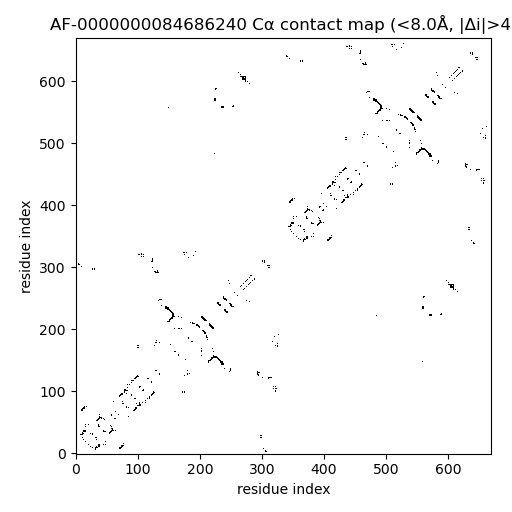86 1 96 176 HIS B CA 1
ATOM 3958 C C . HIS B 1 176 ? 2.258 -14.773 -5.031 1 96 176 HIS B C 1
ATOM 3960 O O . HIS B 1 176 ? 3.391 -14.703 -5.516 1 96 176 HIS B O 1
ATOM 3966 N N . PRO B 1 177 ? 1.904 -14.07 -4.008 1 97.56 177 PRO B N 1
ATOM 3967 C CA . PRO B 1 177 ? 2.932 -13.164 -3.496 1 97.56 177 PRO B CA 1
ATOM 3968 C C . PRO B 1 177 ? 4.145 -13.898 -2.936 1 97.56 177 PRO B C 1
ATOM 3970 O O . PRO B 1 177 ? 5.273 -13.414 -3.057 1 97.56 177 PRO B O 1
ATOM 3973 N N . LEU B 1 178 ? 4.008 -15.078 -2.367 1 97.94 178 LEU B N 1
ATOM 3974 C CA . LEU B 1 178 ? 5.113 -15.828 -1.779 1 97.94 178 LEU B CA 1
ATOM 3975 C C . LEU B 1 178 ? 6.09 -16.297 -2.855 1 97.94 178 LEU B C 1
ATOM 3977 O O . LEU B 1 178 ? 7.305 -16.203 -2.678 1 97.94 178 LEU B O 1
ATOM 3981 N N . SER B 1 179 ? 5.539 -16.766 -3.945 1 97.69 179 SER B N 1
ATOM 3982 C CA . SER B 1 179 ? 6.406 -17.219 -5.027 1 97.69 179 SER B CA 1
ATOM 3983 C C . SER B 1 179 ? 7.156 -16.062 -5.668 1 97.69 179 SER B C 1
ATOM 3985 O O . SER B 1 179 ? 8.305 -16.203 -6.082 1 97.69 179 SER B O 1
ATOM 3987 N N . ILE B 1 180 ? 6.516 -14.914 -5.793 1 97.5 180 ILE B N 1
ATOM 3988 C CA . ILE B 1 180 ? 7.168 -13.727 -6.34 1 97.5 180 ILE B CA 1
ATOM 3989 C C . ILE B 1 180 ? 8.312 -13.297 -5.422 1 97.5 180 ILE B C 1
ATOM 3991 O O . ILE B 1 180 ? 9.414 -12.992 -5.887 1 97.5 180 ILE B O 1
ATOM 3995 N N . LEU B 1 181 ? 8.055 -13.305 -4.121 1 97.69 181 LEU B N 1
ATOM 3996 C CA . LEU B 1 181 ? 9.109 -12.984 -3.16 1 97.69 181 LEU B CA 1
ATOM 3997 C C . LEU B 1 181 ? 10.305 -13.906 -3.33 1 97.69 181 LEU B C 1
ATOM 3999 O O . LEU B 1 181 ? 11.453 -13.445 -3.355 1 97.69 181 LEU B O 1
ATOM 4003 N N . ARG B 1 182 ? 10.016 -15.18 -3.457 1 96.81 182 ARG B N 1
ATOM 4004 C CA . ARG B 1 182 ? 11.078 -16.172 -3.633 1 96.81 182 ARG B CA 1
ATOM 4005 C C . ARG B 1 182 ? 11.875 -15.898 -4.906 1 96.81 182 ARG B C 1
ATOM 4007 O O . ARG B 1 182 ? 13.102 -16.031 -4.922 1 96.81 182 ARG B O 1
ATOM 4014 N N . GLN B 1 183 ? 11.164 -15.539 -5.941 1 95.12 183 GLN B N 1
ATOM 4015 C CA . GLN B 1 183 ? 11.82 -15.25 -7.211 1 95.12 183 GLN B CA 1
ATOM 4016 C C . GLN B 1 183 ? 12.695 -14 -7.109 1 95.12 183 GLN B C 1
ATOM 4018 O O . GLN B 1 183 ? 13.781 -13.953 -7.68 1 95.12 183 GLN B O 1
ATOM 4023 N N . LEU B 1 184 ? 12.273 -13.016 -6.438 1 95.62 184 LEU B N 1
ATOM 4024 C CA . LEU B 1 184 ? 12.992 -11.75 -6.309 1 95.62 184 LEU B CA 1
ATOM 4025 C C . LEU B 1 184 ? 14.234 -11.922 -5.449 1 95.62 184 LEU B C 1
ATOM 4027 O O . LEU B 1 184 ? 15.273 -11.312 -5.727 1 95.62 184 LEU B O 1
ATOM 4031 N N . TRP B 1 185 ? 14.125 -12.773 -4.434 1 95 185 TRP B N 1
ATOM 4032 C CA . TRP B 1 185 ? 15.227 -13.047 -3.52 1 95 185 TRP B CA 1
ATOM 4033 C C . TRP B 1 185 ? 15.328 -14.539 -3.209 1 95 185 TRP B C 1
ATOM 4035 O O . TRP B 1 185 ? 14.984 -14.969 -2.105 1 95 185 TRP B O 1
ATOM 4045 N N . PRO B 1 186 ? 15.828 -15.422 -4.102 1 90.69 186 PRO B N 1
ATOM 4046 C CA . PRO B 1 186 ? 15.805 -16.891 -4.039 1 90.69 186 PRO B CA 1
ATOM 4047 C C . PRO B 1 186 ? 16.484 -17.438 -2.785 1 90.69 186 PRO B C 1
ATOM 4049 O O . PRO B 1 186 ? 16.109 -18.516 -2.303 1 90.69 186 PRO B O 1
ATOM 4052 N N . GLU B 1 187 ? 17.375 -16.734 -2.072 1 88.06 187 GLU B N 1
ATOM 4053 C CA . GLU B 1 187 ? 18.125 -17.328 -0.963 1 88.06 187 GLU B CA 1
ATOM 4054 C C . GLU B 1 187 ? 17.578 -16.859 0.381 1 88.06 187 GLU B C 1
ATOM 4056 O O . GLU B 1 187 ? 18.047 -17.297 1.435 1 88.06 187 GLU B O 1
ATOM 4061 N N . GLN B 1 188 ? 16.5 -16.188 0.29 1 92.12 188 GLN B N 1
ATOM 4062 C CA . GLN B 1 188 ? 15.992 -15.617 1.529 1 92.12 188 GLN B CA 1
ATOM 4063 C C . GLN B 1 188 ? 14.961 -16.531 2.176 1 92.12 188 GLN B C 1
ATOM 4065 O O . GLN B 1 188 ? 14.086 -17.062 1.493 1 92.12 188 GLN B O 1
ATOM 4070 N N . SER B 1 189 ? 15.07 -16.703 3.465 1 90.44 189 SER B N 1
ATOM 4071 C CA . SER B 1 189 ? 14.086 -17.484 4.215 1 90.44 189 SER B CA 1
ATOM 4072 C C . SER B 1 189 ? 12.828 -16.656 4.492 1 90.44 189 SER B C 1
ATOM 4074 O O . SER B 1 189 ? 12.906 -15.461 4.742 1 90.44 189 SER B O 1
ATOM 4076 N N . PHE B 1 190 ? 11.57 -17.234 4.422 1 93.62 190 PHE B N 1
ATOM 4077 C CA . PHE B 1 190 ? 10.32 -16.516 4.68 1 93.62 190 PHE B CA 1
ATOM 4078 C C . PHE B 1 190 ? 10.188 -16.188 6.156 1 93.62 190 PHE B C 1
ATOM 4080 O O . PHE B 1 190 ? 9.609 -15.148 6.512 1 93.62 190 PHE B O 1
ATOM 4087 N N . ASN B 1 191 ? 10.656 -16.891 7.105 1 90.75 191 ASN B N 1
ATOM 4088 C CA . ASN B 1 191 ? 10.539 -16.656 8.539 1 90.75 191 ASN B CA 1
ATOM 4089 C C . ASN B 1 191 ? 9.203 -16.031 8.906 1 90.75 191 ASN B C 1
ATOM 4091 O O . ASN B 1 191 ? 9.148 -14.992 9.57 1 90.75 191 ASN B O 1
ATOM 4095 N N . CYS B 1 192 ? 8.117 -16.578 8.555 1 93.88 192 CYS B N 1
ATOM 4096 C CA . CYS B 1 192 ? 6.773 -16.016 8.68 1 93.88 192 CYS B CA 1
ATOM 4097 C C . CYS B 1 192 ? 6.375 -15.883 10.148 1 93.88 192 CYS B C 1
ATOM 4099 O O . CYS B 1 192 ? 5.457 -15.133 10.477 1 93.88 192 CYS B O 1
ATOM 4101 N N . HIS B 1 193 ? 7.059 -16.594 11 1 89.69 193 HIS B N 1
ATOM 4102 C CA . HIS B 1 193 ? 6.691 -16.594 12.414 1 89.69 193 HIS B CA 1
ATOM 4103 C C . HIS B 1 193 ? 6.781 -15.195 13.016 1 89.69 193 HIS B C 1
ATOM 4105 O O . HIS B 1 193 ? 6.137 -14.906 14.023 1 89.69 193 HIS B O 1
ATOM 4111 N N . ASN B 1 194 ? 7.527 -14.312 12.422 1 90.69 194 ASN B N 1
ATOM 4112 C CA . ASN B 1 194 ? 7.684 -12.953 12.922 1 90.69 194 ASN B CA 1
ATOM 4113 C C . ASN B 1 194 ? 6.75 -11.984 12.195 1 90.69 194 ASN B C 1
ATOM 4115 O O . ASN B 1 194 ? 6.805 -10.773 12.43 1 90.69 194 ASN B O 1
ATOM 4119 N N . TRP B 1 195 ? 5.996 -12.508 11.297 1 95.5 195 TRP B N 1
ATOM 4120 C CA . TRP B 1 195 ? 5.066 -11.656 10.57 1 95.5 195 TRP B CA 1
ATOM 4121 C C . TRP B 1 195 ? 3.756 -11.492 11.336 1 95.5 195 TRP B C 1
ATOM 4123 O O . TRP B 1 195 ? 3.4 -12.344 12.156 1 95.5 195 TRP B O 1
ATOM 4133 N N . VAL B 1 196 ? 3.141 -10.406 11.172 1 95 196 VAL B N 1
ATOM 4134 C CA . VAL B 1 196 ? 1.82 -10.141 11.734 1 95 196 VAL B CA 1
ATOM 4135 C C . VAL B 1 196 ? 0.744 -10.453 10.695 1 95 196 VAL B C 1
ATOM 4137 O O . VAL B 1 196 ? 0.791 -9.945 9.578 1 95 196 VAL B O 1
ATOM 4140 N N . VAL B 1 197 ? -0.193 -11.336 11.062 1 95.12 197 VAL B N 1
ATOM 4141 C CA . VAL B 1 197 ? -1.302 -11.727 10.195 1 95.12 197 VAL B CA 1
ATOM 4142 C C . VAL B 1 197 ? -2.627 -11.352 10.859 1 95.12 197 VAL B C 1
ATOM 4144 O O . VAL B 1 197 ? -2.924 -11.797 11.969 1 95.12 197 VAL B O 1
ATOM 4147 N N . ARG B 1 198 ? -3.416 -10.523 10.156 1 92.5 198 ARG B N 1
ATOM 4148 C CA . ARG B 1 198 ? -4.684 -10.086 10.719 1 92.5 198 ARG B CA 1
ATOM 4149 C C . ARG B 1 198 ? -5.816 -10.227 9.711 1 92.5 198 ARG B C 1
ATOM 4151 O O . ARG B 1 198 ? -5.676 -9.844 8.547 1 92.5 198 ARG B O 1
ATOM 4158 N N . GLN B 1 199 ? -6.84 -10.852 10.117 1 90.62 199 GLN B N 1
ATOM 4159 C CA . GLN B 1 199 ? -8.102 -10.859 9.375 1 90.62 199 GLN B CA 1
ATOM 4160 C C . GLN B 1 199 ? -9.109 -9.898 10.008 1 90.62 199 GLN B C 1
ATOM 4162 O O . GLN B 1 199 ? -9.727 -10.227 11.023 1 90.62 199 GLN B O 1
ATOM 4167 N N . VAL B 1 200 ? -9.359 -8.758 9.5 1 85.62 200 VAL B N 1
ATOM 4168 C CA . VAL B 1 200 ? -10.18 -7.703 10.094 1 85.62 200 VAL B CA 1
ATOM 4169 C C . VAL B 1 200 ? -11.656 -8.008 9.875 1 85.62 200 VAL B C 1
ATOM 4171 O O . VAL B 1 200 ? -12.477 -7.824 10.773 1 85.62 200 VAL B O 1
ATOM 4174 N N . ASN B 1 201 ? -12.016 -8.375 8.625 1 85.81 201 ASN B N 1
ATOM 4175 C CA . ASN B 1 201 ? -13.328 -8.852 8.211 1 85.81 201 ASN B CA 1
ATOM 4176 C C . ASN B 1 201 ? -13.227 -10.094 7.336 1 85.81 201 ASN B C 1
ATOM 4178 O O . ASN B 1 201 ? -12.141 -10.445 6.879 1 85.81 201 ASN B O 1
ATOM 4182 N N . ASP B 1 202 ? -14.367 -10.68 7.219 1 86.31 202 ASP B N 1
ATOM 4183 C CA . ASP B 1 202 ? -14.375 -11.836 6.328 1 86.31 202 ASP B CA 1
ATOM 4184 C C . ASP B 1 202 ? -13.898 -11.453 4.93 1 86.31 202 ASP B C 1
ATOM 4186 O O . ASP B 1 202 ? -14.398 -10.492 4.34 1 86.31 202 ASP B O 1
ATOM 4190 N N . GLY B 1 203 ? -12.891 -12.18 4.574 1 90.62 203 GLY B N 1
ATOM 4191 C CA . GLY B 1 203 ? -12.414 -11.945 3.221 1 90.62 203 GLY B CA 1
ATOM 4192 C C . GLY B 1 203 ? -11.367 -10.844 3.141 1 90.62 203 GLY B C 1
ATOM 4193 O O . GLY B 1 203 ? -10.969 -10.445 2.047 1 90.62 203 GLY B O 1
ATOM 4194 N N . GLU B 1 204 ? -11.008 -10.305 4.34 1 92.88 204 GLU B N 1
ATOM 4195 C CA . GLU B 1 204 ? -10.008 -9.242 4.398 1 92.88 204 GLU B CA 1
ATOM 4196 C C . GLU B 1 204 ? -8.773 -9.688 5.184 1 92.88 204 GLU B C 1
ATOM 4198 O O . GLU B 1 204 ? -8.836 -9.867 6.398 1 92.88 204 GLU B O 1
ATOM 4203 N N . LEU B 1 205 ? -7.633 -9.844 4.484 1 94.69 205 LEU B N 1
ATOM 4204 C CA . LEU B 1 205 ? -6.398 -10.297 5.121 1 94.69 205 LEU B CA 1
ATOM 4205 C C . LEU B 1 205 ? -5.281 -9.273 4.922 1 94.69 205 LEU B C 1
ATOM 4207 O O . LEU B 1 205 ? -5.121 -8.727 3.828 1 94.69 205 LEU B O 1
ATOM 4211 N N . VAL B 1 206 ? -4.602 -8.992 5.98 1 96.38 206 VAL B N 1
ATOM 4212 C CA . VAL B 1 206 ? -3.402 -8.164 5.883 1 96.38 206 VAL B CA 1
ATOM 4213 C C . VAL B 1 206 ? -2.234 -8.859 6.582 1 96.38 206 VAL B C 1
ATOM 4215 O O . VAL B 1 206 ? -2.412 -9.477 7.633 1 96.38 206 VAL B O 1
ATOM 4218 N N . ILE B 1 207 ? -1.101 -8.844 5.926 1 96.81 207 ILE B N 1
ATOM 4219 C CA . ILE B 1 207 ? 0.138 -9.391 6.465 1 96.81 207 ILE B CA 1
ATOM 4220 C C . ILE B 1 207 ? 1.22 -8.312 6.473 1 96.81 207 ILE B C 1
ATOM 4222 O O . ILE B 1 207 ? 1.453 -7.652 5.461 1 96.81 207 ILE B O 1
ATOM 4226 N N . LEU B 1 208 ? 1.816 -8.094 7.621 1 96.94 208 LEU B N 1
ATOM 4227 C CA . LEU B 1 208 ? 2.969 -7.215 7.773 1 96.94 208 LEU B CA 1
ATOM 4228 C C . LEU B 1 208 ? 4.184 -7.988 8.273 1 96.94 208 LEU B C 1
ATOM 4230 O O . LEU B 1 208 ? 4.098 -8.711 9.266 1 96.94 208 LEU B O 1
ATOM 4234 N N . GLY B 1 209 ? 5.285 -7.832 7.504 1 94.75 209 GLY B N 1
ATOM 4235 C CA . GLY B 1 209 ? 6.492 -8.523 7.926 1 94.75 209 GLY B CA 1
ATOM 4236 C C . GLY B 1 209 ? 7.758 -7.898 7.371 1 94.75 209 GLY B C 1
ATOM 4237 O O . GLY B 1 209 ? 7.758 -6.738 6.953 1 94.75 209 GLY B O 1
ATOM 4238 N N . GLU B 1 210 ? 8.797 -8.656 7.602 1 94.25 210 GLU B N 1
ATOM 4239 C CA . GLU B 1 210 ? 10.102 -8.328 7.039 1 94.25 210 GLU B CA 1
ATOM 4240 C C . GLU B 1 210 ? 10.641 -9.477 6.191 1 94.25 210 GLU B C 1
ATOM 4242 O O . GLU B 1 210 ? 10.508 -10.648 6.562 1 94.25 210 GLU B O 1
ATOM 4247 N N . TYR B 1 211 ? 11.07 -9.18 5.027 1 94.56 211 TYR B N 1
ATOM 4248 C CA . TYR B 1 211 ? 11.672 -10.133 4.102 1 94.56 211 TYR B CA 1
ATOM 4249 C C . TYR B 1 211 ? 12.906 -9.539 3.432 1 94.56 211 TYR B C 1
ATOM 4251 O O . TYR B 1 211 ? 12.812 -8.531 2.73 1 94.56 211 TYR B O 1
ATOM 4259 N N . ASN B 1 212 ? 14.07 -10.117 3.615 1 92.56 212 ASN B N 1
ATOM 4260 C CA . ASN B 1 212 ? 15.336 -9.609 3.09 1 92.56 212 ASN B CA 1
ATOM 4261 C C . ASN B 1 212 ? 15.609 -8.188 3.584 1 92.56 212 ASN B C 1
ATOM 4263 O O . ASN B 1 212 ? 16.016 -7.324 2.807 1 92.56 212 ASN B O 1
ATOM 4267 N N . ASN B 1 213 ? 15.242 -7.898 4.812 1 90.5 213 ASN B N 1
ATOM 4268 C CA . ASN B 1 213 ? 15.484 -6.629 5.484 1 90.5 213 ASN B CA 1
ATOM 4269 C C . ASN B 1 213 ? 14.688 -5.492 4.855 1 90.5 213 ASN B C 1
ATOM 4271 O O . ASN B 1 213 ? 15.133 -4.344 4.848 1 90.5 213 ASN B O 1
ATOM 4275 N N . ILE B 1 214 ? 13.617 -5.875 4.188 1 93.19 214 ILE B N 1
ATOM 4276 C CA . ILE B 1 214 ? 12.727 -4.836 3.68 1 93.19 214 ILE B CA 1
ATOM 4277 C C . ILE B 1 214 ? 11.336 -5.012 4.273 1 93.19 214 ILE B C 1
ATOM 4279 O O . ILE B 1 214 ? 10.977 -6.109 4.707 1 93.19 214 ILE B O 1
ATOM 4283 N N . ILE B 1 215 ? 10.594 -3.947 4.328 1 95.88 215 ILE B N 1
ATOM 4284 C CA . ILE B 1 215 ? 9.227 -4.004 4.824 1 95.88 215 ILE B CA 1
ATOM 4285 C C . ILE B 1 215 ? 8.336 -4.734 3.816 1 95.88 215 ILE B C 1
ATOM 4287 O O . ILE B 1 215 ? 8.375 -4.438 2.621 1 95.88 215 ILE B O 1
ATOM 4291 N N . LEU B 1 216 ? 7.625 -5.73 4.281 1 97.25 216 LEU B N 1
ATOM 4292 C CA . LEU B 1 216 ? 6.688 -6.488 3.457 1 97.25 216 LEU B CA 1
ATOM 4293 C C . LEU B 1 216 ? 5.25 -6.234 3.896 1 97.25 216 LEU B C 1
ATOM 4295 O O . LEU B 1 216 ? 4.926 -6.375 5.078 1 97.25 216 LEU B O 1
ATOM 4299 N N . ASN B 1 217 ? 4.473 -5.848 2.98 1 97.38 217 ASN B N 1
ATOM 4300 C CA . ASN B 1 217 ? 3.035 -5.738 3.195 1 97.38 217 ASN B CA 1
ATOM 4301 C C . ASN B 1 217 ? 2.252 -6.523 2.148 1 97.38 217 ASN B C 1
ATOM 4303 O O . ASN B 1 217 ? 2.488 -6.375 0.948 1 97.38 217 ASN B O 1
ATOM 4307 N N . ILE B 1 218 ? 1.35 -7.383 2.562 1 97.75 218 ILE B N 1
ATOM 4308 C CA . ILE B 1 218 ? 0.437 -8.094 1.677 1 97.75 218 ILE B CA 1
ATOM 4309 C C . ILE B 1 218 ? -1.007 -7.82 2.092 1 97.75 218 ILE B C 1
ATOM 4311 O O . ILE B 1 218 ? -1.398 -8.109 3.225 1 97.75 218 ILE B O 1
ATOM 4315 N N . TYR B 1 219 ? -1.732 -7.285 1.189 1 97.31 219 TYR B N 1
ATOM 4316 C CA . TYR B 1 219 ? -3.158 -7.062 1.397 1 97.31 219 TYR B CA 1
ATOM 4317 C C . TYR B 1 219 ? -3.988 -7.875 0.411 1 97.31 219 TYR B C 1
ATOM 4319 O O . TYR B 1 219 ? -3.768 -7.805 -0.8 1 97.31 219 TYR B O 1
ATOM 4327 N N . ILE B 1 220 ? -4.883 -8.641 0.931 1 95.69 220 ILE B N 1
ATOM 4328 C CA . ILE B 1 220 ? -5.82 -9.422 0.128 1 95.69 220 ILE B CA 1
ATOM 4329 C C . ILE B 1 220 ? -7.254 -9.078 0.531 1 95.69 220 ILE B C 1
ATOM 4331 O O . ILE B 1 220 ? -7.621 -9.195 1.703 1 95.69 220 ILE B O 1
ATOM 4335 N N . SER B 1 221 ? -8.039 -8.719 -0.447 1 94.44 221 SER B N 1
ATOM 4336 C CA . SER B 1 221 ? -9.43 -8.375 -0.185 1 94.44 221 SER B CA 1
ATOM 4337 C C . SER B 1 221 ? -10.367 -9.047 -1.187 1 94.44 221 SER B C 1
ATOM 4339 O O . SER B 1 221 ? -10.094 -9.062 -2.389 1 94.44 221 SER B O 1
ATOM 4341 N N . MET B 1 222 ? -11.43 -9.531 -0.663 1 91.19 222 MET B N 1
ATOM 4342 C CA . MET B 1 222 ? -12.453 -10.125 -1.516 1 91.19 222 MET B CA 1
ATOM 4343 C C . MET B 1 222 ? -13.594 -9.148 -1.763 1 91.19 222 MET B C 1
ATOM 4345 O O . MET B 1 222 ? -14.586 -9.492 -2.416 1 91.19 222 MET B O 1
ATOM 4349 N N . SER B 1 223 ? -13.461 -7.953 -1.267 1 89.69 223 SER B N 1
ATOM 4350 C CA . SER B 1 223 ? -14.578 -7.02 -1.339 1 89.69 223 SER B CA 1
ATOM 4351 C C . SER B 1 223 ? -14.156 -5.695 -1.961 1 89.69 223 SER B C 1
ATOM 4353 O O . SER B 1 223 ? -14.992 -4.957 -2.492 1 89.69 223 SER B O 1
ATOM 4355 N N . ALA B 1 224 ? -12.883 -5.438 -1.868 1 90.38 224 ALA B N 1
ATOM 4356 C CA . ALA B 1 224 ? -12.406 -4.145 -2.354 1 90.38 224 ALA B CA 1
ATOM 4357 C C . ALA B 1 224 ? -12.516 -4.055 -3.873 1 90.38 224 ALA B C 1
ATOM 4359 O O . ALA B 1 224 ? -12.367 -5.062 -4.57 1 90.38 224 ALA B O 1
ATOM 4360 N N . ARG B 1 225 ? -12.766 -2.867 -4.305 1 85.75 225 ARG B N 1
ATOM 4361 C CA . ARG B 1 225 ? -12.836 -2.617 -5.742 1 85.75 225 ARG B CA 1
ATOM 4362 C C . ARG B 1 225 ? -11.891 -1.495 -6.152 1 85.75 225 ARG B C 1
ATOM 4364 O O . ARG B 1 225 ? -11.633 -0.574 -5.371 1 85.75 225 ARG B O 1
ATOM 4371 N N . PRO B 1 226 ? -11.367 -1.43 -7.391 1 82.31 226 PRO B N 1
ATOM 4372 C CA . PRO B 1 226 ? -11.562 -2.475 -8.398 1 82.31 226 PRO B CA 1
ATOM 4373 C C . PRO B 1 226 ? -10.773 -3.746 -8.086 1 82.31 226 PRO B C 1
ATOM 4375 O O . PRO B 1 226 ? -9.977 -3.77 -7.145 1 82.31 226 PRO B O 1
ATOM 4378 N N . THR B 1 227 ? -11.055 -4.762 -8.859 1 82.31 227 THR B N 1
ATOM 4379 C CA . THR B 1 227 ? -10.219 -5.957 -8.773 1 82.31 227 THR B CA 1
ATOM 4380 C C . THR B 1 227 ? -8.828 -5.684 -9.336 1 82.31 227 THR B C 1
ATOM 4382 O O . THR B 1 227 ? -8.688 -5.191 -10.461 1 82.31 227 THR B O 1
ATOM 4385 N N . ILE B 1 228 ? -7.875 -5.965 -8.484 1 83.19 228 ILE B N 1
ATOM 4386 C CA . ILE B 1 228 ? -6.504 -5.707 -8.914 1 83.19 228 ILE B CA 1
ATOM 4387 C C . ILE B 1 228 ? -5.578 -6.797 -8.367 1 83.19 228 ILE B C 1
ATOM 4389 O O . ILE B 1 228 ? -5.906 -7.457 -7.375 1 83.19 228 ILE B O 1
ATOM 4393 N N . CYS B 1 229 ? -4.512 -7.047 -9.039 1 88.94 229 CYS B N 1
ATOM 4394 C CA . CYS B 1 229 ? -3.375 -7.848 -8.602 1 88.94 229 CYS B CA 1
ATOM 4395 C C . CYS B 1 229 ? -2.059 -7.172 -8.961 1 88.94 229 CYS B C 1
ATOM 4397 O O . CYS B 1 229 ? -1.604 -7.258 -10.102 1 88.94 229 CYS B O 1
ATOM 4399 N N . GLN B 1 230 ? -1.504 -6.547 -7.941 1 89.94 230 GLN B N 1
ATOM 4400 C CA . GLN B 1 230 ? -0.337 -5.719 -8.219 1 89.94 230 GLN B CA 1
ATOM 4401 C C . GLN B 1 230 ? 0.608 -5.672 -7.023 1 89.94 230 GLN B C 1
ATOM 4403 O O . GLN B 1 230 ? 0.223 -6.031 -5.91 1 89.94 230 GLN B O 1
ATOM 4408 N N . PHE B 1 231 ? 1.82 -5.355 -7.301 1 93.94 231 PHE B N 1
ATOM 4409 C CA . PHE B 1 231 ? 2.754 -5.051 -6.227 1 93.94 231 PHE B CA 1
ATOM 4410 C C . PHE B 1 231 ? 3.705 -3.93 -6.633 1 93.94 231 PHE B C 1
ATOM 4412 O O . PHE B 1 231 ? 3.807 -3.596 -7.816 1 93.94 231 PHE B O 1
ATOM 4419 N N . SER B 1 232 ? 4.297 -3.311 -5.668 1 94.75 232 SER B N 1
ATOM 4420 C CA . SER B 1 232 ? 5.289 -2.264 -5.891 1 94.75 232 SER B CA 1
ATOM 4421 C C . SER B 1 232 ? 6.504 -2.453 -4.984 1 94.75 232 SER B C 1
ATOM 4423 O O . SER B 1 232 ? 6.395 -3.033 -3.904 1 94.75 232 SER B O 1
ATOM 4425 N N . ILE B 1 233 ? 7.617 -2.039 -5.523 1 95.88 233 ILE B N 1
ATOM 4426 C CA . ILE B 1 233 ? 8.859 -2.02 -4.754 1 95.88 233 ILE B CA 1
ATOM 4427 C C . ILE B 1 233 ? 9.391 -0.592 -4.676 1 95.88 233 ILE B C 1
ATOM 4429 O O . ILE B 1 233 ? 9.711 0.014 -5.703 1 95.88 233 ILE B O 1
ATOM 4433 N N . GLN B 1 234 ? 9.406 -0.102 -3.479 1 94.5 234 GLN B N 1
ATOM 4434 C CA . GLN B 1 234 ? 10 1.214 -3.26 1 94.5 234 GLN B CA 1
ATOM 4435 C C . GLN B 1 234 ? 11.469 1.098 -2.861 1 94.5 234 GLN B C 1
ATOM 4437 O O . GLN B 1 234 ? 11.82 0.299 -1.991 1 94.5 234 GLN B O 1
ATOM 4442 N N . SER B 1 235 ? 12.289 1.865 -3.551 1 94.12 235 SER B N 1
ATOM 4443 C CA . SER B 1 235 ? 13.727 1.844 -3.311 1 94.12 235 SER B CA 1
ATOM 4444 C C . SER B 1 235 ? 14.273 3.254 -3.117 1 94.12 235 SER B C 1
ATOM 4446 O O . SER B 1 235 ? 13.516 4.227 -3.123 1 94.12 235 SER B O 1
ATOM 4448 N N . THR B 1 236 ? 15.57 3.34 -2.895 1 91.94 236 THR B N 1
ATOM 4449 C CA . THR B 1 236 ? 16.234 4.613 -2.65 1 91.94 236 THR B CA 1
ATOM 4450 C C . THR B 1 236 ? 16.359 5.414 -3.943 1 91.94 236 THR B C 1
ATOM 4452 O O . THR B 1 236 ? 16.703 6.602 -3.916 1 91.94 236 THR B O 1
ATOM 4455 N N . VAL B 1 237 ? 16.016 4.816 -5.105 1 89.62 237 VAL B N 1
ATOM 4456 C CA . VAL B 1 237 ? 16.172 5.527 -6.371 1 89.62 237 VAL B CA 1
ATOM 4457 C C . VAL B 1 237 ? 14.789 5.766 -6.988 1 89.62 237 VAL B C 1
ATOM 4459 O O . VAL B 1 237 ? 14.609 6.699 -7.773 1 89.62 237 VAL B O 1
ATOM 4462 N N . GLY B 1 238 ? 13.922 4.914 -6.629 1 89.69 238 GLY B N 1
ATOM 4463 C CA . GLY B 1 238 ? 12.602 5.012 -7.234 1 89.69 238 GLY B CA 1
ATOM 4464 C C . GLY B 1 238 ? 11.68 3.885 -6.82 1 89.69 238 GLY B C 1
ATOM 4465 O O . GLY B 1 238 ? 11.961 3.152 -5.871 1 89.69 238 GLY B O 1
ATOM 4466 N N . THR B 1 239 ? 10.547 3.852 -7.5 1 89.94 239 THR B N 1
ATOM 4467 C CA . THR B 1 239 ? 9.539 2.838 -7.219 1 89.94 239 THR B CA 1
ATOM 4468 C C . THR B 1 239 ? 9.18 2.061 -8.484 1 89.94 239 THR B C 1
ATOM 4470 O O . THR B 1 239 ? 9.023 2.648 -9.555 1 89.94 239 THR B O 1
ATOM 4473 N N . LEU B 1 240 ? 9.156 0.762 -8.375 1 90.44 240 LEU B N 1
ATOM 4474 C CA . LEU B 1 240 ? 8.688 -0.138 -9.422 1 90.44 240 LEU B CA 1
ATOM 4475 C C . LEU B 1 240 ? 7.242 -0.558 -9.172 1 90.44 240 LEU B C 1
ATOM 4477 O O . LEU B 1 240 ? 6.914 -1.053 -8.094 1 90.44 240 LEU B O 1
ATOM 4481 N N . HIS B 1 241 ? 6.355 -0.281 -10.102 1 88 241 HIS B N 1
ATOM 4482 C CA . HIS B 1 241 ? 4.965 -0.711 -10.031 1 88 241 HIS B CA 1
ATOM 4483 C C . HIS B 1 241 ? 4.676 -1.828 -11.023 1 88 241 HIS B C 1
ATOM 4485 O O . HIS B 1 241 ? 4.887 -1.66 -12.227 1 88 241 HIS B O 1
ATOM 4491 N N . VAL B 1 242 ? 4.199 -2.93 -10.516 1 88.88 242 VAL B N 1
ATOM 4492 C CA . VAL B 1 242 ? 3.928 -4.078 -11.383 1 88.88 242 VAL B CA 1
ATOM 4493 C C . VAL B 1 242 ? 2.443 -4.43 -11.32 1 88.88 242 VAL B C 1
ATOM 4495 O O . VAL B 1 242 ? 1.878 -4.574 -10.234 1 88.88 242 VAL B O 1
ATOM 4498 N N . ASN B 1 243 ? 1.852 -4.473 -12.422 1 83.38 243 ASN B N 1
ATOM 4499 C CA . ASN B 1 243 ? 0.5 -5.012 -12.539 1 83.38 243 ASN B CA 1
ATOM 4500 C C . ASN B 1 243 ? 0.51 -6.434 -13.102 1 83.38 243 ASN B C 1
ATOM 4502 O O . ASN B 1 243 ? 0.917 -6.652 -14.242 1 83.38 243 ASN B O 1
ATOM 4506 N N . LEU B 1 244 ? 0.029 -7.309 -12.367 1 80.69 244 LEU B N 1
ATOM 4507 C CA . LEU B 1 244 ? 0.164 -8.719 -12.727 1 80.69 244 LEU B CA 1
ATOM 4508 C C . LEU B 1 244 ? -0.959 -9.148 -13.664 1 80.69 244 LEU B C 1
ATOM 4510 O O . LEU B 1 244 ? -0.8 -10.102 -14.43 1 80.69 244 LEU B O 1
ATOM 4514 N N . PHE B 1 245 ? -2.07 -8.438 -13.594 1 69.38 245 PHE B N 1
ATOM 4515 C CA . PHE B 1 245 ? -3.168 -8.75 -14.5 1 69.38 245 PHE B CA 1
ATOM 4516 C C . PHE B 1 245 ? -2.871 -8.242 -15.906 1 69.38 245 PHE B C 1
ATOM 4518 O O . PHE B 1 245 ? -3.105 -8.945 -16.891 1 69.38 245 PHE B O 1
ATOM 4525 N N . HIS B 1 246 ? -2.252 -7.086 -15.883 1 67.12 246 HIS B N 1
ATOM 4526 C CA . HIS B 1 246 ? -2.029 -6.457 -17.172 1 67.12 246 HIS B CA 1
ATOM 4527 C C . HIS B 1 246 ? -0.574 -6.594 -17.609 1 67.12 246 HIS B C 1
ATOM 4529 O O . HIS B 1 246 ? -0.206 -6.16 -18.703 1 67.12 246 HIS B O 1
ATOM 4535 N N . ASP B 1 247 ? 0.169 -7.121 -16.828 1 68.12 247 ASP B N 1
ATOM 4536 C CA . ASP B 1 247 ? 1.541 -7.543 -17.078 1 68.12 247 ASP B CA 1
ATOM 4537 C C . ASP B 1 247 ? 2.406 -6.363 -17.516 1 68.12 247 ASP B C 1
ATOM 4539 O O . ASP B 1 247 ? 3.043 -6.41 -18.578 1 68.12 247 ASP B O 1
ATOM 4543 N N . TYR B 1 248 ? 2.43 -5.34 -16.75 1 64.38 248 TYR B N 1
ATOM 4544 C CA . TYR B 1 248 ? 3.342 -4.242 -17.062 1 64.38 248 TYR B CA 1
ATOM 4545 C C . TYR B 1 248 ? 4.098 -3.797 -15.812 1 64.38 248 TYR B C 1
ATOM 4547 O O . TYR B 1 248 ? 3.688 -4.094 -14.688 1 64.38 248 TYR B O 1
ATOM 4555 N N . LEU B 1 249 ? 5.211 -3.223 -16.156 1 62.06 249 LEU B N 1
ATOM 4556 C CA . LEU B 1 249 ? 6.047 -2.568 -15.148 1 62.06 249 LEU B CA 1
ATOM 4557 C C . LEU B 1 249 ? 6.145 -1.07 -15.414 1 62.06 249 LEU B C 1
ATOM 4559 O O . LEU B 1 249 ? 6.371 -0.65 -16.547 1 62.06 249 LEU B O 1
ATOM 4563 N N . VAL B 1 250 ? 5.848 -0.313 -14.383 1 70.31 250 VAL B N 1
ATOM 4564 C CA . VAL B 1 250 ? 6.059 1.13 -14.445 1 70.31 250 VAL B CA 1
ATOM 4565 C C . VAL B 1 250 ? 7.125 1.541 -13.438 1 70.31 250 VAL B C 1
ATOM 4567 O O . VAL B 1 250 ? 7.078 1.129 -12.273 1 70.31 250 VAL B O 1
ATOM 4570 N N . LYS B 1 251 ? 8.109 2.303 -14.023 1 72.44 251 LYS B N 1
ATOM 4571 C CA . LYS B 1 251 ? 9.18 2.814 -13.18 1 72.44 251 LYS B CA 1
ATOM 4572 C C . LYS B 1 251 ? 8.961 4.289 -12.844 1 72.44 251 LYS B C 1
ATOM 4574 O O . LYS B 1 251 ? 8.727 5.105 -13.734 1 72.44 251 LYS B O 1
ATOM 4579 N N . GLU B 1 252 ? 8.945 4.59 -11.5 1 73.81 252 GLU B N 1
ATOM 4580 C CA . GLU B 1 252 ? 8.875 5.965 -11.016 1 73.81 252 GLU B CA 1
ATOM 4581 C C . GLU B 1 252 ? 10.18 6.379 -10.336 1 73.81 252 GLU B C 1
ATOM 4583 O O . GLU B 1 252 ? 10.578 5.781 -9.336 1 73.81 252 GLU B O 1
ATOM 4588 N N . PHE B 1 253 ? 10.891 7.41 -10.891 1 68.31 253 PHE B N 1
ATOM 4589 C CA . PHE B 1 253 ? 12.188 7.797 -10.352 1 68.31 253 PHE B CA 1
ATOM 4590 C C . PHE B 1 253 ? 12.062 9.016 -9.453 1 68.31 253 PHE B C 1
ATOM 4592 O O . PHE B 1 253 ? 11.133 9.812 -9.609 1 68.31 253 PHE B O 1
ATOM 4599 N N . GLY B 1 254 ? 12.836 9.172 -8.352 1 66.94 254 GLY B N 1
ATOM 4600 C CA . GLY B 1 254 ? 12.852 10.266 -7.391 1 66.94 254 GLY B CA 1
ATOM 4601 C C . GLY B 1 254 ? 13.57 11.5 -7.906 1 66.94 254 GLY B C 1
ATOM 4602 O O . GLY B 1 254 ? 13.828 12.43 -7.145 1 66.94 254 GLY B O 1
ATOM 4603 N N . GLY B 1 255 ? 14.047 11.688 -9.172 1 53.94 255 GLY B N 1
ATOM 4604 C CA . GLY B 1 255 ? 14.938 12.781 -9.523 1 53.94 255 GLY B CA 1
ATOM 4605 C C . GLY B 1 255 ? 14.422 14.133 -9.062 1 53.94 255 GLY B C 1
ATOM 4606 O O . GLY B 1 255 ? 13.227 14.406 -9.125 1 53.94 255 GLY B O 1
ATOM 4607 N N . VAL B 1 256 ? 15.062 14.688 -8.023 1 44.69 256 VAL B N 1
ATOM 4608 C CA . VAL B 1 256 ? 14.93 15.977 -7.352 1 44.69 256 VAL B CA 1
ATOM 4609 C C . VAL B 1 256 ? 14.945 17.094 -8.383 1 44.69 256 VAL B C 1
ATOM 4611 O O . VAL B 1 256 ? 15.055 18.281 -8.031 1 44.69 256 VAL B O 1
ATOM 4614 N N . SER B 1 257 ? 15.18 17.016 -9.562 1 39.09 257 SER B N 1
ATOM 4615 C CA . SER B 1 257 ? 15.281 18.375 -10.094 1 39.09 257 SER B CA 1
ATOM 4616 C C . SER B 1 257 ? 13.945 19.109 -9.992 1 39.09 257 SER B C 1
ATOM 4618 O O . SER B 1 257 ? 12.891 18.469 -9.984 1 39.09 257 SER B O 1
ATOM 4620 N N . LYS B 1 258 ? 13.961 20.344 -9.516 1 39.81 258 LYS B N 1
ATOM 4621 C CA . LYS B 1 258 ? 12.867 21.297 -9.297 1 39.81 258 LYS B CA 1
ATOM 4622 C C . LYS B 1 258 ? 11.773 21.125 -10.344 1 39.81 258 LYS B C 1
ATOM 4624 O O . LYS B 1 258 ? 10.586 21.141 -10.016 1 39.81 258 LYS B O 1
ATOM 4629 N N . ILE B 1 259 ? 12.227 20.953 -11.492 1 33.5 259 ILE B N 1
ATOM 4630 C CA . ILE B 1 259 ? 11.32 20.938 -12.633 1 33.5 259 ILE B CA 1
ATOM 4631 C C . ILE B 1 259 ? 10.641 19.578 -12.727 1 33.5 259 ILE B C 1
ATOM 4633 O O . ILE B 1 259 ? 9.453 19.484 -13.039 1 33.5 259 ILE B O 1
ATOM 4637 N N . LYS B 1 260 ? 11.305 18.656 -12.438 1 41.34 260 LYS B N 1
ATOM 4638 C CA . LYS B 1 260 ? 10.828 17.297 -12.688 1 41.34 260 LYS B CA 1
ATOM 4639 C C . LYS B 1 260 ? 9.844 16.844 -11.609 1 41.34 260 LYS B C 1
ATOM 4641 O O . LYS B 1 260 ? 9.039 15.945 -11.828 1 41.34 260 LYS B O 1
ATOM 4646 N N . LYS B 1 261 ? 9.977 17.391 -10.453 1 43.44 261 LYS B N 1
ATOM 4647 C CA . LYS B 1 261 ? 9.023 17.188 -9.367 1 43.44 261 LYS B CA 1
ATOM 4648 C C . LYS B 1 261 ? 7.613 17.594 -9.773 1 43.44 261 LYS B C 1
ATOM 4650 O O . LYS B 1 261 ? 6.633 17.016 -9.32 1 43.44 261 LYS B O 1
ATOM 4655 N N . ILE B 1 262 ? 7.707 18.594 -10.57 1 39.5 262 ILE B N 1
ATOM 4656 C CA . ILE B 1 262 ? 6.43 19.141 -11.023 1 39.5 262 ILE B CA 1
ATOM 4657 C C . ILE B 1 262 ? 5.844 18.234 -12.109 1 39.5 262 ILE B C 1
ATOM 4659 O O . ILE B 1 262 ? 4.629 18.031 -12.164 1 39.5 262 ILE B O 1
ATOM 4663 N N . THR B 1 263 ? 6.711 17.656 -12.875 1 41.97 263 THR B N 1
ATOM 4664 C CA . THR B 1 263 ? 6.246 16.953 -14.07 1 41.97 263 THR B CA 1
ATOM 4665 C C . THR B 1 263 ? 6.078 15.469 -13.797 1 41.97 263 THR B C 1
ATOM 4667 O O . THR B 1 263 ? 5.441 14.758 -14.57 1 41.97 263 THR B O 1
ATOM 4670 N N . GLN B 1 264 ? 6.559 15.031 -12.805 1 43.38 264 GLN B N 1
ATOM 4671 C CA . GLN B 1 264 ? 6.699 13.594 -12.586 1 43.38 264 GLN B CA 1
ATOM 4672 C C . GLN B 1 264 ? 5.336 12.922 -12.43 1 43.38 264 GLN B C 1
ATOM 4674 O O . GLN B 1 264 ? 5.09 11.867 -13.016 1 43.38 264 GLN B O 1
ATOM 4679 N N . PRO B 1 265 ? 4.574 13.516 -11.633 1 42.12 265 PRO B N 1
ATOM 4680 C CA . PRO B 1 265 ? 3.299 12.797 -11.539 1 42.12 265 PRO B CA 1
ATOM 4681 C C . PRO B 1 265 ? 2.578 12.703 -12.875 1 42.12 265 PRO B C 1
ATOM 4683 O O . PRO B 1 265 ? 1.92 11.695 -13.156 1 42.12 265 PRO B O 1
ATOM 4686 N N . ILE B 1 266 ? 2.75 13.68 -13.648 1 42.47 266 ILE B N 1
ATOM 4687 C CA . ILE B 1 266 ? 2.172 13.68 -14.992 1 42.47 266 ILE B CA 1
ATOM 4688 C C . ILE B 1 266 ? 2.773 12.531 -15.805 1 42.47 266 ILE B C 1
ATOM 4690 O O . ILE B 1 266 ? 2.049 11.797 -16.484 1 42.47 266 ILE B O 1
ATOM 4694 N N . PHE B 1 267 ? 3.941 12.547 -15.656 1 40.06 267 PHE B N 1
ATOM 4695 C CA . PHE B 1 267 ? 4.637 11.555 -16.484 1 40.06 267 PHE B CA 1
ATOM 4696 C C . PHE B 1 267 ? 4.316 10.148 -16 1 40.06 267 PHE B C 1
ATOM 4698 O O . PHE B 1 267 ? 4.156 9.234 -16.828 1 40.06 267 PHE B O 1
ATOM 4705 N N . LEU B 1 268 ? 4.23 10.094 -14.742 1 44.72 268 LEU B N 1
ATOM 4706 C CA . LEU B 1 268 ? 3.912 8.766 -14.219 1 44.72 268 LEU B CA 1
ATOM 4707 C C . LEU B 1 268 ? 2.498 8.352 -14.609 1 44.72 268 LEU B C 1
ATOM 4709 O O . LEU B 1 268 ? 2.273 7.215 -15.023 1 44.72 268 LEU B O 1
ATOM 4713 N N . SER B 1 269 ? 1.621 9.266 -14.367 1 43.78 269 SER B N 1
ATOM 4714 C CA . SER B 1 269 ? 0.253 8.977 -14.789 1 43.78 269 SER B CA 1
ATOM 4715 C C . SER B 1 269 ? 0.171 8.734 -16.297 1 43.78 269 SER B C 1
ATOM 4717 O O . SER B 1 269 ? -0.545 7.84 -16.75 1 43.78 269 SER B O 1
ATOM 4719 N N . PHE B 1 270 ? 0.958 9.523 -16.984 1 42.53 270 PHE B N 1
ATOM 4720 C CA . PHE B 1 270 ? 1.024 9.352 -18.422 1 42.53 270 PHE B CA 1
ATOM 4721 C C . PHE B 1 270 ? 1.637 8 -18.781 1 42.53 270 PHE B C 1
ATOM 4723 O O . PHE B 1 270 ? 1.153 7.312 -19.672 1 42.53 270 PHE B O 1
ATOM 4730 N N . LYS B 1 271 ? 2.617 7.848 -18.109 1 44.41 271 LYS B N 1
ATOM 4731 C CA . LYS B 1 271 ? 3.322 6.609 -18.422 1 44.41 271 LYS B CA 1
ATOM 4732 C C . LYS B 1 271 ? 2.504 5.391 -18 1 44.41 271 LYS B C 1
ATOM 4734 O O . LYS B 1 271 ? 2.449 4.395 -18.734 1 44.41 271 LYS B O 1
ATOM 4739 N N . MET B 1 272 ? 1.949 5.594 -16.875 1 42.78 272 MET B N 1
ATOM 4740 C CA . MET B 1 272 ? 1.065 4.5 -16.469 1 42.78 272 MET B CA 1
ATOM 4741 C C . MET B 1 272 ? -0.102 4.363 -17.438 1 42.78 272 MET B C 1
ATOM 4743 O O . MET B 1 272 ? -0.49 3.248 -17.797 1 42.78 272 MET B O 1
ATOM 4747 N N . PHE B 1 273 ? -0.544 5.484 -17.812 1 43.62 273 PHE B N 1
ATOM 4748 C CA . PHE B 1 273 ? -1.59 5.535 -18.828 1 43.62 273 PHE B CA 1
ATOM 4749 C C . PHE B 1 273 ? -1.095 4.953 -20.141 1 43.62 273 PHE B C 1
ATOM 4751 O O . PHE B 1 273 ? -1.764 4.113 -20.75 1 43.62 273 PHE B O 1
ATOM 4758 N N . SER B 1 274 ? -0.061 5.508 -20.469 1 44.78 274 SER B N 1
ATOM 4759 C CA . SER B 1 274 ? 0.473 5.082 -21.766 1 44.78 274 SER B CA 1
ATOM 4760 C C . SER B 1 274 ? 0.812 3.596 -21.75 1 44.78 274 SER B C 1
ATOM 4762 O O . SER B 1 274 ? 0.536 2.885 -22.719 1 44.78 274 SER B O 1
ATOM 4764 N N . THR B 1 275 ? 1.301 3.328 -20.688 1 44.66 275 THR B N 1
ATOM 4765 C CA . THR B 1 275 ? 1.664 1.916 -20.641 1 44.66 275 THR B CA 1
ATOM 4766 C C . THR B 1 275 ? 0.417 1.038 -20.578 1 44.66 275 THR B C 1
ATOM 4768 O O . THR B 1 275 ? 0.354 -0.008 -21.219 1 44.66 275 THR B O 1
ATOM 4771 N N . SER B 1 276 ? -0.49 1.546 -19.828 1 43.69 276 SER B N 1
ATOM 4772 C CA . SER B 1 276 ? -1.74 0.795 -19.797 1 43.69 276 SER B CA 1
ATOM 4773 C C . SER B 1 276 ? -2.436 0.802 -21.156 1 43.69 276 SER B C 1
ATOM 4775 O O . SER B 1 276 ? -2.969 -0.22 -21.578 1 43.69 276 SER B O 1
ATOM 4777 N N . VAL B 1 277 ? -2.432 1.995 -21.703 1 44.38 277 VAL B N 1
ATOM 4778 C CA . VAL B 1 277 ? -2.988 2.102 -23.047 1 44.38 277 VAL B CA 1
ATOM 4779 C C . VAL B 1 277 ? -2.199 1.214 -24 1 44.38 277 VAL B C 1
ATOM 4781 O O . VAL B 1 277 ? -2.783 0.479 -24.797 1 44.38 277 VAL B O 1
ATOM 4784 N N . ILE B 1 278 ? -1.027 1.367 -23.891 1 44.31 278 ILE B N 1
ATOM 4785 C CA . ILE B 1 278 ? -0.196 0.603 -24.812 1 44.31 278 ILE B CA 1
ATOM 4786 C C . ILE B 1 278 ? -0.39 -0.892 -24.562 1 44.31 278 ILE B C 1
ATOM 4788 O O . ILE B 1 278 ? -0.512 -1.672 -25.516 1 44.31 278 ILE B O 1
ATOM 4792 N N . ASN B 1 279 ? -0.427 -1.114 -23.375 1 44.38 279 ASN B N 1
ATOM 4793 C CA . ASN B 1 279 ? -0.594 -2.541 -23.109 1 44.38 279 ASN B CA 1
ATOM 4794 C C . ASN B 1 279 ? -1.995 -3.018 -23.484 1 44.38 279 ASN B C 1
ATOM 4796 O O . ASN B 1 279 ? -2.164 -4.129 -23.984 1 44.38 279 ASN B O 1
ATOM 4800 N N . LEU B 1 280 ? -2.928 -2.141 -23.203 1 44.12 280 LEU B N 1
ATOM 4801 C CA . LEU B 1 280 ? -4.27 -2.449 -23.688 1 44.12 280 LEU B CA 1
ATOM 4802 C C . LEU B 1 280 ? -4.281 -2.559 -25.203 1 44.12 280 LEU B C 1
ATOM 4804 O O . LEU B 1 280 ? -4.879 -3.484 -25.766 1 44.12 280 LEU B O 1
ATOM 4808 N N . ILE B 1 281 ? -3.758 -1.533 -25.719 1 43.56 281 ILE B N 1
ATOM 4809 C CA . ILE B 1 281 ? -3.68 -1.593 -27.188 1 43.56 281 ILE B CA 1
ATOM 4810 C C . ILE B 1 281 ? -2.953 -2.865 -27.609 1 43.56 281 ILE B C 1
ATOM 4812 O O . ILE B 1 281 ? -3.379 -3.547 -28.547 1 43.56 281 ILE B O 1
ATOM 4816 N N . LYS B 1 282 ? -1.908 -3.033 -26.969 1 43.62 282 LYS B N 1
ATOM 4817 C CA . LYS B 1 282 ? -1.193 -4.25 -27.344 1 43.62 282 LYS B CA 1
ATOM 4818 C C . LYS B 1 282 ? -2.027 -5.492 -27.047 1 43.62 282 LYS B C 1
ATOM 4820 O O . LYS B 1 282 ? -2.008 -6.457 -27.812 1 43.62 282 LYS B O 1
ATOM 4825 N N . ARG B 1 283 ? -2.686 -5.375 -25.969 1 46.06 283 ARG B N 1
ATOM 4826 C CA . ARG B 1 283 ? -3.576 -6.496 -25.703 1 46.06 283 ARG B CA 1
ATOM 4827 C C . ARG B 1 283 ? -4.688 -6.582 -26.734 1 46.06 283 ARG B C 1
ATOM 4829 O O . ARG B 1 283 ? -5.098 -7.68 -27.125 1 46.06 283 ARG B O 1
ATOM 4836 N N . ILE B 1 284 ? -5.277 -5.453 -26.891 1 41.03 284 ILE B N 1
ATOM 4837 C CA . ILE B 1 284 ? -6.32 -5.445 -27.922 1 41.03 284 ILE B CA 1
ATOM 4838 C C . ILE B 1 284 ? -5.723 -5.852 -29.266 1 41.03 284 ILE B C 1
ATOM 4840 O O . ILE B 1 284 ? -6.312 -6.648 -30 1 41.03 284 ILE B O 1
ATOM 4844 N N . PHE B 1 285 ? -4.809 -5.105 -29.5 1 37.12 285 PHE B N 1
ATOM 4845 C CA . PHE B 1 285 ? -4.305 -5.332 -30.844 1 37.12 285 PHE B CA 1
ATOM 4846 C C . PHE B 1 285 ? -3.422 -6.574 -30.891 1 37.12 285 PHE B C 1
ATOM 4848 O O . PHE B 1 285 ? -3.33 -7.234 -31.922 1 37.12 285 PHE B O 1
ATOM 4855 N N . ILE B 1 286 ? -2.539 -6.633 -29.844 1 37.62 286 ILE B N 1
ATOM 4856 C CA . ILE B 1 286 ? -1.717 -7.832 -29.938 1 37.62 286 ILE B CA 1
ATOM 4857 C C . ILE B 1 286 ? -2.324 -8.945 -29.094 1 37.62 286 ILE B C 1
ATOM 4859 O O . ILE B 1 286 ? -2.391 -8.836 -27.859 1 37.62 286 ILE B O 1
ATOM 4863 N N . ARG B 1 287 ? -3.379 -9.516 -29.609 1 41.62 287 ARG B N 1
ATOM 4864 C CA . ARG B 1 287 ? -3.939 -10.758 -29.078 1 41.62 287 ARG B CA 1
ATOM 4865 C C . ARG B 1 287 ? -3.088 -11.297 -27.938 1 41.62 287 ARG B C 1
ATOM 4867 O O . ARG B 1 287 ? -2.4 -12.312 -28.094 1 41.62 287 ARG B O 1
ATOM 4874 N N . GLN B 1 288 ? -2.588 -10.438 -27.078 1 48.19 288 GLN B N 1
ATOM 4875 C CA . GLN B 1 288 ? -1.752 -11.008 -26.016 1 48.19 288 GLN B CA 1
ATOM 4876 C C . GLN B 1 288 ? -2.541 -11.992 -25.172 1 48.19 288 GLN B C 1
ATOM 4878 O O . GLN B 1 288 ? -3.697 -11.734 -24.828 1 48.19 288 GLN B O 1
ATOM 4883 N N . PRO B 1 289 ? -1.951 -13.062 -25.016 1 51.84 289 PRO B N 1
ATOM 4884 C CA . PRO B 1 289 ? -2.564 -14.156 -24.25 1 51.84 289 PRO B CA 1
ATOM 4885 C C . PRO B 1 289 ? -2.986 -13.727 -22.844 1 51.84 289 PRO B C 1
ATOM 4887 O O . PRO B 1 289 ? -2.412 -12.789 -22.281 1 51.84 289 PRO B O 1
ATOM 4890 N N . ALA B 1 290 ? -4.121 -14.078 -22.406 1 58.06 290 ALA B N 1
ATOM 4891 C CA . ALA B 1 290 ? -4.754 -13.789 -21.125 1 58.06 290 ALA B CA 1
ATOM 4892 C C . ALA B 1 290 ? -3.777 -14 -19.969 1 58.06 290 ALA B C 1
ATOM 4894 O O . ALA B 1 290 ? -3.75 -13.219 -19.016 1 58.06 290 ALA B O 1
ATOM 4895 N N . TYR B 1 291 ? -2.785 -14.961 -20.25 1 76.56 291 TYR B N 1
ATOM 4896 C CA . TYR B 1 291 ? -1.856 -15.328 -19.188 1 76.56 291 TYR B CA 1
ATOM 4897 C C . TYR B 1 291 ? -0.45 -15.531 -19.734 1 76.56 291 TYR B C 1
ATOM 4899 O O . TYR B 1 291 ? 0.065 -16.656 -19.734 1 76.56 291 TYR B O 1
ATOM 4907 N N . PRO B 1 292 ? 0.203 -14.469 -20.109 1 82.44 292 PRO B N 1
ATOM 4908 C CA . PRO B 1 292 ? 1.522 -14.633 -20.719 1 82.44 292 PRO B CA 1
ATOM 4909 C C . PRO B 1 292 ? 2.51 -15.359 -19.812 1 82.44 292 PRO B C 1
ATOM 4911 O O . PRO B 1 292 ? 3.35 -16.125 -20.281 1 82.44 292 PRO B O 1
ATOM 4914 N N . GLY B 1 293 ? 2.439 -15.188 -18.625 1 92.12 293 GLY B N 1
ATOM 4915 C CA . GLY B 1 293 ? 3.311 -15.875 -17.688 1 92.12 293 GLY B CA 1
ATOM 4916 C C . GLY B 1 293 ? 3.131 -17.375 -17.703 1 92.12 293 GLY B C 1
ATOM 4917 O O . GLY B 1 293 ? 4.09 -18.125 -17.5 1 92.12 293 GLY B O 1
ATOM 4918 N N . LEU B 1 294 ? 1.917 -17.766 -17.953 1 93.75 294 LEU B N 1
ATOM 4919 C CA . LEU B 1 294 ? 1.641 -19.203 -18.031 1 93.75 294 LEU B CA 1
ATOM 4920 C C . LEU B 1 294 ? 2.314 -19.828 -19.25 1 93.75 294 LEU B C 1
ATOM 4922 O O . LEU B 1 294 ? 2.924 -20.891 -19.141 1 93.75 294 LEU B O 1
ATOM 4926 N N . GLN B 1 295 ? 2.227 -19.156 -20.328 1 93.38 295 GLN B N 1
ATOM 4927 C CA . GLN B 1 295 ? 2.861 -19.672 -21.531 1 93.38 295 GLN B CA 1
ATOM 4928 C C . GLN B 1 295 ? 4.371 -19.797 -21.359 1 93.38 295 GLN B C 1
ATOM 4930 O O . GLN B 1 295 ? 4.961 -20.828 -21.703 1 93.38 295 GLN B O 1
ATOM 4935 N N . THR B 1 296 ? 4.93 -18.781 -20.812 1 94.69 296 THR B N 1
ATOM 4936 C CA . THR B 1 296 ? 6.371 -18.781 -20.578 1 94.69 296 THR B CA 1
ATOM 4937 C C . THR B 1 296 ? 6.762 -19.922 -19.641 1 94.69 296 THR B C 1
ATOM 4939 O O . THR B 1 296 ? 7.738 -20.625 -19.891 1 94.69 296 THR B O 1
ATOM 4942 N N . LEU B 1 297 ? 6.035 -20.094 -18.625 1 96.88 297 LEU B N 1
ATOM 4943 C CA . LEU B 1 297 ? 6.309 -21.141 -17.641 1 96.88 297 LEU B CA 1
ATOM 4944 C C . LEU B 1 297 ? 6.215 -22.516 -18.297 1 96.88 297 LEU B C 1
ATOM 4946 O O . LEU B 1 297 ? 7.086 -23.375 -18.094 1 96.88 297 LEU B O 1
ATOM 4950 N N . ILE B 1 298 ? 5.215 -22.719 -19.109 1 97.31 298 ILE B N 1
ATOM 4951 C CA . ILE B 1 298 ? 5.008 -24 -19.781 1 97.31 298 ILE B CA 1
ATOM 4952 C C . ILE B 1 298 ? 6.176 -24.266 -20.734 1 97.31 298 ILE B C 1
ATOM 4954 O O . ILE B 1 298 ? 6.738 -25.359 -20.734 1 97.31 298 ILE B O 1
ATOM 4958 N N . GLU B 1 299 ? 6.562 -23.281 -21.438 1 96.62 299 GLU B N 1
ATOM 4959 C CA . GLU B 1 299 ? 7.672 -23.422 -22.375 1 96.62 299 GLU B CA 1
ATOM 4960 C C . GLU B 1 299 ? 8.969 -23.766 -21.656 1 96.62 299 GLU B C 1
ATOM 4962 O O . GLU B 1 299 ? 9.695 -24.688 -22.062 1 96.62 299 GLU B O 1
ATOM 4967 N N . GLU B 1 300 ? 9.203 -23.078 -20.625 1 96.94 300 GLU B N 1
ATOM 4968 C CA . GLU B 1 300 ? 10.414 -23.328 -19.844 1 96.94 300 GLU B CA 1
ATOM 4969 C C . GLU B 1 300 ? 10.406 -24.734 -19.25 1 96.94 300 GLU B C 1
ATOM 4971 O O . GLU B 1 300 ? 11.445 -25.391 -19.156 1 96.94 300 GLU B O 1
ATOM 4976 N N . PHE B 1 301 ? 9.312 -25.109 -18.781 1 97.94 301 PHE B N 1
ATOM 4977 C CA . PHE B 1 301 ? 9.195 -26.453 -18.219 1 97.94 301 PHE B CA 1
ATOM 4978 C C . PHE B 1 301 ? 9.477 -27.516 -19.281 1 97.94 301 PHE B C 1
ATOM 4980 O O . PHE B 1 301 ? 10.188 -28.484 -19.031 1 97.94 301 PHE B O 1
ATOM 4987 N N . TYR B 1 302 ? 8.891 -27.328 -20.484 1 97.88 302 TYR B N 1
ATOM 4988 C CA . TYR B 1 302 ? 9.117 -28.25 -21.594 1 97.88 302 TYR B CA 1
ATOM 4989 C C . TYR B 1 302 ? 10.602 -28.328 -21.938 1 97.88 302 TYR B C 1
ATOM 4991 O O . TYR B 1 302 ? 11.133 -29.406 -22.156 1 97.88 302 TYR B O 1
ATOM 4999 N N . PHE B 1 303 ? 11.242 -27.203 -21.938 1 96.88 303 PHE B N 1
ATOM 5000 C CA . PHE B 1 303 ? 12.672 -27.172 -22.219 1 96.88 303 PHE B CA 1
ATOM 5001 C C . PHE B 1 303 ? 13.445 -27.953 -21.172 1 96.88 303 PHE B C 1
ATOM 5003 O O . PHE B 1 303 ? 14.43 -28.625 -21.484 1 96.88 303 PHE B O 1
ATOM 5010 N N . ALA B 1 304 ? 13.016 -27.891 -19.984 1 97.5 304 ALA B N 1
ATOM 5011 C CA . ALA B 1 304 ? 13.656 -28.641 -18.906 1 97.5 304 ALA B CA 1
ATOM 5012 C C . ALA B 1 304 ? 13.461 -30.141 -19.094 1 97.5 304 ALA B C 1
ATOM 5014 O O . ALA B 1 304 ? 14.398 -30.922 -18.922 1 97.5 304 ALA B O 1
ATOM 5015 N N . VAL B 1 305 ? 12.242 -30.531 -19.438 1 97.25 305 VAL B N 1
ATOM 5016 C CA . VAL B 1 305 ? 11.914 -31.938 -19.672 1 97.25 305 VAL B CA 1
ATOM 5017 C C . VAL B 1 305 ? 12.773 -32.5 -20.797 1 97.25 305 VAL B C 1
ATOM 5019 O O . VAL B 1 305 ? 13.227 -33.625 -20.734 1 97.25 305 VAL B O 1
ATOM 5022 N N . MET B 1 306 ? 13.086 -31.641 -21.734 1 95.69 306 MET B N 1
ATOM 5023 C CA . MET B 1 306 ? 13.867 -32.031 -22.906 1 95.69 306 MET B CA 1
ATOM 5024 C C . MET B 1 306 ? 15.359 -31.969 -22.609 1 95.69 306 MET B C 1
ATOM 5026 O O . MET B 1 306 ? 16.188 -32.25 -23.484 1 95.69 306 MET B O 1
ATOM 5030 N N . GLY B 1 307 ? 15.719 -31.516 -21.469 1 94.06 307 GLY B N 1
ATOM 5031 C CA . GLY B 1 307 ? 17.109 -31.469 -21.062 1 94.06 307 GLY B CA 1
ATOM 5032 C C . GLY B 1 307 ? 17.859 -30.25 -21.594 1 94.06 307 GLY B C 1
ATOM 5033 O O . GLY B 1 307 ? 19.078 -30.219 -21.609 1 94.06 307 GLY B O 1
ATOM 5034 N N . ARG B 1 308 ? 17.094 -29.25 -21.938 1 91.81 308 ARG B N 1
ATOM 5035 C CA . ARG B 1 308 ? 17.703 -28.094 -22.562 1 91.81 308 ARG B CA 1
ATOM 5036 C C . ARG B 1 308 ? 17.922 -26.969 -21.547 1 91.81 308 ARG B C 1
ATOM 5038 O O . ARG B 1 308 ? 18.766 -26.094 -21.734 1 91.81 308 ARG B O 1
ATOM 5045 N N . LYS B 1 309 ? 17.141 -26.938 -20.562 1 93.56 309 LYS B N 1
ATOM 5046 C CA . LYS B 1 309 ? 17.203 -25.938 -19.5 1 93.56 309 LYS B CA 1
ATOM 5047 C C . LYS B 1 309 ? 16.984 -26.578 -18.125 1 93.56 309 LYS B C 1
ATOM 5049 O O . LYS B 1 309 ? 16.609 -27.75 -18.047 1 93.56 309 LYS B O 1
ATOM 5054 N N . VAL B 1 310 ? 17.312 -25.812 -17.172 1 95.06 310 VAL B N 1
ATOM 5055 C CA . VAL B 1 310 ? 16.984 -26.234 -15.82 1 95.06 310 VAL B CA 1
ATOM 5056 C C . VAL B 1 310 ? 15.508 -26 -15.547 1 95.06 310 VAL B C 1
ATOM 5058 O O . VAL B 1 310 ? 14.875 -25.172 -16.203 1 95.06 310 VAL B O 1
ATOM 5061 N N . ILE B 1 311 ? 14.938 -26.734 -14.594 1 97.06 311 ILE B N 1
ATOM 5062 C CA . ILE B 1 311 ? 13.531 -26.578 -14.227 1 97.06 311 ILE B CA 1
ATOM 5063 C C . ILE B 1 311 ? 13.273 -25.156 -13.758 1 97.06 311 ILE B C 1
ATOM 5065 O O . ILE B 1 311 ? 14.094 -24.562 -13.039 1 97.06 311 ILE B O 1
ATOM 5069 N N . PRO B 1 312 ? 12.172 -24.547 -14.148 1 96.69 312 PRO B N 1
ATOM 5070 C CA . PRO B 1 312 ? 11.938 -23.141 -13.844 1 96.69 312 PRO B CA 1
ATOM 5071 C C . PRO B 1 312 ? 11.711 -22.891 -12.352 1 96.69 312 PRO B C 1
ATOM 5073 O O . PRO B 1 312 ? 12.039 -21.812 -11.844 1 96.69 312 PRO B O 1
ATOM 5076 N N . ILE B 1 313 ? 11.086 -23.812 -11.664 1 97.12 313 ILE B N 1
ATOM 5077 C CA . ILE B 1 313 ? 10.898 -23.75 -10.219 1 97.12 313 ILE B CA 1
ATOM 5078 C C . ILE B 1 313 ? 11.414 -25.047 -9.586 1 97.12 313 ILE B C 1
ATOM 5080 O O . ILE B 1 313 ? 10.859 -26.125 -9.812 1 97.12 313 ILE B O 1
ATOM 5084 N N . ASN B 1 314 ? 12.414 -24.938 -8.836 1 95 314 ASN B N 1
ATOM 5085 C CA . ASN B 1 314 ? 13.016 -26.125 -8.266 1 95 314 ASN B CA 1
ATOM 5086 C C . ASN B 1 314 ? 12.266 -26.594 -7.023 1 95 314 ASN B C 1
ATOM 5088 O O . ASN B 1 314 ? 11.375 -25.906 -6.531 1 95 314 ASN B O 1
ATOM 5092 N N . SER B 1 315 ? 12.648 -27.781 -6.551 1 96.75 315 SER B N 1
ATOM 5093 C CA . SER B 1 315 ? 11.93 -28.438 -5.461 1 96.75 315 SER B CA 1
ATOM 5094 C C . SER B 1 315 ? 12.047 -27.641 -4.164 1 96.75 315 SER B C 1
ATOM 5096 O O . SER B 1 315 ? 11.07 -27.516 -3.416 1 96.75 315 SER B O 1
ATOM 5098 N N . THR B 1 316 ? 13.188 -27.047 -3.889 1 96.31 316 THR B N 1
ATOM 5099 C CA . THR B 1 316 ? 13.398 -26.281 -2.666 1 96.31 316 THR B CA 1
ATOM 5100 C C . THR B 1 316 ? 12.484 -25.062 -2.623 1 96.31 316 THR B C 1
ATOM 5102 O O . THR B 1 316 ? 11.812 -24.828 -1.62 1 96.31 316 THR B O 1
ATOM 5105 N N . ASP B 1 317 ? 12.453 -24.359 -3.709 1 96.69 317 ASP B N 1
ATOM 5106 C CA . ASP B 1 317 ? 11.602 -23.172 -3.789 1 96.69 317 ASP B CA 1
ATOM 5107 C C . ASP B 1 317 ? 10.125 -23.547 -3.662 1 96.69 317 ASP B C 1
ATOM 5109 O O . ASP B 1 317 ? 9.367 -22.859 -2.967 1 96.69 317 ASP B O 1
ATOM 5113 N N . SER B 1 318 ? 9.766 -24.578 -4.348 1 97.25 318 SER B N 1
ATOM 5114 C CA . SER B 1 318 ? 8.391 -25.062 -4.301 1 97.25 318 SER B CA 1
ATOM 5115 C C . SER B 1 318 ? 7.98 -25.422 -2.879 1 97.25 318 SER B C 1
ATOM 5117 O O . SER B 1 318 ? 6.914 -25.016 -2.41 1 97.25 318 SER B O 1
ATOM 5119 N N . ILE B 1 319 ? 8.805 -26.125 -2.182 1 97.44 319 ILE B N 1
ATOM 5120 C CA . ILE B 1 319 ? 8.539 -26.594 -0.822 1 97.44 319 ILE B CA 1
ATOM 5121 C C . ILE B 1 319 ? 8.508 -25.391 0.126 1 97.44 319 ILE B C 1
ATOM 5123 O O . ILE B 1 319 ? 7.645 -25.312 1.003 1 97.44 319 ILE B O 1
ATOM 5127 N N . ASP B 1 320 ? 9.422 -24.469 -0.037 1 97.12 320 ASP B N 1
ATOM 5128 C CA . ASP B 1 320 ? 9.492 -23.281 0.817 1 97.12 320 ASP B CA 1
ATOM 5129 C C . ASP B 1 320 ? 8.211 -22.469 0.719 1 97.12 320 ASP B C 1
ATOM 5131 O O . ASP B 1 320 ? 7.699 -21.984 1.729 1 97.12 320 ASP B O 1
ATOM 5135 N N . VAL B 1 321 ? 7.723 -22.281 -0.47 1 97.62 321 VAL B N 1
ATOM 5136 C CA . VAL B 1 321 ? 6.488 -21.531 -0.68 1 97.62 321 VAL B CA 1
ATOM 5137 C C . VAL B 1 321 ? 5.328 -22.25 0.009 1 97.62 321 VAL B C 1
ATOM 5139 O O . VAL B 1 321 ? 4.5 -21.609 0.661 1 97.62 321 VAL B O 1
ATOM 5142 N N . SER B 1 322 ? 5.27 -23.578 -0.089 1 97.5 322 SER B N 1
ATOM 5143 C CA . SER B 1 322 ? 4.223 -24.359 0.562 1 97.5 322 SER B CA 1
ATOM 5144 C C . SER B 1 322 ? 4.305 -24.234 2.08 1 97.5 322 SER B C 1
ATOM 5146 O O . SER B 1 322 ? 3.279 -24.109 2.752 1 97.5 322 SER B O 1
ATOM 5148 N N . LYS B 1 323 ? 5.527 -24.266 2.615 1 97.56 323 LYS B N 1
ATOM 5149 C CA . LYS B 1 323 ? 5.723 -24.125 4.055 1 97.56 323 LYS B CA 1
ATOM 5150 C C . LYS B 1 323 ? 5.25 -22.766 4.547 1 97.56 323 LYS B C 1
ATOM 5152 O O . LYS B 1 323 ? 4.555 -22.672 5.559 1 97.56 323 LYS B O 1
ATOM 5157 N N . ALA B 1 324 ? 5.668 -21.781 3.84 1 97.56 324 ALA B N 1
ATOM 5158 C CA . ALA B 1 324 ? 5.262 -20.438 4.203 1 97.56 324 ALA B CA 1
ATOM 5159 C C . ALA B 1 324 ? 3.742 -20.281 4.168 1 97.56 324 ALA B C 1
ATOM 5161 O O . ALA B 1 324 ? 3.15 -19.688 5.07 1 97.56 324 ALA B O 1
ATOM 5162 N N . ARG B 1 325 ? 3.135 -20.781 3.119 1 96.75 325 ARG B N 1
ATOM 5163 C CA . ARG B 1 325 ? 1.68 -20.766 2.998 1 96.75 325 ARG B CA 1
ATOM 5164 C C . ARG B 1 325 ? 1.021 -21.438 4.203 1 96.75 325 ARG B C 1
ATOM 5166 O O . ARG B 1 325 ? 0.089 -20.875 4.789 1 96.75 325 ARG B O 1
ATOM 5173 N N . ASP B 1 326 ? 1.518 -22.609 4.586 1 96.56 326 ASP B N 1
ATOM 5174 C CA . ASP B 1 326 ? 0.975 -23.344 5.73 1 96.56 326 ASP B CA 1
ATOM 5175 C C . ASP B 1 326 ? 1.062 -22.5 7.004 1 96.56 326 ASP B C 1
ATOM 5177 O O . ASP B 1 326 ? 0.107 -22.438 7.781 1 96.56 326 ASP B O 1
ATOM 5181 N N . GLU B 1 327 ? 2.162 -21.922 7.184 1 96.38 327 GLU B N 1
ATOM 5182 C CA . GLU B 1 327 ? 2.383 -21.125 8.375 1 96.38 327 GLU B CA 1
ATOM 5183 C C . GLU B 1 327 ? 1.423 -19.938 8.422 1 96.38 327 GLU B C 1
ATOM 5185 O O . GLU B 1 327 ? 0.813 -19.656 9.461 1 96.38 327 GLU B O 1
ATOM 5190 N N . LEU B 1 328 ? 1.25 -19.281 7.328 1 96.38 328 LEU B N 1
ATOM 5191 C CA . LEU B 1 328 ? 0.371 -18.125 7.273 1 96.38 328 LEU B CA 1
ATOM 5192 C C . LEU B 1 328 ? -1.079 -18.531 7.52 1 96.38 328 LEU B C 1
ATOM 5194 O O . LEU B 1 328 ? -1.811 -17.828 8.227 1 96.38 328 LEU B O 1
ATOM 5198 N N . ILE B 1 329 ? -1.465 -19.641 6.965 1 94 329 ILE B N 1
ATOM 5199 C CA . ILE B 1 329 ? -2.822 -20.141 7.152 1 94 329 ILE B CA 1
ATOM 5200 C C . ILE B 1 329 ? -3.055 -20.453 8.633 1 94 329 ILE B C 1
ATOM 5202 O O . ILE B 1 329 ? -4.117 -20.156 9.18 1 94 329 ILE B O 1
ATOM 5206 N N . SER B 1 330 ? -2.076 -21.047 9.25 1 93.81 330 SER B N 1
ATOM 5207 C CA . SER B 1 330 ? -2.193 -21.375 10.672 1 93.81 330 SER B CA 1
ATOM 5208 C C . SER B 1 330 ? -2.336 -20.125 11.523 1 93.81 330 SER B C 1
ATOM 5210 O O . SER B 1 330 ? -3.049 -20.125 12.523 1 93.81 330 SER B O 1
ATOM 5212 N N . MET B 1 331 ? -1.701 -19.109 11.117 1 92.38 331 MET B N 1
ATOM 5213 C CA . MET B 1 331 ? -1.736 -17.859 11.859 1 92.38 331 MET B CA 1
ATOM 5214 C C . MET B 1 331 ? -3.072 -17.141 11.664 1 92.38 331 MET B C 1
ATOM 5216 O O . MET B 1 331 ? -3.473 -16.328 12.484 1 92.38 331 MET B O 1
ATOM 5220 N N . MET B 1 332 ? -3.678 -17.328 10.539 1 87.19 332 MET B N 1
ATOM 5221 C CA . MET B 1 332 ? -5 -16.766 10.281 1 87.19 332 MET B CA 1
ATOM 5222 C C . MET B 1 332 ? -6.043 -17.375 11.211 1 87.19 332 MET B C 1
ATOM 5224 O O . MET B 1 332 ? -6.969 -16.672 11.641 1 87.19 332 MET B O 1
ATOM 5228 N N . SER B 1 333 ? -5.98 -18.672 11.492 1 73.94 333 SER B N 1
ATOM 5229 C CA . SER B 1 333 ? -6.953 -19.422 12.273 1 73.94 333 SER B CA 1
ATOM 5230 C C . SER B 1 333 ? -6.805 -19.141 13.766 1 73.94 333 SER B C 1
ATOM 5232 O O . SER B 1 333 ? -7.754 -19.328 14.531 1 73.94 333 SER B O 1
ATOM 5234 N N . ASP B 1 334 ? -5.625 -18.891 14.305 1 61.16 334 ASP B N 1
ATOM 5235 C CA . ASP B 1 334 ? -5.352 -18.734 15.727 1 61.16 334 ASP B CA 1
ATOM 5236 C C . ASP B 1 334 ? -5.969 -17.438 16.266 1 61.16 334 ASP B C 1
ATOM 5238 O O . ASP B 1 334 ? -6.02 -17.234 17.484 1 61.16 334 ASP B O 1
ATOM 5242 N N . LYS B 1 335 ? -6.508 -16.719 15.398 1 50.72 335 LYS B N 1
ATOM 5243 C CA . LYS B 1 335 ? -7.129 -15.562 16.031 1 50.72 335 LYS B CA 1
ATOM 5244 C C . LYS B 1 335 ? -8.648 -15.664 16 1 50.72 335 LYS B C 1
ATOM 5246 O O . LYS B 1 335 ? -9.227 -16.125 15.016 1 50.72 335 LYS B O 1
#

Organism: NCBI:txid1198232